Protein AF-A0AA36HIR0-F1 (afdb_monomer)

Structure (mmCIF, N/CA/C/O backbone):
data_AF-A0AA36HIR0-F1
#
_entry.id   AF-A0AA36HIR0-F1
#
loop_
_atom_site.group_PDB
_atom_site.id
_atom_site.type_symbol
_atom_site.label_atom_id
_atom_site.label_alt_id
_atom_site.label_comp_id
_atom_site.label_asym_id
_atom_site.label_entity_id
_atom_site.label_seq_id
_atom_site.pdbx_PDB_ins_code
_atom_site.Cartn_x
_atom_site.Cartn_y
_atom_site.Cartn_z
_atom_site.occupancy
_atom_site.B_iso_or_equiv
_atom_site.auth_seq_id
_atom_site.auth_comp_id
_atom_site.auth_asym_id
_atom_site.auth_atom_id
_atom_site.pdbx_PDB_model_num
ATOM 1 N N . MET A 1 1 ? 31.623 -6.471 -20.304 1.00 45.94 1 MET A N 1
ATOM 2 C CA . MET A 1 1 ? 30.186 -6.554 -20.665 1.00 45.94 1 MET A CA 1
ATOM 3 C C . MET A 1 1 ? 29.800 -7.854 -21.385 1.00 45.94 1 MET A C 1
ATOM 5 O O . MET A 1 1 ? 28.813 -8.432 -20.964 1.00 45.94 1 MET A O 1
ATOM 9 N N . ARG A 1 2 ? 30.573 -8.386 -22.364 1.00 38.94 2 ARG A N 1
ATOM 10 C CA . ARG A 1 2 ? 30.419 -9.807 -22.787 1.00 38.94 2 ARG A CA 1
ATOM 11 C C . ARG A 1 2 ? 30.591 -10.782 -21.608 1.00 38.94 2 ARG A C 1
ATOM 13 O O . ARG A 1 2 ? 29.890 -11.777 -21.580 1.00 38.94 2 ARG A O 1
ATOM 20 N N . MET A 1 3 ? 31.454 -10.449 -20.637 1.00 39.19 3 MET A N 1
ATOM 21 C CA . MET A 1 3 ? 31.608 -11.199 -19.379 1.00 39.19 3 MET A CA 1
ATOM 22 C C . MET A 1 3 ? 30.298 -11.277 -18.579 1.00 39.19 3 MET A C 1
ATOM 24 O O . MET A 1 3 ? 29.766 -12.362 -18.444 1.00 39.19 3 MET A O 1
ATOM 28 N N . GLN A 1 4 ? 29.680 -10.153 -18.196 1.00 61.53 4 GLN A N 1
ATOM 29 C CA . GLN A 1 4 ? 28.501 -10.174 -17.311 1.00 61.53 4 GLN A CA 1
ATOM 30 C C . GLN A 1 4 ? 27.247 -10.864 -17.880 1.00 61.53 4 GLN A C 1
ATOM 32 O O . GLN A 1 4 ? 26.576 -11.566 -17.138 1.00 61.53 4 GLN A O 1
ATOM 37 N N . TRP A 1 5 ? 26.898 -10.690 -19.164 1.00 68.06 5 TRP A N 1
ATOM 38 C CA . TRP A 1 5 ? 25.695 -11.344 -19.723 1.00 68.06 5 TRP A CA 1
ATOM 39 C C . TRP A 1 5 ? 25.911 -12.834 -19.988 1.00 68.06 5 TRP A C 1
ATOM 41 O O . TRP A 1 5 ? 25.023 -13.646 -19.737 1.00 68.06 5 TRP A O 1
ATOM 51 N N . ARG A 1 6 ? 27.102 -13.196 -20.475 1.00 69.81 6 ARG A N 1
ATOM 52 C CA . ARG A 1 6 ? 27.462 -14.591 -20.717 1.00 69.81 6 ARG A CA 1
ATOM 53 C C . ARG A 1 6 ? 27.574 -15.358 -19.402 1.00 69.81 6 ARG A C 1
ATOM 55 O O . ARG A 1 6 ? 26.959 -16.405 -19.296 1.00 69.81 6 ARG A O 1
ATOM 62 N N . GLU A 1 7 ? 28.252 -14.797 -18.402 1.00 72.94 7 GLU A N 1
ATOM 63 C CA . GLU A 1 7 ? 28.319 -15.359 -17.045 1.00 72.94 7 GLU A CA 1
ATOM 64 C C . GLU A 1 7 ? 26.921 -15.487 -16.427 1.00 72.94 7 GLU A C 1
ATOM 66 O O . GLU A 1 7 ? 26.605 -16.512 -15.831 1.00 72.94 7 GLU A O 1
ATOM 71 N N . LEU A 1 8 ? 26.045 -14.491 -16.618 1.00 77.81 8 LEU A N 1
ATOM 72 C CA . LEU A 1 8 ? 24.671 -14.558 -16.122 1.00 77.81 8 LEU A CA 1
ATOM 73 C C . LEU A 1 8 ? 23.856 -15.663 -16.809 1.00 77.81 8 LEU A C 1
ATOM 75 O O . LEU A 1 8 ? 23.120 -16.365 -16.127 1.00 77.81 8 LEU A O 1
ATOM 79 N N . CYS A 1 9 ? 23.985 -15.842 -18.127 1.00 79.69 9 CYS A N 1
ATOM 80 C CA . CYS A 1 9 ? 23.312 -16.926 -18.854 1.00 79.69 9 CYS A CA 1
ATOM 81 C C . CYS A 1 9 ? 23.923 -18.305 -18.554 1.00 79.69 9 CYS A C 1
ATOM 83 O O . CYS A 1 9 ? 23.203 -19.296 -18.560 1.00 79.69 9 CYS A O 1
ATOM 85 N N . GLU A 1 10 ? 25.228 -18.379 -18.280 1.00 82.75 10 GLU A N 1
ATOM 86 C CA . GLU A 1 10 ? 25.903 -19.607 -17.837 1.00 82.75 10 GLU A CA 1
ATOM 87 C C . GLU A 1 10 ? 25.424 -20.023 -16.437 1.00 82.75 10 GLU A C 1
ATOM 89 O O . GLU A 1 10 ? 25.216 -21.206 -16.184 1.00 82.75 10 GLU A O 1
ATOM 94 N N . GLN A 1 11 ? 25.181 -19.057 -15.546 1.00 84.31 11 GLN A N 1
ATOM 95 C CA . GLN A 1 11 ? 24.607 -19.303 -14.220 1.00 84.31 11 GLN A CA 1
ATOM 96 C C . GLN A 1 11 ? 23.090 -19.545 -14.261 1.00 84.31 11 GLN A C 1
ATOM 98 O O . GLN A 1 11 ? 22.567 -20.296 -13.441 1.00 84.31 11 GLN A O 1
ATOM 103 N N . ARG A 1 12 ? 22.375 -18.903 -15.193 1.00 88.88 12 ARG A N 1
ATOM 104 C CA . ARG A 1 12 ? 20.910 -18.939 -15.330 1.00 88.88 12 ARG A CA 1
ATOM 105 C C . ARG A 1 12 ? 20.516 -19.333 -16.759 1.00 88.88 12 ARG A C 1
ATOM 107 O O . ARG A 1 12 ? 20.098 -18.465 -17.535 1.00 88.88 12 ARG A O 1
ATOM 114 N N . PRO A 1 13 ? 20.631 -20.619 -17.131 1.00 89.38 13 PRO A N 1
ATOM 115 C CA . PRO A 1 13 ? 20.367 -21.082 -18.496 1.00 89.38 13 PRO A CA 1
ATOM 116 C C . PRO A 1 13 ? 18.942 -20.772 -18.979 1.00 89.38 13 PRO A C 1
ATOM 118 O O . PRO A 1 13 ? 18.728 -20.535 -20.163 1.00 89.38 13 PRO A O 1
ATOM 121 N N . GLN A 1 14 ? 17.985 -20.644 -18.062 1.00 90.94 14 GLN A N 1
ATOM 122 C CA . GLN A 1 14 ? 16.599 -20.282 -18.356 1.00 90.94 14 GLN A CA 1
ATOM 123 C C . GLN A 1 14 ? 16.497 -18.907 -19.035 1.00 90.94 14 GLN A C 1
ATOM 125 O O . GLN A 1 14 ? 15.631 -18.708 -19.880 1.00 90.94 14 GLN A O 1
ATOM 130 N N . LEU A 1 15 ? 17.387 -17.952 -18.722 1.00 91.00 15 LEU A N 1
ATOM 131 C CA . LEU A 1 15 ? 17.416 -16.656 -19.416 1.00 91.00 15 LEU A CA 1
ATOM 132 C C . LEU A 1 15 ? 17.799 -16.806 -20.890 1.00 91.00 15 LEU A C 1
ATOM 134 O O . LEU A 1 15 ? 17.291 -16.062 -21.728 1.00 91.00 15 LEU A O 1
ATOM 138 N N . LEU A 1 16 ? 18.674 -17.763 -21.211 1.00 90.19 16 LEU A N 1
ATOM 139 C CA . LEU A 1 16 ? 19.051 -18.060 -22.588 1.00 90.19 16 LEU A CA 1
ATOM 140 C C . LEU A 1 16 ? 17.885 -18.695 -23.350 1.00 90.19 16 LEU A C 1
ATOM 142 O O . LEU A 1 16 ? 17.683 -18.378 -24.520 1.00 90.19 16 LEU A O 1
ATOM 146 N N . ASP A 1 17 ? 17.106 -19.555 -22.701 1.00 91.62 17 ASP A N 1
ATOM 147 C CA . ASP A 1 17 ? 15.933 -20.166 -23.327 1.00 91.62 17 ASP A CA 1
ATOM 148 C C . ASP A 1 17 ? 14.842 -19.131 -23.605 1.00 91.62 17 ASP A C 1
ATOM 150 O O . ASP A 1 17 ? 14.323 -19.075 -24.720 1.00 91.62 17 ASP A O 1
ATOM 154 N N . VAL A 1 18 ? 14.589 -18.216 -22.664 1.00 93.56 18 VAL A N 1
ATOM 155 C CA . VAL A 1 18 ? 13.693 -17.074 -22.905 1.00 93.56 18 VAL A CA 1
ATOM 156 C C . VAL A 1 18 ? 14.229 -16.177 -24.027 1.00 93.56 18 VAL A C 1
ATOM 158 O O . VAL A 1 18 ? 13.461 -15.754 -24.887 1.00 93.56 18 VAL A O 1
ATOM 161 N N . ALA A 1 19 ? 15.540 -15.921 -24.082 1.00 92.62 19 ALA A N 1
ATOM 162 C CA . ALA A 1 19 ? 16.137 -15.126 -25.156 1.00 92.62 19 ALA A CA 1
ATOM 163 C C . ALA A 1 19 ? 15.935 -15.764 -26.543 1.00 92.62 19 ALA A C 1
ATOM 165 O O . ALA A 1 19 ? 15.585 -15.056 -27.485 1.00 92.62 19 ALA A O 1
ATOM 166 N N . LYS A 1 20 ? 16.100 -17.090 -26.667 1.00 91.94 20 LYS A N 1
ATOM 167 C CA . LYS A 1 20 ? 15.804 -17.827 -27.911 1.00 91.94 20 LYS A CA 1
ATOM 168 C C . LYS A 1 20 ? 14.326 -17.724 -28.280 1.00 91.94 20 LYS A C 1
ATOM 170 O O . LYS A 1 20 ? 14.000 -17.514 -29.440 1.00 91.94 20 LYS A O 1
ATOM 175 N N . ILE A 1 21 ? 13.434 -17.818 -27.292 1.00 93.69 21 ILE A N 1
ATOM 176 C CA . ILE A 1 21 ? 11.991 -17.669 -27.506 1.00 93.69 21 ILE A CA 1
ATOM 177 C C . ILE A 1 21 ? 11.653 -16.284 -28.077 1.00 93.69 21 ILE A C 1
ATOM 179 O O . ILE A 1 21 ? 10.890 -16.185 -29.038 1.00 93.69 21 ILE A O 1
ATOM 183 N N . MET A 1 22 ? 12.247 -15.225 -27.519 1.00 94.38 22 MET A N 1
ATOM 184 C CA . MET A 1 22 ? 12.072 -13.851 -28.002 1.00 94.38 22 MET A CA 1
ATOM 185 C C . MET A 1 22 ? 12.647 -13.661 -29.414 1.00 94.38 22 MET A C 1
ATOM 187 O O . MET A 1 22 ? 12.033 -12.983 -30.239 1.00 94.38 22 MET A O 1
ATOM 191 N N . ASP A 1 23 ? 13.801 -14.268 -29.700 1.00 93.06 23 ASP A N 1
ATOM 192 C CA . ASP A 1 23 ? 14.431 -14.249 -31.023 1.00 93.06 23 ASP A CA 1
ATOM 193 C C . ASP A 1 23 ? 13.553 -14.933 -32.083 1.00 93.06 23 ASP A C 1
ATOM 195 O O . ASP A 1 23 ? 13.222 -14.333 -33.109 1.00 93.06 23 ASP A O 1
ATOM 199 N N . ASP A 1 24 ? 13.069 -16.143 -31.791 1.00 92.06 24 ASP A N 1
ATOM 200 C CA . ASP A 1 24 ? 12.148 -16.882 -32.659 1.00 92.06 24 ASP A CA 1
ATOM 201 C C . ASP A 1 24 ? 10.857 -16.102 -32.924 1.00 92.06 24 ASP A C 1
ATOM 203 O O . ASP A 1 24 ? 10.372 -16.056 -34.057 1.00 92.06 24 ASP A O 1
ATOM 207 N N . PHE A 1 25 ? 10.306 -15.462 -31.889 1.00 93.56 25 PHE A N 1
ATOM 208 C CA . PHE A 1 25 ? 9.120 -14.615 -32.001 1.00 93.56 25 PHE A CA 1
ATOM 209 C C . PHE A 1 25 ? 9.317 -13.444 -32.969 1.00 93.56 25 PHE A C 1
ATOM 211 O O . PHE A 1 25 ? 8.406 -13.113 -33.735 1.00 93.56 25 PHE A O 1
ATOM 218 N N . TRP A 1 26 ? 10.508 -12.845 -32.979 1.00 92.69 26 TRP A N 1
ATOM 219 C CA . TRP A 1 26 ? 10.823 -11.732 -33.868 1.00 92.69 26 TRP A CA 1
ATOM 220 C C . TRP A 1 26 ? 11.154 -12.160 -35.302 1.00 92.69 26 TRP A C 1
ATOM 222 O O . TRP A 1 26 ? 10.724 -11.500 -36.259 1.00 92.69 26 TRP A O 1
ATOM 232 N N . ASN A 1 27 ? 11.937 -13.229 -35.460 1.00 88.75 27 ASN A N 1
ATOM 233 C CA . ASN A 1 27 ? 12.563 -13.590 -36.732 1.00 88.75 27 ASN A CA 1
ATOM 234 C C . ASN A 1 27 ? 11.808 -14.668 -37.510 1.00 88.75 27 ASN A C 1
ATOM 236 O O . ASN A 1 27 ? 11.655 -14.543 -38.723 1.00 88.75 27 ASN A O 1
ATOM 240 N N . ASN A 1 28 ? 11.316 -15.699 -36.826 1.00 76.19 28 ASN A N 1
ATOM 241 C CA . ASN A 1 28 ? 10.796 -16.902 -37.478 1.00 76.19 28 ASN A CA 1
ATOM 242 C C . ASN A 1 28 ? 9.270 -16.906 -37.609 1.00 76.19 28 ASN A C 1
ATOM 244 O O . ASN A 1 28 ? 8.728 -17.759 -38.305 1.00 76.19 28 ASN A O 1
ATOM 248 N N . GLY A 1 29 ? 8.595 -15.928 -36.995 1.00 62.59 29 GLY A N 1
ATOM 249 C CA . GLY A 1 29 ? 7.143 -15.795 -37.026 1.00 62.59 29 GLY A CA 1
ATOM 250 C C . GLY A 1 29 ? 6.475 -16.950 -36.286 1.00 62.59 29 GLY A C 1
ATOM 251 O O . GLY A 1 29 ? 6.274 -18.028 -36.835 1.00 62.59 29 GLY A O 1
ATOM 252 N N . ARG A 1 30 ? 6.109 -16.727 -35.023 1.00 65.06 30 ARG A N 1
ATOM 253 C CA . ARG A 1 30 ? 5.255 -17.672 -34.296 1.00 65.06 30 ARG A CA 1
ATOM 254 C C . ARG A 1 30 ? 3.798 -17.558 -34.748 1.00 65.06 30 ARG A C 1
ATOM 256 O O . ARG A 1 30 ? 3.440 -16.649 -35.495 1.00 65.06 30 ARG A O 1
ATOM 263 N N . THR A 1 31 ? 2.953 -18.481 -34.293 1.00 71.06 31 THR A N 1
ATOM 264 C CA . THR A 1 31 ? 1.518 -18.527 -34.625 1.00 71.06 31 THR A CA 1
ATOM 265 C C . THR A 1 31 ? 0.739 -17.298 -34.153 1.00 71.06 31 THR A C 1
ATOM 267 O O . THR A 1 31 ? -0.351 -17.060 -34.663 1.00 71.06 31 THR A O 1
ATOM 270 N N . SER A 1 32 ? 1.291 -16.519 -33.216 1.00 85.94 32 SER A N 1
ATOM 271 C CA . SER A 1 32 ? 0.690 -15.293 -32.688 1.00 85.94 32 SER A CA 1
ATOM 272 C C . SER A 1 32 ? 1.585 -14.063 -32.887 1.00 85.94 32 SER A C 1
ATOM 274 O O . SER A 1 32 ? 2.820 -14.135 -32.904 1.00 85.94 32 SER A O 1
ATOM 276 N N . ASP A 1 33 ? 0.946 -12.900 -33.010 1.00 92.12 33 ASP A N 1
ATOM 277 C CA . ASP A 1 33 ? 1.602 -11.590 -32.955 1.00 92.12 33 ASP A CA 1
ATOM 278 C C . ASP A 1 33 ? 1.839 -11.109 -31.517 1.00 92.12 33 ASP A C 1
ATOM 280 O O . ASP A 1 33 ? 2.487 -10.080 -31.310 1.00 92.12 33 ASP A O 1
ATOM 284 N N . VAL A 1 34 ? 1.370 -11.875 -30.526 1.00 95.31 34 VAL A N 1
ATOM 285 C CA . VAL A 1 34 ? 1.511 -11.574 -29.102 1.00 95.31 34 VAL A CA 1
ATOM 286 C C . VAL A 1 34 ? 2.207 -12.722 -28.376 1.00 95.31 34 VAL A C 1
ATOM 288 O O . VAL A 1 34 ? 1.822 -13.882 -28.512 1.00 95.31 34 VAL A O 1
ATOM 291 N N . LEU A 1 35 ? 3.219 -12.385 -27.579 1.00 96.75 35 LEU A N 1
ATOM 292 C CA . LEU A 1 35 ? 3.951 -13.321 -26.732 1.00 96.75 35 LEU A CA 1
ATOM 293 C C . LEU A 1 35 ? 3.890 -12.865 -25.270 1.00 96.75 35 LEU A C 1
ATOM 295 O O . LEU A 1 35 ? 4.316 -11.757 -24.936 1.00 96.75 35 LEU A O 1
ATOM 299 N N . ASN A 1 36 ? 3.393 -13.745 -24.407 1.00 97.25 36 ASN A N 1
ATOM 300 C CA . ASN A 1 36 ? 3.335 -13.591 -22.961 1.00 97.25 36 ASN A CA 1
ATOM 301 C C . ASN A 1 36 ? 4.482 -14.374 -22.315 1.00 97.25 36 ASN A C 1
ATOM 303 O O . ASN A 1 36 ? 4.518 -15.598 -22.382 1.00 97.25 36 ASN A O 1
ATOM 307 N N . ILE A 1 37 ? 5.405 -13.676 -21.655 1.00 97.12 37 ILE A N 1
ATOM 308 C CA . ILE A 1 37 ? 6.491 -14.266 -20.867 1.00 97.12 37 ILE A CA 1
ATOM 309 C C . ILE A 1 37 ? 6.300 -13.867 -19.406 1.00 97.12 37 ILE A C 1
ATOM 311 O O . ILE A 1 37 ? 6.535 -12.716 -19.025 1.00 97.12 37 ILE A O 1
ATOM 315 N N . SER A 1 38 ? 5.896 -14.822 -18.573 1.00 96.31 38 SER A N 1
ATOM 316 C CA . SER A 1 38 ? 5.782 -14.624 -17.131 1.00 96.31 38 SER A CA 1
ATOM 317 C C . SER A 1 38 ? 6.948 -15.273 -16.390 1.00 96.31 38 SER A C 1
ATOM 319 O O . SER A 1 38 ? 7.334 -16.414 -16.647 1.00 96.31 38 SER A O 1
ATOM 321 N N . MET A 1 39 ? 7.562 -14.512 -15.486 1.00 95.38 39 MET A N 1
ATOM 322 C CA . MET A 1 39 ? 8.755 -14.928 -14.752 1.00 95.38 39 MET A CA 1
ATOM 323 C C . MET A 1 39 ? 8.730 -14.406 -13.311 1.00 95.38 39 MET A C 1
ATOM 325 O O . MET A 1 39 ? 8.168 -13.331 -13.053 1.00 95.38 39 MET A O 1
ATOM 329 N N . PRO A 1 40 ? 9.414 -15.085 -12.371 1.00 93.31 40 PRO A N 1
ATOM 330 C CA . PRO A 1 40 ? 9.445 -14.661 -10.983 1.00 93.31 40 PRO A CA 1
ATOM 331 C C . PRO A 1 40 ? 10.150 -13.315 -10.804 1.00 93.31 40 PRO A C 1
ATOM 333 O O . PRO A 1 40 ? 10.993 -12.884 -11.606 1.00 93.31 40 PRO A O 1
ATOM 336 N N . THR A 1 41 ? 9.828 -12.630 -9.708 1.00 86.56 41 THR A N 1
ATOM 337 C CA . THR A 1 41 ? 10.474 -11.357 -9.379 1.00 86.56 41 THR A CA 1
ATOM 338 C C . THR A 1 41 ? 11.987 -11.538 -9.197 1.00 86.56 41 THR A C 1
ATOM 340 O O . THR A 1 41 ? 12.476 -12.568 -8.740 1.00 86.56 41 THR A O 1
ATOM 343 N N . ARG A 1 42 ? 12.772 -10.524 -9.591 1.00 84.69 42 ARG A N 1
ATOM 344 C CA . ARG A 1 42 ? 14.251 -10.537 -9.523 1.00 84.69 42 ARG A CA 1
ATOM 345 C C . ARG A 1 42 ? 14.951 -11.646 -10.339 1.00 84.69 42 ARG A C 1
ATOM 347 O O . ARG A 1 42 ? 16.161 -11.811 -10.193 1.00 84.69 42 ARG A O 1
ATOM 354 N N . PHE A 1 43 ? 14.257 -12.340 -11.246 1.00 89.44 43 PHE A N 1
ATOM 355 C CA . PHE A 1 43 ? 14.885 -13.359 -12.099 1.00 89.44 43 PHE A CA 1
ATOM 356 C C . PHE A 1 43 ? 15.783 -12.769 -13.209 1.00 89.44 43 PHE A C 1
ATOM 358 O O . PHE A 1 43 ? 16.731 -13.410 -13.655 1.00 89.44 43 PHE A O 1
ATOM 365 N N . GLY A 1 44 ? 15.543 -11.513 -13.612 1.00 88.75 44 GLY A N 1
ATOM 366 C CA . GLY A 1 44 ? 16.323 -10.811 -14.650 1.00 88.75 44 GLY A CA 1
ATOM 367 C C . GLY A 1 44 ? 15.521 -10.383 -15.885 1.00 88.75 44 GLY A C 1
ATOM 368 O O . GLY A 1 44 ? 16.103 -9.914 -16.858 1.00 88.75 44 GLY A O 1
ATOM 369 N N . LYS A 1 45 ? 14.189 -10.498 -15.845 1.00 90.31 45 LYS A N 1
ATOM 370 C CA . LYS A 1 45 ? 13.276 -10.211 -16.965 1.00 90.31 45 LYS A CA 1
ATOM 371 C C . LYS A 1 45 ? 13.404 -8.789 -17.557 1.00 90.31 45 LYS A C 1
ATOM 373 O O . LYS A 1 45 ? 13.419 -8.625 -18.776 1.00 90.31 45 LYS A O 1
ATOM 378 N N . SER A 1 46 ? 13.599 -7.763 -16.721 1.00 90.00 46 SER A N 1
ATOM 379 C CA . SER A 1 46 ? 13.769 -6.373 -17.184 1.00 90.00 46 SER A CA 1
ATOM 380 C C . SER A 1 46 ? 15.137 -6.115 -17.823 1.00 90.00 46 SER A C 1
ATOM 382 O O . SER A 1 46 ? 15.264 -5.311 -18.748 1.00 90.00 46 SER A O 1
ATOM 384 N N . LEU A 1 47 ? 16.173 -6.833 -17.371 1.00 89.44 47 LEU A N 1
ATOM 385 C CA . LEU A 1 47 ? 17.483 -6.814 -18.020 1.00 89.44 47 LEU A CA 1
ATOM 386 C C . LEU A 1 47 ? 17.390 -7.471 -19.401 1.00 89.44 47 LEU A C 1
ATOM 388 O O . LEU A 1 47 ? 17.824 -6.878 -20.382 1.00 89.44 47 LEU A O 1
ATOM 392 N N . LEU A 1 48 ? 16.763 -8.648 -19.477 1.00 90.75 48 LEU A N 1
ATOM 393 C CA . LEU A 1 48 ? 16.592 -9.394 -20.721 1.00 90.75 48 LEU A CA 1
ATOM 394 C C . LEU A 1 48 ? 15.837 -8.583 -21.785 1.00 90.75 48 LEU A C 1
ATOM 396 O O . LEU A 1 48 ? 16.298 -8.471 -22.914 1.00 90.75 48 LEU A O 1
ATOM 400 N N . SER A 1 49 ? 14.719 -7.957 -21.426 1.00 93.12 49 SER A N 1
ATOM 401 C CA . SER A 1 49 ? 13.932 -7.099 -22.329 1.00 93.12 49 SER A CA 1
ATOM 402 C C . SER A 1 49 ? 14.670 -5.824 -22.767 1.00 93.12 49 SER A C 1
ATOM 404 O O . SER A 1 49 ? 14.550 -5.399 -23.920 1.00 93.12 49 SER A O 1
ATOM 406 N N . THR A 1 50 ? 15.493 -5.238 -21.891 1.00 93.81 50 THR A N 1
ATOM 407 C CA . THR A 1 50 ? 16.396 -4.129 -22.250 1.00 93.81 50 THR A CA 1
ATOM 408 C C . THR A 1 50 ? 17.439 -4.592 -23.269 1.00 93.81 50 THR A C 1
ATOM 410 O O . THR A 1 50 ? 17.611 -3.963 -24.312 1.00 93.81 50 THR A O 1
ATOM 413 N N . THR A 1 51 ? 18.097 -5.726 -23.015 1.00 91.31 51 THR A N 1
ATOM 414 C CA . THR A 1 51 ? 19.088 -6.311 -23.928 1.00 91.31 51 THR A CA 1
ATOM 415 C C . THR A 1 51 ? 18.464 -6.729 -25.257 1.00 91.31 51 THR A C 1
ATOM 417 O O . THR A 1 51 ? 19.070 -6.518 -26.304 1.00 91.31 51 THR A O 1
ATOM 420 N N . PHE A 1 52 ? 17.234 -7.241 -25.247 1.00 94.62 52 PHE A N 1
ATOM 421 C CA . PHE A 1 52 ? 16.500 -7.564 -26.465 1.00 94.62 52 PHE A CA 1
ATOM 422 C C . PHE A 1 52 ? 16.221 -6.317 -27.307 1.00 94.62 52 PHE A C 1
ATOM 424 O O . PHE A 1 52 ? 16.423 -6.341 -28.514 1.00 94.62 52 PHE A O 1
ATOM 431 N N . SER A 1 53 ? 15.873 -5.189 -26.679 1.00 95.94 53 SER A N 1
ATOM 432 C CA . SER A 1 53 ? 15.699 -3.919 -27.400 1.00 95.94 53 SER A CA 1
ATOM 433 C C . SER A 1 53 ? 16.987 -3.483 -28.111 1.00 95.94 53 SER A C 1
ATOM 435 O O . SER A 1 53 ? 16.947 -3.021 -29.249 1.00 95.94 53 SER A O 1
ATOM 437 N N . VAL A 1 54 ? 18.143 -3.673 -27.464 1.00 94.25 54 VAL A N 1
ATOM 438 C CA . VAL A 1 54 ? 19.456 -3.421 -28.079 1.00 94.25 54 VAL A CA 1
ATOM 439 C C . VAL A 1 54 ? 19.704 -4.381 -29.240 1.00 94.25 54 VAL A C 1
ATOM 441 O O . VAL A 1 54 ? 20.091 -3.928 -30.312 1.00 94.25 54 VAL A O 1
ATOM 444 N N . TYR A 1 55 ? 19.446 -5.679 -29.056 1.00 93.12 55 TYR A N 1
ATOM 445 C CA . TYR A 1 55 ? 19.582 -6.690 -30.108 1.00 93.12 55 TYR A CA 1
ATOM 446 C C . TYR A 1 55 ? 18.782 -6.311 -31.362 1.00 93.12 55 TYR A C 1
ATOM 448 O O . TYR A 1 55 ? 19.351 -6.245 -32.451 1.00 93.12 55 TYR A O 1
ATOM 456 N N . LEU A 1 56 ? 17.508 -5.942 -31.202 1.00 94.62 56 LEU A N 1
ATOM 457 C CA . LEU A 1 56 ? 16.647 -5.530 -32.311 1.00 94.62 56 LEU A CA 1
ATOM 458 C C . LEU A 1 56 ? 17.218 -4.336 -33.088 1.00 94.62 56 LEU A C 1
ATOM 460 O O . LEU A 1 56 ? 17.318 -4.396 -34.311 1.00 94.62 56 LEU A O 1
ATOM 464 N N . LEU A 1 57 ? 17.667 -3.291 -32.384 1.00 94.19 57 LEU A N 1
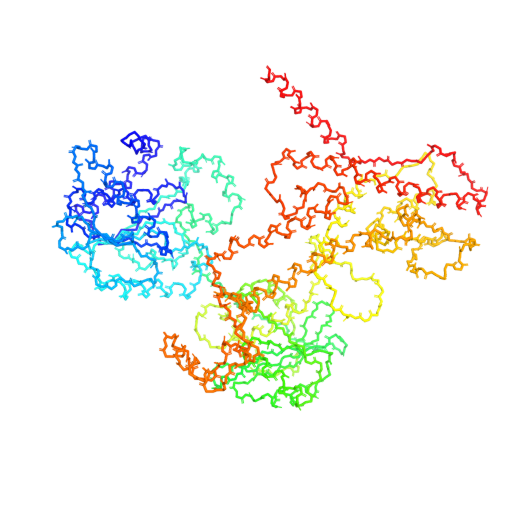ATOM 465 C CA . LEU A 1 57 ? 18.269 -2.106 -33.011 1.00 94.19 57 LEU A CA 1
ATOM 466 C C . LEU A 1 57 ? 19.615 -2.400 -33.687 1.00 94.19 57 LEU A C 1
ATOM 468 O O . LEU A 1 57 ? 20.012 -1.677 -34.596 1.00 94.19 57 LEU A O 1
ATOM 472 N N . THR A 1 58 ? 20.329 -3.441 -33.252 1.00 90.38 58 THR A N 1
ATOM 473 C CA . THR A 1 58 ? 21.574 -3.876 -33.906 1.00 90.38 58 THR A CA 1
ATOM 474 C C . THR A 1 58 ? 21.328 -4.747 -35.135 1.00 90.38 58 THR A C 1
ATOM 476 O O . THR A 1 58 ? 22.169 -4.769 -36.030 1.00 90.38 58 THR A O 1
ATOM 479 N N . CYS A 1 59 ? 20.193 -5.447 -35.193 1.00 89.25 59 CYS A N 1
ATOM 480 C CA . CYS A 1 59 ? 19.773 -6.206 -36.367 1.00 89.25 59 CYS A CA 1
ATOM 481 C C . CYS A 1 59 ? 19.201 -5.293 -37.453 1.00 89.25 59 CYS A C 1
ATOM 483 O O . CYS A 1 59 ? 19.533 -5.460 -38.624 1.00 89.25 59 CYS A O 1
ATOM 485 N N . ASP A 1 60 ? 18.368 -4.328 -37.063 1.00 91.50 60 ASP A N 1
ATOM 486 C CA . ASP A 1 60 ? 17.820 -3.313 -37.954 1.00 91.50 60 ASP A CA 1
ATOM 487 C C . ASP A 1 60 ? 17.688 -1.977 -37.214 1.00 91.50 60 ASP A C 1
ATOM 489 O O . ASP A 1 60 ? 16.852 -1.805 -36.318 1.00 91.50 60 ASP A O 1
ATOM 493 N N . VAL A 1 61 ? 18.509 -1.011 -37.633 1.00 91.69 61 VAL A N 1
ATOM 494 C CA . VAL A 1 61 ? 18.567 0.337 -37.059 1.00 91.69 61 VAL A CA 1
ATOM 495 C C . VAL A 1 61 ? 17.295 1.144 -37.295 1.00 91.69 61 VAL A C 1
ATOM 497 O O . VAL A 1 61 ? 17.132 2.173 -36.649 1.00 91.69 61 VAL A O 1
ATOM 500 N N . HIS A 1 62 ? 16.398 0.721 -38.186 1.00 93.12 62 HIS A N 1
ATOM 501 C CA . HIS A 1 62 ? 15.109 1.373 -38.422 1.00 93.12 62 HIS A CA 1
ATOM 502 C C . HIS A 1 62 ? 13.980 0.808 -37.557 1.00 93.12 62 HIS A C 1
ATOM 504 O O . HIS A 1 62 ? 12.884 1.366 -37.572 1.00 93.12 62 HIS A O 1
ATOM 510 N N . THR A 1 63 ? 14.240 -0.238 -36.763 1.00 95.38 63 THR A N 1
ATOM 511 C CA . THR A 1 63 ? 13.241 -0.810 -35.852 1.00 95.38 63 THR A CA 1
ATOM 512 C C . THR A 1 63 ? 12.745 0.244 -34.864 1.00 95.38 63 THR A C 1
ATOM 514 O O . THR A 1 63 ? 13.537 0.983 -34.265 1.00 95.38 63 THR A O 1
ATOM 517 N N . ARG A 1 64 ? 11.425 0.290 -34.668 1.00 95.94 64 ARG A N 1
ATOM 518 C CA . ARG A 1 64 ? 10.755 1.196 -33.733 1.00 95.94 64 ARG A CA 1
ATOM 519 C C . ARG A 1 64 ? 10.168 0.411 -32.574 1.00 95.94 64 ARG A C 1
ATOM 521 O O . ARG A 1 64 ? 9.284 -0.428 -32.751 1.00 95.94 64 ARG A O 1
ATOM 528 N N . ILE A 1 65 ? 10.674 0.693 -31.382 1.00 96.88 65 ILE A N 1
ATOM 529 C CA . ILE A 1 65 ? 10.397 -0.053 -30.160 1.00 96.88 65 ILE A CA 1
ATOM 530 C C . ILE A 1 65 ? 9.627 0.844 -29.202 1.00 96.88 65 ILE A C 1
ATOM 532 O O . ILE A 1 65 ? 10.125 1.877 -28.746 1.00 96.88 65 ILE A O 1
ATOM 536 N N . LEU A 1 66 ? 8.413 0.427 -28.859 1.00 95.88 66 LEU A N 1
ATOM 537 C CA . LEU A 1 66 ? 7.692 0.997 -27.737 1.00 95.88 66 LEU A CA 1
ATOM 538 C C . LEU A 1 66 ? 8.001 0.193 -26.475 1.00 95.88 66 LEU A C 1
ATOM 540 O O . LEU A 1 66 ? 7.767 -1.009 -26.426 1.00 95.88 66 LEU A O 1
ATOM 544 N N . ARG A 1 67 ? 8.459 0.861 -25.424 1.00 95.06 67 ARG A N 1
ATOM 545 C CA . ARG A 1 67 ? 8.692 0.276 -24.109 1.00 95.06 67 ARG A CA 1
ATOM 546 C C . ARG A 1 67 ? 7.676 0.821 -23.117 1.00 95.06 67 ARG A C 1
ATOM 548 O O . ARG A 1 67 ? 7.664 2.023 -22.862 1.00 95.06 67 ARG A O 1
ATOM 555 N N . ALA A 1 68 ? 6.850 -0.044 -22.536 1.00 94.19 68 ALA A N 1
ATOM 556 C CA . ALA A 1 68 ? 5.890 0.366 -21.513 1.00 94.19 68 ALA A CA 1
ATOM 557 C C . ALA A 1 68 ? 6.172 -0.295 -20.164 1.00 94.19 68 ALA A C 1
ATOM 559 O O . ALA A 1 68 ? 6.660 -1.422 -20.130 1.00 94.19 68 ALA A O 1
ATOM 560 N N . SER A 1 69 ? 5.857 0.392 -19.064 1.00 93.31 69 SER A N 1
ATOM 561 C CA . SER A 1 69 ? 5.865 -0.190 -17.715 1.00 93.31 69 SER A CA 1
ATOM 562 C C . SER A 1 69 ? 4.835 0.469 -16.796 1.00 93.31 69 SER A C 1
ATOM 564 O O . SER A 1 69 ? 4.251 1.481 -17.181 1.00 93.31 69 SER A O 1
ATOM 566 N N . TYR A 1 70 ? 4.576 -0.070 -15.597 1.00 88.06 70 TYR A N 1
ATOM 567 C CA . TYR A 1 70 ? 3.542 0.458 -14.690 1.00 88.06 70 TYR A CA 1
ATOM 568 C C . TYR A 1 70 ? 3.703 1.954 -14.354 1.00 88.06 70 TYR A C 1
ATOM 570 O O . TYR A 1 70 ? 2.713 2.604 -14.023 1.00 88.06 70 TYR A O 1
ATOM 578 N N . SER A 1 71 ? 4.918 2.519 -14.433 1.00 89.44 71 SER A N 1
ATOM 579 C CA . SER A 1 71 ? 5.169 3.954 -14.247 1.00 89.44 71 SER A CA 1
ATOM 580 C C . SER A 1 71 ? 5.984 4.571 -15.385 1.00 89.44 71 SER A C 1
ATOM 582 O O . SER A 1 71 ? 6.826 3.924 -16.012 1.00 89.44 71 SER A O 1
ATOM 584 N N . ALA A 1 72 ? 5.754 5.865 -15.630 1.00 88.56 72 ALA A N 1
ATOM 585 C CA . ALA A 1 72 ? 6.484 6.628 -16.643 1.00 88.56 72 ALA A CA 1
ATOM 586 C C . ALA A 1 72 ? 7.979 6.763 -16.311 1.00 88.56 72 ALA A C 1
ATOM 588 O O . ALA A 1 72 ? 8.815 6.620 -17.198 1.00 88.56 72 ALA A O 1
ATOM 589 N N . GLU A 1 73 ? 8.315 6.971 -15.036 1.00 90.56 73 GLU A N 1
ATOM 590 C CA . GLU A 1 73 ? 9.702 7.084 -14.567 1.00 90.56 73 GLU A CA 1
ATOM 591 C C . GLU A 1 73 ? 10.496 5.791 -14.811 1.00 90.56 73 GLU A C 1
ATOM 593 O O . GLU A 1 73 ? 11.636 5.825 -15.283 1.00 90.56 73 GLU A O 1
ATOM 598 N N . LEU A 1 74 ? 9.885 4.631 -14.546 1.00 90.38 74 LEU A N 1
ATOM 599 C CA . LEU A 1 74 ? 10.535 3.344 -14.776 1.00 90.38 74 LEU A CA 1
ATOM 600 C C . LEU A 1 74 ? 10.738 3.087 -16.276 1.00 90.38 74 LEU A C 1
ATOM 602 O O . LEU A 1 74 ? 11.822 2.677 -16.694 1.00 90.38 74 LEU A O 1
ATOM 606 N N . ALA A 1 75 ? 9.735 3.397 -17.100 1.00 92.25 75 ALA A N 1
ATOM 607 C CA . ALA A 1 75 ? 9.845 3.275 -18.550 1.00 92.25 75 ALA A CA 1
ATOM 608 C C . ALA A 1 75 ? 10.912 4.218 -19.145 1.00 92.25 75 ALA A C 1
ATOM 610 O O . ALA A 1 75 ? 11.666 3.821 -20.038 1.00 92.25 75 ALA A O 1
ATOM 611 N N . GLU A 1 76 ? 11.031 5.443 -18.627 1.00 93.06 76 GLU A N 1
ATOM 612 C CA . GLU A 1 76 ? 12.090 6.386 -18.995 1.00 93.06 76 GLU A CA 1
ATOM 613 C C . GLU A 1 76 ? 13.479 5.860 -18.602 1.00 93.06 76 GLU A C 1
ATOM 615 O O . GLU A 1 76 ? 14.426 5.948 -19.391 1.00 93.06 76 GLU A O 1
ATOM 620 N N . SER A 1 77 ? 13.603 5.255 -17.417 1.00 92.56 77 SER A N 1
ATOM 621 C CA . SER A 1 77 ? 14.836 4.593 -16.982 1.00 92.56 77 SER A CA 1
ATOM 622 C C . SER A 1 77 ? 15.239 3.461 -17.931 1.00 92.56 77 SER A C 1
ATOM 624 O O . SER A 1 77 ? 16.402 3.392 -18.332 1.00 92.56 77 SER A O 1
ATOM 626 N N . PHE A 1 78 ? 14.298 2.616 -18.365 1.00 93.81 78 PHE A N 1
ATOM 627 C CA . PHE A 1 78 ? 14.588 1.571 -19.352 1.00 93.81 78 PHE A CA 1
ATOM 628 C C . PHE A 1 78 ? 15.000 2.147 -20.707 1.00 93.81 78 PHE A C 1
ATOM 630 O O . PHE A 1 78 ? 15.998 1.703 -21.268 1.00 93.81 78 PHE A O 1
ATOM 637 N N . SER A 1 79 ? 14.308 3.176 -21.203 1.00 94.44 79 SER A N 1
ATOM 638 C CA . SER A 1 79 ? 14.690 3.870 -22.442 1.00 94.44 79 SER A CA 1
ATOM 639 C C . SER A 1 79 ? 16.127 4.400 -22.384 1.00 94.44 79 SER A C 1
ATOM 641 O O . SER A 1 79 ? 16.911 4.214 -23.319 1.00 94.44 79 SER A O 1
ATOM 643 N N . TYR A 1 80 ? 16.504 4.996 -21.253 1.00 92.00 80 TYR A N 1
ATOM 644 C CA . TYR A 1 80 ? 17.868 5.454 -21.010 1.00 92.00 80 TYR A CA 1
ATOM 645 C C . TYR A 1 80 ? 18.883 4.298 -20.983 1.00 92.00 80 TYR A C 1
ATOM 647 O O . TYR A 1 80 ? 19.962 4.405 -21.567 1.00 92.00 80 TYR A O 1
ATOM 655 N N . GLN A 1 81 ? 18.538 3.175 -20.349 1.00 93.38 81 GLN A N 1
ATOM 656 C CA . GLN A 1 81 ? 19.398 1.991 -20.312 1.00 93.38 81 GLN A CA 1
ATOM 657 C C . GLN A 1 81 ? 19.610 1.391 -21.704 1.00 93.38 81 GLN A C 1
ATOM 659 O O . GLN A 1 81 ? 20.756 1.113 -22.049 1.00 93.38 81 GLN A O 1
ATOM 664 N N . VAL A 1 82 ? 18.561 1.248 -22.523 1.00 95.06 82 VAL A N 1
ATOM 665 C CA . VAL A 1 82 ? 18.680 0.761 -23.911 1.00 95.06 82 VAL A CA 1
ATOM 666 C C . VAL A 1 82 ? 19.646 1.644 -24.700 1.00 95.06 82 VAL A C 1
ATOM 668 O O . VAL A 1 82 ? 20.575 1.132 -25.324 1.00 95.06 82 VAL A O 1
ATOM 671 N N . ARG A 1 83 ? 19.490 2.970 -24.610 1.00 92.88 83 ARG A N 1
ATOM 672 C CA . ARG A 1 83 ? 20.358 3.938 -25.295 1.00 92.88 83 ARG A CA 1
ATOM 673 C C . ARG A 1 83 ? 21.832 3.775 -24.906 1.00 92.88 83 ARG A C 1
ATOM 675 O O . ARG A 1 83 ? 22.698 3.697 -25.776 1.00 92.88 83 ARG A O 1
ATOM 682 N N . ASN A 1 84 ? 22.119 3.679 -23.607 1.00 91.94 84 ASN A N 1
ATOM 683 C CA . ASN A 1 84 ? 23.485 3.513 -23.105 1.00 91.94 84 ASN A CA 1
ATOM 684 C C . ASN A 1 84 ? 24.081 2.146 -23.461 1.00 91.94 84 ASN A C 1
ATOM 686 O O . ASN A 1 84 ? 25.254 2.058 -23.825 1.00 91.94 84 ASN A O 1
ATOM 690 N N . GLN A 1 85 ? 23.290 1.075 -23.359 1.00 91.88 85 GLN A N 1
ATOM 691 C CA . GLN A 1 85 ? 23.739 -0.270 -23.708 1.00 91.88 85 GLN A CA 1
ATOM 692 C C . GLN A 1 85 ? 24.026 -0.393 -25.208 1.00 91.88 85 GLN A C 1
ATOM 694 O O . GLN A 1 85 ? 25.027 -1.008 -25.569 1.00 91.88 85 GLN A O 1
ATOM 699 N N . LEU A 1 86 ? 23.212 0.234 -26.064 1.00 92.19 86 LEU A N 1
ATOM 700 C CA . LEU A 1 86 ? 23.448 0.303 -27.505 1.00 92.19 86 LEU A CA 1
ATOM 701 C C . LEU A 1 86 ? 24.768 1.021 -27.817 1.00 92.19 86 LEU A C 1
ATOM 703 O O . LEU A 1 86 ? 25.603 0.475 -28.535 1.00 92.19 86 LEU A O 1
ATOM 707 N N . ALA A 1 87 ? 25.002 2.194 -27.219 1.00 90.62 87 ALA A N 1
ATOM 708 C CA . ALA A 1 87 ? 26.256 2.929 -27.389 1.00 90.62 87 ALA A CA 1
ATOM 709 C C . ALA A 1 87 ? 27.475 2.094 -26.963 1.00 90.62 87 ALA A C 1
ATOM 711 O O . ALA A 1 87 ? 28.417 1.921 -27.737 1.00 90.62 87 ALA A O 1
ATOM 712 N N . ALA A 1 88 ? 27.410 1.487 -25.776 1.00 88.94 88 ALA A N 1
ATOM 713 C CA . ALA A 1 88 ? 28.475 0.637 -25.254 1.00 88.94 88 ALA A CA 1
ATOM 714 C C . ALA A 1 88 ? 28.664 -0.668 -26.049 1.00 88.94 88 ALA A C 1
ATOM 716 O O . ALA A 1 88 ? 29.722 -1.299 -25.949 1.00 88.94 88 ALA A O 1
ATOM 717 N N . PHE A 1 89 ? 27.641 -1.140 -26.766 1.00 87.19 89 PHE A N 1
ATOM 718 C CA . PHE A 1 89 ? 27.736 -2.296 -27.653 1.00 87.19 89 PHE A CA 1
ATOM 719 C C . PHE A 1 89 ? 28.447 -1.919 -28.955 1.00 87.19 89 PHE A C 1
ATOM 721 O O . PHE A 1 89 ? 29.427 -2.573 -29.307 1.00 87.19 89 PHE A O 1
ATOM 728 N N . CYS A 1 90 ? 28.025 -0.831 -29.604 1.00 86.69 90 CYS A N 1
ATOM 729 C CA . CYS A 1 90 ? 28.650 -0.321 -30.825 1.00 86.69 90 CYS A CA 1
ATOM 730 C C . CYS A 1 90 ? 30.130 0.015 -30.611 1.00 86.69 90 CYS A C 1
ATOM 732 O O . CYS A 1 90 ? 30.969 -0.419 -31.398 1.00 86.69 90 CYS A O 1
ATOM 734 N N . GLU A 1 91 ? 30.470 0.684 -29.504 1.00 88.19 91 GLU A N 1
ATOM 735 C CA . GLU A 1 91 ? 31.858 1.031 -29.166 1.00 88.19 91 GLU A CA 1
ATOM 736 C C . GLU A 1 91 ? 32.763 -0.210 -29.116 1.00 88.19 91 GLU A C 1
ATOM 738 O O . GLU A 1 91 ? 33.871 -0.209 -29.653 1.00 88.19 91 GLU A O 1
ATOM 743 N N . LYS A 1 92 ? 32.270 -1.322 -28.553 1.00 84.56 92 LYS A N 1
ATOM 744 C CA . LYS A 1 92 ? 33.022 -2.588 -28.502 1.00 84.56 92 LYS A CA 1
ATOM 745 C C . LYS A 1 92 ? 33.233 -3.233 -29.867 1.00 84.56 92 LYS A C 1
ATOM 747 O O . LYS A 1 92 ? 34.142 -4.047 -30.004 1.00 84.56 92 LYS A O 1
ATOM 752 N N . LEU A 1 93 ? 32.395 -2.911 -30.846 1.00 81.94 93 LEU A N 1
ATOM 753 C CA . LEU A 1 93 ? 32.558 -3.345 -32.232 1.00 81.94 93 LEU A CA 1
ATOM 754 C C . LEU A 1 93 ? 33.439 -2.379 -33.041 1.00 81.94 93 LEU A C 1
ATOM 756 O O . LEU A 1 93 ? 33.610 -2.578 -34.240 1.00 81.94 93 LEU A O 1
ATOM 760 N N . GLY A 1 94 ? 34.002 -1.342 -32.408 1.00 79.81 94 GLY A N 1
ATOM 761 C CA . GLY A 1 94 ? 34.752 -0.289 -33.093 1.00 79.81 94 GLY A CA 1
ATOM 762 C C . GLY A 1 94 ? 33.857 0.676 -33.873 1.00 79.81 94 GLY A C 1
ATOM 763 O O . GLY A 1 94 ? 34.336 1.376 -34.762 1.00 79.81 94 GLY A O 1
ATOM 764 N N . MET A 1 95 ? 32.560 0.705 -33.564 1.00 79.81 95 MET A N 1
ATOM 765 C CA . MET A 1 95 ? 31.565 1.565 -34.197 1.00 79.81 95 MET A CA 1
ATOM 766 C C . MET A 1 95 ? 31.131 2.672 -33.233 1.00 79.81 95 MET A C 1
ATOM 768 O O . MET A 1 95 ? 31.173 2.511 -32.015 1.00 79.81 95 MET A O 1
ATOM 772 N N . GLN A 1 96 ? 30.653 3.792 -33.766 1.00 79.88 96 GLN A N 1
ATOM 773 C CA . GLN A 1 96 ? 29.984 4.823 -32.974 1.00 79.88 96 GLN A CA 1
ATOM 774 C C . GLN A 1 96 ? 28.534 4.949 -33.423 1.00 79.88 96 GLN A C 1
ATOM 776 O O . GLN A 1 96 ? 28.244 4.931 -34.616 1.00 79.88 96 GLN A O 1
ATOM 781 N N . VAL A 1 97 ? 27.629 5.081 -32.457 1.00 85.00 97 VAL A N 1
ATOM 782 C CA . VAL A 1 97 ? 26.209 5.336 -32.702 1.00 85.00 97 VAL A CA 1
ATOM 783 C C . VAL A 1 97 ? 25.838 6.643 -32.019 1.00 85.00 97 VAL A C 1
ATOM 785 O O . VAL A 1 97 ? 25.890 6.769 -30.795 1.00 85.00 97 VAL A O 1
ATOM 788 N N . ALA A 1 98 ? 25.506 7.646 -32.823 1.00 87.25 98 ALA A N 1
ATOM 789 C CA . ALA A 1 98 ? 24.931 8.880 -32.318 1.00 87.25 98 ALA A CA 1
ATOM 790 C C . ALA A 1 98 ? 23.417 8.699 -32.165 1.00 87.25 98 ALA A C 1
ATOM 792 O O . ALA A 1 98 ? 22.780 7.971 -32.925 1.00 87.25 98 ALA A O 1
ATOM 793 N N . THR A 1 99 ? 22.839 9.342 -31.156 1.00 90.50 99 THR A N 1
ATOM 794 C CA . THR A 1 99 ? 21.398 9.294 -30.876 1.00 90.50 99 THR A CA 1
ATOM 795 C C . THR A 1 99 ? 20.889 10.697 -30.584 1.00 90.50 99 THR A C 1
ATOM 797 O O . THR A 1 99 ? 21.547 11.460 -29.875 1.00 90.50 99 THR A O 1
ATOM 800 N N . GLU A 1 100 ? 19.713 11.030 -31.104 1.00 91.38 100 GLU A N 1
ATOM 801 C CA . GLU A 1 100 ? 19.072 12.340 -30.981 1.00 91.38 100 GLU A CA 1
ATOM 802 C C . GLU A 1 100 ? 17.739 12.220 -30.243 1.00 91.38 100 GLU A C 1
ATOM 804 O O . GLU A 1 100 ? 17.04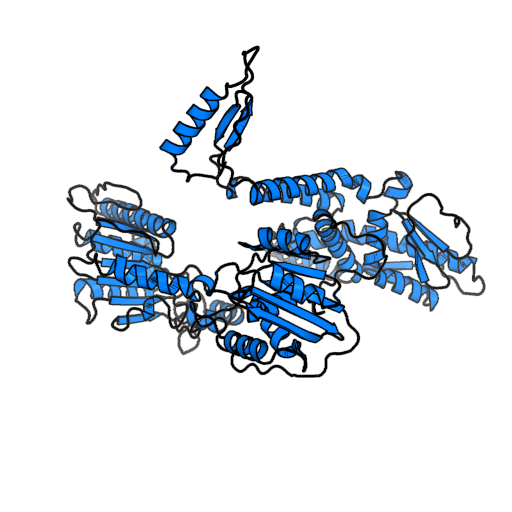1 11.216 -30.369 1.00 91.38 100 GLU A O 1
ATOM 809 N N . GLY A 1 101 ? 17.369 13.255 -29.490 1.00 90.94 101 GLY A N 1
ATOM 810 C CA . GLY A 1 101 ? 16.101 13.317 -28.767 1.00 90.94 101 GLY A CA 1
ATOM 811 C C . GLY A 1 101 ? 16.250 13.284 -27.247 1.00 90.94 101 GLY A C 1
ATOM 812 O O . GLY A 1 101 ? 17.318 13.523 -26.678 1.00 90.94 101 GLY A O 1
ATOM 813 N N . THR A 1 102 ? 15.129 13.021 -26.592 1.00 90.31 102 THR A N 1
ATOM 814 C CA . THR A 1 102 ? 14.947 13.065 -25.137 1.00 90.31 102 THR A CA 1
ATOM 815 C C . THR A 1 102 ? 15.261 11.722 -24.473 1.00 90.31 102 THR A C 1
ATOM 817 O O . THR A 1 102 ? 15.575 10.729 -25.129 1.00 90.31 102 THR A O 1
ATOM 820 N N . ARG A 1 103 ? 15.197 11.674 -23.139 1.00 87.31 103 ARG A N 1
ATOM 821 C CA . ARG A 1 103 ? 15.489 10.457 -22.371 1.00 87.31 103 ARG A CA 1
ATOM 822 C C . ARG A 1 103 ? 14.433 9.366 -22.576 1.00 87.31 103 ARG A C 1
ATOM 824 O O . ARG A 1 103 ? 14.784 8.193 -22.710 1.00 87.31 103 ARG A O 1
ATOM 831 N N . ASN A 1 104 ? 13.161 9.745 -22.664 1.00 89.06 104 ASN A N 1
ATOM 832 C CA . ASN A 1 104 ? 12.057 8.822 -22.912 1.00 89.06 104 ASN A CA 1
ATOM 833 C C . ASN A 1 104 ? 11.775 8.601 -24.405 1.00 89.06 104 ASN A C 1
ATOM 835 O O . ASN A 1 104 ? 11.174 7.590 -24.729 1.00 89.06 104 ASN A O 1
ATOM 839 N N . ARG A 1 105 ? 12.192 9.487 -25.316 1.00 93.38 105 ARG A N 1
ATOM 840 C CA . ARG A 1 105 ? 11.934 9.336 -26.758 1.00 93.38 105 ARG A CA 1
ATOM 841 C C . ARG A 1 105 ? 13.116 9.805 -27.594 1.00 93.38 105 ARG A C 1
ATOM 843 O O . ARG A 1 105 ? 13.476 10.984 -27.522 1.00 93.38 105 ARG A O 1
ATOM 850 N N . TRP A 1 106 ? 13.703 8.897 -28.370 1.00 95.00 106 TRP A N 1
ATOM 851 C CA . TRP A 1 106 ? 14.920 9.157 -29.137 1.00 95.00 106 TRP A CA 1
ATOM 852 C C . TRP A 1 106 ? 15.015 8.322 -30.419 1.00 95.00 106 TRP A C 1
ATOM 854 O O . TRP A 1 106 ? 14.330 7.310 -30.601 1.00 95.00 106 TRP A O 1
ATOM 864 N N . ARG A 1 107 ? 15.917 8.752 -31.300 1.00 94.88 107 ARG A N 1
ATOM 865 C CA . ARG A 1 107 ? 16.265 8.102 -32.567 1.00 94.88 107 ARG A CA 1
ATOM 866 C C . ARG A 1 107 ? 17.764 7.908 -32.704 1.00 94.88 107 ARG A C 1
ATOM 868 O O . ARG A 1 107 ? 18.545 8.634 -32.087 1.00 94.88 107 ARG A O 1
ATOM 875 N N . ILE A 1 108 ? 18.167 6.946 -33.520 1.00 94.38 108 ILE A N 1
ATOM 876 C CA . ILE A 1 108 ? 19.543 6.827 -34.003 1.00 94.38 108 ILE A CA 1
ATOM 877 C C . ILE A 1 108 ? 19.770 7.945 -35.030 1.00 94.38 108 ILE A C 1
ATOM 879 O O . ILE A 1 108 ? 18.919 8.199 -35.880 1.00 94.38 108 ILE A O 1
ATOM 883 N N . ALA A 1 109 ? 20.888 8.662 -34.919 1.00 89.81 109 ALA A N 1
ATOM 884 C CA . ALA A 1 109 ? 21.193 9.781 -35.804 1.00 89.81 109 ALA A CA 1
ATOM 885 C C . ALA A 1 109 ? 21.273 9.305 -37.263 1.00 89.81 109 ALA A C 1
ATOM 887 O O . ALA A 1 109 ? 21.924 8.303 -37.557 1.00 89.81 109 ALA A O 1
ATOM 888 N N . GLY A 1 110 ? 20.613 10.036 -38.163 1.00 86.25 110 GLY A N 1
ATOM 889 C CA . GLY A 1 110 ? 20.460 9.656 -39.571 1.00 86.25 110 GLY A CA 1
ATOM 890 C C . GLY A 1 110 ? 19.146 8.942 -39.901 1.00 86.25 110 GLY A C 1
ATOM 891 O O . GLY A 1 110 ? 18.838 8.798 -41.079 1.00 86.25 110 GLY A O 1
ATOM 892 N N . ASN A 1 111 ? 18.347 8.557 -38.900 1.00 91.00 111 ASN A N 1
ATOM 893 C CA . ASN A 1 111 ? 16.988 8.072 -39.126 1.00 91.00 111 ASN A CA 1
ATOM 894 C C . ASN A 1 111 ? 15.974 9.220 -39.155 1.00 91.00 111 ASN A C 1
ATOM 896 O O . ASN A 1 111 ? 16.033 10.145 -38.341 1.00 91.00 111 ASN A O 1
ATOM 900 N N . ASP A 1 112 ? 14.985 9.108 -40.041 1.00 89.06 112 ASP A N 1
ATOM 901 C CA . ASP A 1 112 ? 13.910 10.099 -40.158 1.00 89.06 112 ASP A CA 1
ATOM 902 C C . ASP A 1 112 ? 12.898 10.007 -39.005 1.00 89.06 112 ASP A C 1
ATOM 904 O O . ASP A 1 112 ? 12.356 11.020 -38.561 1.00 89.06 112 ASP A O 1
ATOM 908 N N . MET A 1 113 ? 12.685 8.796 -38.485 1.00 90.88 113 MET A N 1
ATOM 909 C CA . MET A 1 113 ? 11.691 8.482 -37.455 1.00 90.88 113 MET A CA 1
ATOM 910 C C . MET A 1 113 ? 12.345 8.126 -36.118 1.00 90.88 113 MET A C 1
ATOM 912 O O . MET A 1 113 ? 13.499 7.700 -36.061 1.00 90.88 113 MET A O 1
ATOM 916 N N . ASP A 1 114 ? 11.578 8.267 -35.037 1.00 93.25 114 ASP A N 1
ATOM 917 C CA . ASP A 1 114 ? 12.002 7.833 -33.708 1.00 93.25 114 ASP A CA 1
ATOM 918 C C . ASP A 1 114 ? 12.116 6.314 -33.613 1.00 93.25 114 ASP A C 1
ATOM 920 O O . ASP A 1 114 ? 11.225 5.595 -34.057 1.00 93.25 114 ASP A O 1
ATOM 924 N N . ASN A 1 115 ? 13.187 5.830 -32.982 1.00 95.19 115 ASN A N 1
ATOM 925 C CA . ASN A 1 115 ? 13.458 4.400 -32.838 1.00 95.19 115 ASN A CA 1
ATOM 926 C C . ASN A 1 115 ? 12.971 3.825 -31.515 1.00 95.19 115 ASN A C 1
ATOM 928 O O . ASN A 1 115 ? 12.691 2.634 -31.432 1.00 95.19 115 ASN A O 1
ATOM 932 N N . HIS A 1 116 ? 12.909 4.633 -30.460 1.00 96.19 116 HIS A N 1
ATOM 933 C CA . HIS A 1 116 ? 12.560 4.134 -29.139 1.00 96.19 116 HIS A CA 1
ATOM 934 C C . HIS A 1 116 ? 11.727 5.152 -28.364 1.00 96.19 116 HIS A C 1
ATOM 936 O O . HIS A 1 116 ? 12.084 6.331 -28.291 1.00 96.19 116 HIS A O 1
ATOM 942 N N . ALA A 1 117 ? 10.652 4.679 -27.734 1.00 95.06 117 ALA A N 1
ATOM 943 C CA . ALA A 1 117 ? 9.824 5.463 -26.824 1.00 95.06 117 ALA A CA 1
ATOM 944 C C . ALA A 1 117 ? 9.541 4.685 -25.530 1.00 95.06 117 ALA A C 1
ATOM 946 O O . ALA A 1 117 ? 9.141 3.529 -25.580 1.00 95.06 117 ALA A O 1
ATOM 947 N N . GLY A 1 118 ? 9.734 5.316 -24.374 1.00 94.19 118 GLY A N 1
ATOM 948 C CA . GLY A 1 118 ? 9.384 4.817 -23.046 1.00 94.19 118 GLY A CA 1
ATOM 949 C C . GLY A 1 118 ? 8.122 5.501 -22.521 1.00 94.19 118 GLY A C 1
ATOM 950 O O . GLY A 1 118 ? 8.066 6.731 -22.484 1.00 94.19 118 GLY A O 1
ATOM 951 N N . VAL A 1 119 ? 7.121 4.726 -22.099 1.00 93.06 119 VAL A N 1
ATOM 952 C CA . VAL A 1 119 ? 5.838 5.242 -21.599 1.00 93.06 119 VAL A CA 1
ATOM 953 C C . VAL A 1 119 ? 5.356 4.496 -20.351 1.00 93.06 119 VAL A C 1
ATOM 955 O O . VAL A 1 119 ? 5.546 3.292 -20.209 1.00 93.06 119 VAL A O 1
ATOM 958 N N . GLY A 1 120 ? 4.697 5.204 -19.437 1.00 91.94 120 GLY A N 1
ATOM 959 C CA . GLY A 1 120 ? 3.935 4.559 -18.368 1.00 91.94 120 GLY A CA 1
ATOM 960 C C . GLY A 1 120 ? 2.607 4.004 -18.888 1.00 91.94 120 GLY A C 1
ATOM 961 O O . GLY A 1 120 ? 2.014 4.576 -19.803 1.00 91.94 120 GLY A O 1
ATOM 962 N N . VAL A 1 121 ? 2.100 2.934 -18.283 1.00 84.38 121 VAL A N 1
ATOM 963 C CA . VAL A 1 121 ? 0.717 2.483 -18.496 1.00 84.38 121 VAL A CA 1
ATOM 964 C C . VAL A 1 121 ? -0.244 3.650 -18.229 1.00 84.38 121 VAL A C 1
ATOM 966 O O . VAL A 1 121 ? -0.152 4.322 -17.203 1.00 84.38 121 VAL A O 1
ATOM 969 N N . GLY A 1 122 ? -1.149 3.914 -19.176 1.00 73.81 122 GLY A N 1
ATOM 970 C CA . GLY A 1 122 ? -2.065 5.064 -19.140 1.00 73.81 122 GLY A CA 1
ATOM 971 C C . GLY A 1 122 ? -1.471 6.379 -19.668 1.00 73.81 122 GLY A C 1
ATOM 972 O O . GLY A 1 122 ? -2.182 7.378 -19.766 1.00 73.81 122 GLY A O 1
ATOM 973 N N . GLY A 1 123 ? -0.190 6.395 -20.043 1.00 79.94 123 GLY A N 1
ATOM 974 C CA . GLY A 1 123 ? 0.452 7.523 -20.712 1.00 79.94 123 GLY A CA 1
ATOM 975 C C . GLY A 1 123 ? 0.093 7.616 -22.198 1.00 79.94 123 GLY A C 1
ATOM 976 O O . GLY A 1 123 ? -0.247 6.627 -22.847 1.00 79.94 123 GLY A O 1
ATOM 977 N N . SER A 1 124 ? 0.195 8.823 -22.757 1.00 77.19 124 SER A N 1
ATOM 978 C CA . SER A 1 124 ? -0.029 9.052 -24.187 1.00 77.19 124 SER A CA 1
ATOM 979 C C . SER A 1 124 ? 1.243 8.836 -25.010 1.00 77.19 124 SER A C 1
ATOM 981 O O . SER A 1 124 ? 2.337 9.215 -24.599 1.00 77.19 124 SER A O 1
ATOM 983 N N . ILE A 1 125 ? 1.077 8.282 -26.212 1.00 77.25 125 ILE A N 1
ATOM 984 C CA . ILE A 1 125 ? 2.148 7.977 -27.177 1.00 77.25 125 ILE A CA 1
ATOM 985 C C . ILE A 1 125 ? 1.880 8.731 -28.493 1.00 77.25 125 ILE A C 1
ATOM 987 O O . ILE A 1 125 ? 1.996 8.198 -29.594 1.00 77.25 125 ILE A O 1
ATOM 991 N N . THR A 1 126 ? 1.361 9.961 -28.423 1.00 73.94 126 THR A N 1
ATOM 992 C CA . THR A 1 126 ? 0.945 10.708 -29.625 1.00 73.94 126 THR A CA 1
ATOM 993 C C . THR A 1 126 ? 2.076 10.807 -30.660 1.00 73.94 126 THR A C 1
ATOM 995 O O . THR A 1 126 ? 3.193 11.228 -30.352 1.00 73.94 126 THR A O 1
ATOM 998 N N . GLY A 1 127 ? 1.771 10.409 -31.900 1.00 79.19 127 GLY A N 1
ATOM 999 C CA . GLY A 1 127 ? 2.679 10.528 -33.043 1.00 79.19 127 GLY A CA 1
ATOM 1000 C C . GLY A 1 127 ? 3.895 9.596 -33.019 1.00 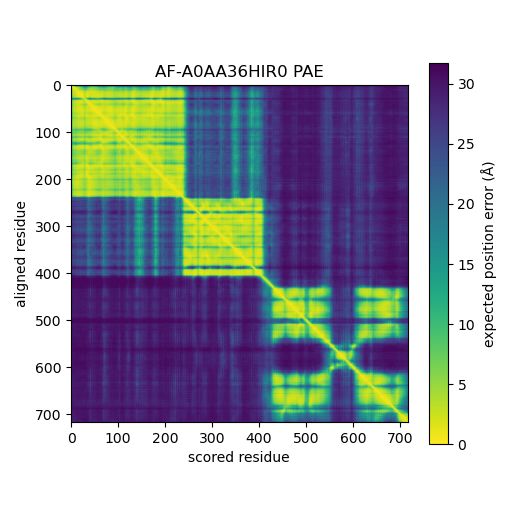79.19 127 GLY A C 1
ATOM 1001 O O . GLY A 1 127 ? 4.897 9.925 -33.647 1.00 79.19 127 GLY A O 1
ATOM 1002 N N . PHE A 1 128 ? 3.860 8.489 -32.273 1.00 89.81 128 PHE A N 1
ATOM 1003 C CA . PHE A 1 128 ? 4.874 7.432 -32.349 1.00 89.81 128 PHE A CA 1
ATOM 1004 C C . PHE A 1 128 ? 4.208 6.104 -32.719 1.00 89.81 128 PHE A C 1
ATOM 1006 O O . PHE A 1 128 ? 3.399 5.583 -31.949 1.00 89.81 128 PHE A O 1
ATOM 1013 N N . GLY A 1 129 ? 4.537 5.595 -33.906 1.00 91.31 129 GLY A N 1
ATOM 1014 C CA . GLY A 1 129 ? 4.194 4.245 -34.350 1.00 91.31 129 GLY A CA 1
ATOM 1015 C C . GLY A 1 129 ? 5.351 3.288 -34.079 1.00 91.31 129 GLY A C 1
ATOM 1016 O O . GLY A 1 129 ? 6.512 3.704 -34.104 1.00 91.31 129 GLY A O 1
ATOM 1017 N N . PHE A 1 130 ? 5.046 2.022 -33.804 1.00 94.00 130 PHE A N 1
ATOM 1018 C CA . PHE A 1 130 ? 6.050 1.028 -33.418 1.00 94.00 130 PHE A CA 1
ATOM 1019 C C . PHE A 1 130 ? 5.887 -0.293 -34.165 1.00 94.00 130 PHE A C 1
ATOM 1021 O O . PHE A 1 130 ? 4.771 -0.701 -34.480 1.00 94.00 130 PHE A O 1
ATOM 1028 N N . ASP A 1 131 ? 7.008 -0.978 -34.389 1.00 95.19 131 ASP A N 1
ATOM 1029 C CA . ASP A 1 131 ? 7.054 -2.322 -34.972 1.00 95.19 131 ASP A CA 1
ATOM 1030 C C . ASP A 1 131 ? 6.893 -3.404 -33.895 1.00 95.19 131 ASP A C 1
ATOM 1032 O O . ASP A 1 131 ? 6.327 -4.471 -34.151 1.00 95.19 131 ASP A O 1
ATOM 1036 N N . ILE A 1 132 ? 7.357 -3.104 -32.675 1.00 95.94 132 ILE A N 1
ATOM 1037 C CA . ILE A 1 132 ? 7.173 -3.935 -31.486 1.00 95.94 132 ILE A CA 1
ATOM 1038 C C . ILE A 1 132 ? 6.879 -3.093 -30.242 1.00 95.94 132 ILE A C 1
ATOM 1040 O O . ILE A 1 132 ? 7.549 -2.091 -29.981 1.00 95.94 132 ILE A O 1
ATOM 1044 N N . ALA A 1 133 ? 5.900 -3.527 -29.448 1.00 95.94 133 ALA A N 1
ATOM 1045 C CA . ALA A 1 133 ? 5.707 -3.053 -28.083 1.00 95.94 133 ALA A CA 1
ATOM 1046 C C . ALA A 1 133 ? 6.227 -4.090 -27.088 1.00 95.94 133 ALA A C 1
ATOM 1048 O O . ALA A 1 133 ? 5.789 -5.235 -27.102 1.00 95.94 133 ALA A O 1
ATOM 1049 N N . ILE A 1 134 ? 7.136 -3.682 -26.205 1.00 97.19 134 ILE A N 1
ATOM 1050 C CA . ILE A 1 134 ? 7.652 -4.497 -25.110 1.00 97.19 134 ILE A CA 1
ATOM 1051 C C . ILE A 1 134 ? 7.105 -3.936 -23.795 1.00 97.19 134 ILE A C 1
ATOM 1053 O O . ILE A 1 134 ? 7.539 -2.880 -23.322 1.00 97.19 134 ILE A O 1
ATOM 1057 N N . ILE A 1 135 ? 6.173 -4.652 -23.180 1.00 95.62 135 ILE A N 1
ATOM 1058 C CA . ILE A 1 135 ? 5.476 -4.244 -21.957 1.00 95.62 135 ILE A CA 1
ATOM 1059 C C . ILE A 1 135 ? 6.130 -4.948 -20.756 1.00 95.62 135 ILE A C 1
ATOM 1061 O O . ILE A 1 135 ? 6.077 -6.170 -20.684 1.00 95.62 135 ILE A O 1
ATOM 1065 N N . ASP A 1 136 ? 6.788 -4.207 -19.852 1.00 92.44 136 ASP A N 1
ATOM 1066 C CA . ASP A 1 136 ? 7.371 -4.728 -18.597 1.00 92.44 136 ASP A CA 1
ATOM 1067 C C . ASP A 1 136 ? 6.464 -4.441 -17.414 1.00 92.44 136 ASP A C 1
ATOM 1069 O O . ASP A 1 136 ? 6.248 -3.266 -17.135 1.00 92.44 136 ASP A O 1
ATOM 1073 N N . ASP A 1 137 ? 6.014 -5.468 -16.697 1.00 91.56 137 ASP A N 1
ATOM 1074 C CA . ASP A 1 137 ? 5.277 -5.346 -15.430 1.00 91.56 137 ASP A CA 1
ATOM 1075 C C . ASP A 1 137 ? 4.238 -4.208 -15.424 1.00 91.56 137 ASP A C 1
ATOM 1077 O O . ASP A 1 137 ? 4.513 -3.047 -15.111 1.00 91.56 137 ASP A O 1
ATOM 1081 N N . THR A 1 138 ? 2.990 -4.545 -15.720 1.00 89.25 138 THR A N 1
ATOM 1082 C CA . THR A 1 138 ? 1.907 -3.562 -15.806 1.00 89.25 138 THR A CA 1
ATOM 1083 C C . THR A 1 138 ? 1.245 -3.243 -14.476 1.00 89.25 138 THR A C 1
ATOM 1085 O O . THR A 1 138 ? 0.243 -2.552 -14.497 1.00 89.25 138 THR A O 1
ATOM 1088 N N . ALA A 1 139 ? 1.723 -3.770 -13.349 1.00 87.31 139 ALA A N 1
ATOM 1089 C CA . ALA A 1 139 ? 1.197 -3.482 -12.016 1.00 87.31 139 ALA A CA 1
ATOM 1090 C C . ALA A 1 139 ? 2.352 -3.387 -11.014 1.00 87.31 139 ALA A C 1
ATOM 1092 O O . ALA A 1 139 ? 3.280 -4.197 -11.053 1.00 87.31 139 ALA A O 1
ATOM 1093 N N . LYS A 1 140 ? 2.294 -2.404 -10.107 1.00 81.12 140 LYS A N 1
ATOM 1094 C CA . LYS A 1 140 ? 3.344 -2.174 -9.101 1.00 81.12 140 LYS A CA 1
ATOM 1095 C C . LYS A 1 140 ? 3.253 -3.156 -7.935 1.00 81.12 140 LYS A C 1
ATOM 1097 O O . LYS A 1 140 ? 4.265 -3.527 -7.345 1.00 81.12 140 LYS A O 1
ATOM 1102 N N . ASN A 1 141 ? 2.031 -3.486 -7.539 1.00 76.88 141 ASN A N 1
ATOM 1103 C CA . ASN A 1 141 ? 1.731 -4.297 -6.372 1.00 76.88 141 ASN A CA 1
ATOM 1104 C C . ASN A 1 141 ? 0.373 -5.000 -6.542 1.00 76.88 141 ASN A C 1
ATOM 1106 O O . ASN A 1 141 ? -0.361 -4.766 -7.505 1.00 76.88 141 ASN A O 1
ATOM 1110 N N . MET A 1 142 ? 0.032 -5.843 -5.566 1.00 71.12 142 MET A N 1
ATOM 1111 C CA . MET A 1 142 ? -1.220 -6.600 -5.568 1.00 71.12 142 MET A CA 1
ATOM 1112 C C . MET A 1 142 ? -2.457 -5.692 -5.505 1.00 71.12 142 MET A C 1
ATOM 1114 O O . MET A 1 142 ? -3.477 -6.005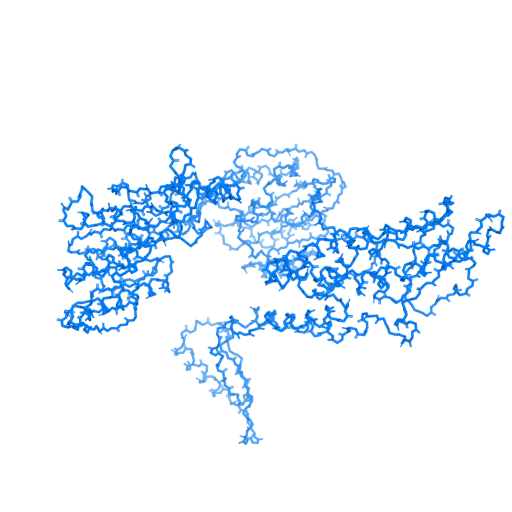 -6.108 1.00 71.12 142 MET A O 1
ATOM 1118 N N . GLN A 1 143 ? -2.372 -4.548 -4.819 1.00 69.88 143 GLN A N 1
ATOM 1119 C CA . GLN A 1 143 ? -3.485 -3.604 -4.692 1.00 69.88 143 GLN A CA 1
ATOM 1120 C C . GLN A 1 143 ? -3.878 -3.014 -6.054 1.00 69.88 143 GLN A C 1
ATOM 1122 O O . GLN A 1 143 ? -5.061 -3.009 -6.400 1.00 69.88 143 GLN A O 1
ATOM 1127 N N . ASP A 1 144 ? -2.892 -2.589 -6.847 1.00 74.31 144 ASP A N 1
ATOM 1128 C CA . ASP A 1 144 ? -3.106 -2.102 -8.212 1.00 74.31 144 ASP A CA 1
ATOM 1129 C C . ASP A 1 144 ? -3.684 -3.218 -9.090 1.00 74.31 144 ASP A C 1
ATOM 1131 O O . ASP A 1 144 ? -4.680 -3.013 -9.781 1.00 74.31 144 ASP A O 1
ATOM 1135 N N . ALA A 1 145 ? -3.129 -4.430 -9.009 1.00 75.62 145 ALA A N 1
ATOM 1136 C CA . ALA A 1 145 ? -3.598 -5.568 -9.800 1.00 75.62 145 ALA A CA 1
ATOM 1137 C C . ALA A 1 145 ? -5.031 -6.023 -9.455 1.00 75.62 145 ALA A C 1
ATOM 1139 O O . ALA A 1 145 ? -5.758 -6.511 -10.323 1.00 75.62 145 ALA A O 1
ATOM 1140 N N . MET A 1 146 ? -5.459 -5.860 -8.200 1.00 69.62 146 MET A N 1
ATOM 1141 C CA . MET A 1 146 ? -6.824 -6.165 -7.756 1.00 69.62 146 MET A CA 1
ATOM 1142 C C . MET A 1 146 ? -7.825 -5.049 -8.097 1.00 69.62 146 MET A C 1
ATOM 1144 O O . MET A 1 146 ? -9.034 -5.300 -8.181 1.00 69.62 146 MET A O 1
ATOM 1148 N N . SER A 1 147 ? -7.352 -3.822 -8.327 1.00 69.88 147 SER A N 1
ATOM 1149 C CA . SER A 1 147 ? -8.197 -2.664 -8.621 1.00 69.88 147 SER A CA 1
ATOM 1150 C C . SER A 1 147 ? -8.923 -2.813 -9.962 1.00 69.88 147 SER A C 1
ATOM 1152 O O . SER A 1 147 ? -8.313 -2.951 -11.022 1.00 69.88 147 SER A O 1
ATOM 1154 N N . ALA A 1 148 ? -10.258 -2.766 -9.933 1.00 68.06 148 ALA A N 1
ATOM 1155 C CA . ALA A 1 148 ? -11.076 -2.781 -11.147 1.00 68.06 148 ALA A CA 1
ATOM 1156 C C . ALA A 1 148 ? -10.820 -1.539 -12.016 1.00 68.06 148 ALA A C 1
ATOM 1158 O O . ALA A 1 148 ? -10.664 -1.659 -13.229 1.00 68.06 148 ALA A O 1
ATOM 1159 N N . ALA A 1 149 ? -10.686 -0.362 -11.394 1.00 69.50 149 ALA A N 1
ATOM 1160 C CA . ALA A 1 149 ? -10.367 0.880 -12.095 1.00 69.50 149 ALA A CA 1
ATOM 1161 C C . ALA A 1 149 ? -9.011 0.800 -12.816 1.00 69.50 149 ALA A C 1
ATOM 1163 O O . ALA A 1 149 ? -8.886 1.243 -13.957 1.00 69.50 149 ALA A O 1
ATOM 1164 N N . TYR A 1 150 ? -8.011 0.173 -12.188 1.00 78.19 150 TYR A N 1
ATOM 1165 C CA . TYR A 1 150 ? -6.707 -0.041 -12.813 1.00 78.19 150 TYR A CA 1
ATOM 1166 C C . TYR A 1 150 ? -6.773 -1.048 -13.969 1.00 78.19 150 TYR A C 1
ATOM 1168 O O . TYR A 1 150 ? -6.212 -0.821 -15.035 1.00 78.19 150 TYR A O 1
ATOM 1176 N N . ARG A 1 151 ? -7.545 -2.130 -13.828 1.00 79.81 151 ARG A N 1
ATOM 1177 C CA . ARG A 1 151 ? -7.801 -3.064 -14.940 1.00 79.81 151 ARG A CA 1
ATOM 1178 C C . ARG A 1 151 ? -8.517 -2.396 -16.122 1.00 79.81 151 ARG A C 1
ATOM 1180 O O . ARG A 1 151 ? -8.182 -2.661 -17.279 1.00 79.81 151 ARG A O 1
ATOM 1187 N N . ARG A 1 152 ? -9.453 -1.476 -15.861 1.00 77.81 152 ARG A N 1
ATOM 1188 C CA . ARG A 1 152 ? -10.083 -0.654 -16.909 1.00 77.81 152 ARG A CA 1
ATOM 1189 C C . ARG A 1 152 ? -9.076 0.278 -17.583 1.00 77.81 152 ARG A C 1
ATOM 1191 O O . ARG A 1 152 ? -9.099 0.396 -18.806 1.00 77.81 152 ARG A O 1
ATOM 1198 N N . SER A 1 153 ? -8.165 0.902 -16.830 1.00 83.31 153 SER A N 1
ATOM 1199 C CA . SER A 1 153 ? -7.128 1.760 -17.420 1.00 83.31 153 SER A CA 1
ATOM 1200 C C . SER A 1 153 ? -6.140 0.966 -18.282 1.00 83.31 153 SER A C 1
ATOM 1202 O O . SER A 1 153 ? -5.762 1.440 -19.351 1.00 83.31 153 SER A O 1
ATOM 1204 N N . LEU A 1 154 ? -5.804 -0.266 -17.885 1.00 89.44 154 LEU A N 1
ATOM 1205 C CA . LEU A 1 154 ? -5.037 -1.211 -18.700 1.00 89.44 154 LEU A CA 1
ATOM 1206 C C . LEU A 1 154 ? -5.760 -1.535 -20.011 1.00 89.44 154 LEU A C 1
ATOM 1208 O O . LEU A 1 154 ? -5.178 -1.402 -21.084 1.00 89.44 154 LEU A O 1
ATOM 1212 N N . THR A 1 155 ? -7.045 -1.883 -19.942 1.00 87.94 155 THR A N 1
ATOM 1213 C CA . THR A 1 155 ? -7.862 -2.161 -21.137 1.00 87.94 155 THR A CA 1
ATOM 1214 C C . THR A 1 155 ? -7.918 -0.943 -22.064 1.00 87.94 155 THR A C 1
ATOM 1216 O O . THR A 1 155 ? -7.650 -1.048 -23.257 1.00 87.94 155 THR A O 1
ATOM 1219 N N . SER A 1 156 ? -8.140 0.248 -21.505 1.00 86.12 156 SER A N 1
ATOM 1220 C CA . SER A 1 156 ? -8.121 1.502 -22.265 1.00 86.12 156 SER A CA 1
ATOM 1221 C C . SER A 1 156 ? -6.756 1.778 -22.905 1.00 86.12 156 SER A C 1
ATOM 1223 O O . SER A 1 156 ? -6.687 2.176 -24.068 1.00 86.12 156 SER A O 1
ATOM 1225 N N . PHE A 1 157 ? -5.654 1.511 -22.198 1.00 90.38 157 PHE A N 1
ATOM 1226 C CA . PHE A 1 157 ? -4.303 1.629 -22.745 1.00 90.38 157 PHE A CA 1
ATOM 1227 C C . PHE A 1 157 ? -4.064 0.641 -23.898 1.00 90.38 157 PHE A C 1
ATOM 1229 O O . PHE A 1 157 ? -3.518 1.025 -24.932 1.00 90.38 157 PHE A O 1
ATOM 1236 N N . ARG A 1 158 ? -4.520 -0.609 -23.780 1.00 91.56 158 ARG A N 1
ATOM 1237 C CA . ARG A 1 158 ? -4.476 -1.578 -24.883 1.00 91.56 158 ARG A CA 1
ATOM 1238 C C . ARG A 1 158 ? -5.219 -1.043 -26.107 1.00 91.56 158 ARG A C 1
ATOM 1240 O O . ARG A 1 158 ? -4.612 -0.883 -27.165 1.00 91.56 158 ARG A O 1
ATOM 1247 N N . ASP A 1 159 ? -6.497 -0.726 -25.946 1.00 88.62 159 ASP A N 1
ATOM 1248 C CA . ASP A 1 159 ? -7.394 -0.470 -27.072 1.00 88.62 159 ASP A CA 1
ATOM 1249 C C . ASP A 1 159 ? -7.151 0.910 -27.699 1.00 88.62 159 ASP A C 1
ATOM 1251 O O . ASP A 1 159 ? -7.073 1.051 -28.920 1.00 88.62 159 ASP A O 1
ATOM 1255 N N . SER A 1 160 ? -6.969 1.935 -26.862 1.00 81.25 160 SER A N 1
ATOM 1256 C CA . SER A 1 160 ? -6.844 3.332 -27.300 1.00 81.25 160 SER A CA 1
ATOM 1257 C C . SER A 1 160 ? -5.402 3.751 -27.570 1.00 81.25 160 SER A C 1
ATOM 1259 O O . SER A 1 160 ? -5.161 4.719 -28.304 1.00 81.25 160 SER A O 1
ATOM 1261 N N . VAL A 1 161 ? -4.426 3.075 -26.949 1.00 85.25 161 VAL A N 1
ATOM 1262 C CA . VAL A 1 161 ? -3.017 3.462 -27.055 1.00 85.25 161 VAL A CA 1
ATOM 1263 C C . VAL A 1 161 ? -2.208 2.510 -27.921 1.00 85.25 161 VAL A C 1
ATOM 1265 O O . VAL A 1 161 ? -1.648 2.971 -28.919 1.00 85.25 161 VAL A O 1
ATOM 1268 N N . LEU A 1 162 ? -2.158 1.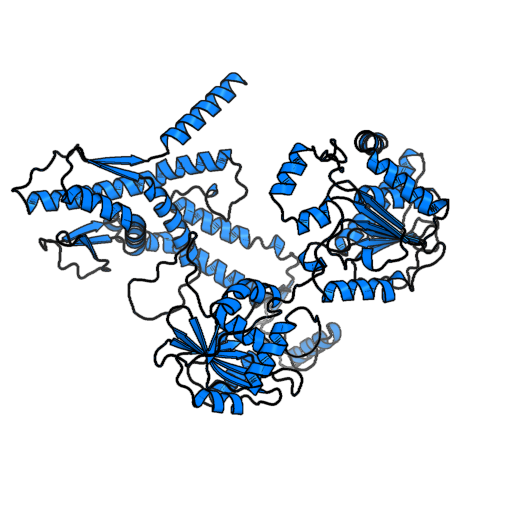223 -27.572 1.00 90.06 162 LEU A N 1
ATOM 1269 C CA . LEU A 1 162 ? -1.313 0.249 -28.264 1.00 90.06 162 LEU A CA 1
ATOM 1270 C C . LEU A 1 162 ? -1.854 -0.110 -29.646 1.00 90.06 162 LEU A C 1
ATOM 1272 O O . LEU A 1 162 ? -1.165 0.121 -30.637 1.00 90.06 162 LEU A O 1
ATOM 1276 N N . ILE A 1 163 ? -3.079 -0.642 -29.721 1.00 89.12 163 ILE A N 1
ATOM 1277 C CA . ILE A 1 163 ? -3.597 -1.269 -30.947 1.00 89.12 163 ILE A CA 1
ATOM 1278 C C . ILE A 1 163 ? -3.606 -0.293 -32.129 1.00 89.12 163 ILE A C 1
ATOM 1280 O O . ILE A 1 163 ? -3.153 -0.634 -33.220 1.00 89.12 163 ILE A O 1
ATOM 1284 N N . GLY A 1 164 ? -4.046 0.947 -31.903 1.00 85.38 164 GLY A N 1
ATOM 1285 C CA . GLY A 1 164 ? -4.118 1.972 -32.948 1.00 85.38 164 GLY A CA 1
ATOM 1286 C C . GLY A 1 164 ? -2.769 2.523 -33.430 1.00 85.38 164 GLY A C 1
ATOM 1287 O O . GLY A 1 164 ? -2.751 3.274 -34.400 1.00 85.38 164 GLY A O 1
ATOM 1288 N N . ARG A 1 165 ? -1.650 2.193 -32.767 1.00 87.62 165 ARG A N 1
ATOM 1289 C CA . ARG A 1 165 ? -0.300 2.707 -33.084 1.00 87.62 165 ARG A CA 1
ATOM 1290 C C . ARG A 1 165 ? 0.663 1.635 -33.597 1.00 87.62 165 ARG A C 1
ATOM 1292 O O . ARG A 1 165 ? 1.830 1.931 -33.854 1.00 87.62 165 ARG A O 1
ATOM 1299 N N . MET A 1 166 ? 0.190 0.399 -33.734 1.00 90.62 166 MET A N 1
ATOM 1300 C CA . MET A 1 166 ? 0.996 -0.689 -34.274 1.00 90.62 166 MET A CA 1
ATOM 1301 C C . MET A 1 166 ? 1.226 -0.498 -35.772 1.00 90.62 166 MET A C 1
ATOM 1303 O O . MET A 1 166 ? 0.285 -0.378 -36.558 1.00 90.62 166 MET A O 1
ATOM 1307 N N . GLU A 1 167 ? 2.485 -0.557 -36.178 1.00 86.25 167 GLU A N 1
ATOM 1308 C CA . GLU A 1 167 ? 2.925 -0.462 -37.563 1.00 86.25 167 GLU A CA 1
ATOM 1309 C C . GLU A 1 167 ? 3.938 -1.578 -37.874 1.00 86.25 167 GLU A C 1
ATOM 1311 O O . GLU A 1 167 ? 4.302 -2.367 -37.002 1.00 86.25 167 GLU A O 1
ATOM 1316 N N . GLY A 1 168 ? 4.347 -1.709 -39.139 1.00 87.44 168 GLY A N 1
ATOM 1317 C CA . GLY A 1 168 ? 5.347 -2.701 -39.552 1.00 87.44 168 GLY A CA 1
ATOM 1318 C C . GLY A 1 168 ? 4.993 -4.135 -39.142 1.00 87.44 168 GLY A C 1
ATOM 1319 O O . GLY A 1 168 ? 3.973 -4.663 -39.588 1.00 87.44 168 GLY A O 1
ATOM 1320 N N . LYS A 1 169 ? 5.840 -4.762 -38.308 1.00 87.31 169 LYS A N 1
ATOM 1321 C CA . LYS A 1 169 ? 5.670 -6.155 -37.843 1.00 87.31 169 LYS A CA 1
ATOM 1322 C C . LYS A 1 169 ? 4.542 -6.356 -36.816 1.00 87.31 169 LYS A C 1
ATOM 1324 O O . LYS A 1 169 ? 4.152 -7.501 -36.612 1.00 87.31 169 LYS A O 1
ATOM 1329 N N . LYS A 1 170 ? 4.018 -5.289 -36.193 1.00 92.06 170 LYS A N 1
ATOM 1330 C CA . LYS A 1 170 ? 2.876 -5.311 -35.250 1.00 92.06 170 LYS A CA 1
ATOM 1331 C C . LYS A 1 170 ? 2.993 -6.339 -34.112 1.00 92.06 170 LYS A C 1
ATOM 1333 O O . LYS A 1 170 ? 2.009 -6.974 -33.745 1.00 92.06 170 LYS A O 1
ATOM 1338 N N . LYS A 1 171 ? 4.191 -6.511 -33.549 1.00 94.44 171 LYS A N 1
ATOM 1339 C CA . LYS A 1 171 ? 4.430 -7.489 -32.477 1.00 94.44 171 LYS A CA 1
ATOM 1340 C C . LYS A 1 171 ? 4.188 -6.895 -31.088 1.00 94.44 171 LYS A C 1
ATOM 1342 O O . LYS A 1 171 ? 4.528 -5.740 -30.827 1.00 94.44 171 LYS A O 1
ATOM 1347 N N . ILE A 1 172 ? 3.667 -7.702 -30.167 1.00 95.81 172 ILE A N 1
ATOM 1348 C CA . ILE A 1 172 ? 3.530 -7.350 -28.748 1.00 95.81 172 ILE A CA 1
ATOM 1349 C C . ILE A 1 172 ? 4.221 -8.408 -27.897 1.00 95.81 172 ILE A C 1
ATOM 1351 O O . ILE A 1 172 ? 3.912 -9.592 -27.965 1.00 95.81 172 ILE A O 1
ATOM 1355 N N . LEU A 1 173 ? 5.158 -7.959 -27.076 1.00 97.00 173 LEU A N 1
ATOM 1356 C CA . LEU A 1 173 ? 5.916 -8.781 -26.154 1.00 97.00 173 LEU A CA 1
ATOM 1357 C C . LEU A 1 173 ? 5.610 -8.329 -24.726 1.00 97.00 173 LEU A C 1
ATOM 1359 O O . LEU A 1 173 ? 6.065 -7.276 -24.276 1.00 97.00 173 LEU A O 1
ATOM 1363 N N . ASN A 1 174 ? 4.846 -9.139 -24.008 1.00 97.12 174 ASN A N 1
ATOM 1364 C CA . ASN A 1 174 ? 4.523 -8.923 -22.608 1.00 97.12 174 ASN A CA 1
ATOM 1365 C C . ASN A 1 174 ? 5.524 -9.694 -21.751 1.00 97.12 174 ASN A C 1
ATOM 1367 O O . ASN A 1 174 ? 5.638 -10.910 -21.873 1.00 97.12 174 ASN A O 1
ATOM 1371 N N . VAL A 1 175 ? 6.251 -8.998 -20.883 1.00 96.12 175 VAL A N 1
ATOM 1372 C CA . VAL A 1 175 ? 7.228 -9.594 -19.969 1.00 96.12 175 VAL A CA 1
ATOM 1373 C C . VAL A 1 175 ? 6.917 -9.114 -18.564 1.00 96.12 175 VAL A C 1
ATOM 1375 O O . VAL A 1 175 ? 6.846 -7.916 -18.317 1.00 96.12 175 VAL A O 1
ATOM 1378 N N . GLY A 1 176 ? 6.739 -10.018 -17.611 1.00 94.50 176 GLY A N 1
ATOM 1379 C CA . GLY A 1 176 ? 6.424 -9.571 -16.261 1.00 94.50 176 GLY A CA 1
ATOM 1380 C C . GLY A 1 176 ? 6.129 -10.688 -15.288 1.00 94.50 176 GLY A C 1
ATOM 1381 O O . GLY A 1 176 ? 6.450 -11.845 -15.529 1.00 94.50 176 GLY A O 1
ATOM 1382 N N . THR A 1 177 ? 5.543 -10.319 -14.161 1.00 92.50 177 THR A N 1
ATOM 1383 C CA . THR A 1 177 ? 5.065 -11.256 -13.145 1.00 92.50 177 THR A CA 1
ATOM 1384 C C . THR A 1 177 ? 3.537 -11.240 -13.099 1.00 92.50 177 THR A C 1
ATOM 1386 O O . THR A 1 177 ? 2.931 -10.172 -13.216 1.00 92.50 177 THR A O 1
ATOM 1389 N N . ARG A 1 178 ? 2.915 -12.417 -12.951 1.00 92.12 178 ARG A N 1
ATOM 1390 C CA . ARG A 1 178 ? 1.453 -12.546 -12.834 1.00 92.12 178 ARG A CA 1
ATOM 1391 C C . ARG A 1 178 ? 0.965 -12.075 -11.465 1.00 92.12 178 ARG A C 1
ATOM 1393 O O . ARG A 1 178 ? 1.677 -12.197 -10.468 1.00 92.12 178 ARG A O 1
ATOM 1400 N N . TRP A 1 179 ? -0.260 -11.554 -11.417 1.00 88.31 179 TRP A N 1
ATOM 1401 C CA . TRP A 1 179 ? -0.842 -11.021 -10.175 1.00 88.31 179 TRP A CA 1
ATOM 1402 C C . TRP A 1 179 ? -2.239 -11.557 -9.881 1.00 88.31 179 TRP A C 1
ATOM 1404 O O . TRP A 1 179 ? -2.505 -12.004 -8.770 1.00 88.31 179 TRP A O 1
ATOM 1414 N N . THR A 1 180 ? -3.133 -11.508 -10.865 1.00 86.56 180 THR A N 1
ATOM 1415 C CA . THR A 1 180 ? -4.526 -11.950 -10.743 1.00 86.56 180 THR A CA 1
ATOM 1416 C C . THR A 1 180 ? -4.937 -12.689 -12.012 1.00 86.56 180 THR A C 1
ATOM 1418 O O . THR A 1 180 ? -4.307 -12.541 -13.057 1.00 86.56 180 THR A O 1
ATOM 1421 N N . VAL A 1 181 ? -6.007 -13.482 -11.942 1.00 86.12 181 VAL A N 1
ATOM 1422 C CA . VAL A 1 181 ? -6.570 -14.191 -13.106 1.00 86.12 181 VAL A CA 1
ATOM 1423 C C . VAL A 1 181 ? -6.931 -13.208 -14.229 1.00 86.12 181 VAL A C 1
ATOM 1425 O O . VAL A 1 181 ? -6.813 -13.538 -15.402 1.00 86.12 181 VAL A O 1
ATOM 1428 N N . ASN A 1 182 ? -7.313 -11.982 -13.857 1.00 84.12 182 ASN A N 1
ATOM 1429 C CA . ASN A 1 182 ? -7.745 -10.908 -14.753 1.00 84.12 182 ASN A CA 1
ATOM 1430 C C . ASN A 1 182 ? -6.662 -9.826 -14.948 1.00 84.12 182 ASN A C 1
ATOM 1432 O O . ASN A 1 182 ? -6.979 -8.636 -15.041 1.00 84.12 182 ASN A O 1
ATOM 1436 N N . ASP A 1 183 ? -5.384 -10.210 -14.919 1.00 88.75 183 ASP A N 1
ATOM 1437 C CA . ASP A 1 183 ? -4.257 -9.296 -15.117 1.00 88.75 183 ASP A CA 1
ATOM 1438 C C . ASP A 1 183 ? -4.014 -8.957 -16.601 1.00 88.75 183 ASP A C 1
ATOM 1440 O O . ASP A 1 183 ? -4.737 -9.394 -17.494 1.00 88.75 183 ASP A O 1
ATOM 1444 N N . TRP A 1 184 ? -2.991 -8.148 -16.891 1.00 92.88 184 TRP A N 1
ATOM 1445 C CA . TRP A 1 184 ? -2.675 -7.707 -18.256 1.00 92.88 184 TRP A CA 1
ATOM 1446 C C . TRP A 1 184 ? -2.491 -8.849 -19.258 1.00 92.88 184 TRP A C 1
ATOM 1448 O O . TRP A 1 184 ? -2.886 -8.713 -20.414 1.00 92.88 184 TRP A O 1
ATOM 1458 N N . PHE A 1 185 ? -1.917 -9.972 -18.825 1.00 93.94 185 PHE A N 1
ATOM 1459 C CA . PHE A 1 185 ? -1.669 -11.120 -19.693 1.00 93.94 185 PHE A CA 1
ATOM 1460 C C . PHE A 1 185 ? -2.988 -11.730 -20.180 1.00 93.94 185 PHE A C 1
ATOM 1462 O O . PHE A 1 185 ? -3.096 -12.083 -21.352 1.00 93.94 185 PHE A O 1
ATOM 1469 N N . SER A 1 186 ? -4.019 -11.742 -19.324 1.00 91.50 186 SER A N 1
ATOM 1470 C CA . SER A 1 186 ? -5.360 -12.248 -19.658 1.00 91.50 186 SER A CA 1
ATOM 1471 C C . SER A 1 186 ? -6.087 -11.444 -20.746 1.00 91.50 186 SER A C 1
ATOM 1473 O O . SER A 1 186 ? -6.992 -11.967 -21.393 1.00 91.50 186 SER A O 1
ATOM 1475 N N . LEU A 1 187 ? -5.671 -10.197 -21.011 1.00 91.75 187 LEU A N 1
ATOM 1476 C CA . LEU A 1 187 ? -6.231 -9.378 -22.096 1.00 91.75 187 LEU A CA 1
ATOM 1477 C C . LEU A 1 187 ? -5.803 -9.860 -23.493 1.00 91.75 187 LEU A C 1
ATOM 1479 O O . LEU A 1 187 ? -6.290 -9.339 -24.500 1.00 91.75 187 LEU A O 1
ATOM 1483 N N . TRP A 1 188 ? -4.900 -10.839 -23.564 1.00 93.12 188 TRP A N 1
ATOM 1484 C CA . TRP A 1 188 ? -4.349 -11.389 -24.797 1.00 93.12 188 TRP A CA 1
ATOM 1485 C C . TRP A 1 188 ? -4.626 -12.898 -24.894 1.00 93.12 188 TRP A C 1
ATOM 1487 O O . TRP A 1 188 ? -3.699 -13.693 -24.775 1.00 93.12 188 TRP A O 1
ATOM 1497 N N . PRO A 1 189 ? -5.886 -13.318 -25.113 1.00 88.81 189 PRO A N 1
ATOM 1498 C CA . PRO A 1 189 ? -6.260 -14.736 -25.111 1.00 88.81 189 PRO A CA 1
ATOM 1499 C C . PRO A 1 189 ? -5.596 -15.549 -26.232 1.00 88.81 189 PRO A C 1
ATOM 1501 O O . PRO A 1 189 ? -5.376 -16.743 -26.068 1.00 88.81 189 PRO A O 1
ATOM 1504 N N . ASP A 1 190 ? -5.247 -14.900 -27.345 1.00 90.06 190 ASP A N 1
ATOM 1505 C CA . ASP A 1 190 ? -4.556 -15.524 -28.480 1.00 90.06 190 ASP A CA 1
ATOM 1506 C C . ASP A 1 190 ? -3.023 -15.426 -28.365 1.00 90.06 190 ASP A C 1
ATOM 1508 O O . ASP A 1 190 ? -2.303 -15.713 -29.327 1.00 90.06 190 ASP A O 1
ATOM 1512 N N . ALA A 1 191 ? -2.498 -14.950 -27.230 1.00 93.75 191 ALA A N 1
ATOM 1513 C CA . ALA A 1 191 ? -1.062 -14.888 -27.013 1.00 93.75 191 ALA A CA 1
ATOM 1514 C C . ALA A 1 191 ? -0.481 -16.288 -26.863 1.00 93.75 191 ALA A C 1
ATOM 1516 O O . ALA A 1 191 ? -1.060 -17.179 -26.243 1.00 93.75 191 ALA A O 1
ATOM 1517 N N . GLU A 1 192 ? 0.726 -16.454 -27.376 1.00 94.62 192 GLU A N 1
ATOM 1518 C CA . GLU A 1 192 ? 1.531 -17.593 -26.983 1.00 94.62 192 GLU A CA 1
ATOM 1519 C C . GLU A 1 192 ? 2.074 -17.369 -25.572 1.00 94.62 192 GLU A C 1
ATOM 1521 O O . GLU A 1 192 ? 2.591 -16.291 -25.275 1.00 94.62 192 GLU A O 1
ATOM 1526 N N . GLU A 1 193 ? 1.954 -18.367 -24.697 1.00 93.94 193 GLU A N 1
ATOM 1527 C CA . GLU A 1 193 ? 2.374 -18.250 -23.301 1.00 93.94 193 GLU A CA 1
ATOM 1528 C C . GLU A 1 193 ? 3.647 -19.047 -23.011 1.00 93.94 193 GLU A C 1
ATOM 1530 O O . GLU A 1 193 ? 3.764 -20.230 -23.327 1.00 93.94 193 GLU A O 1
ATOM 1535 N N . TYR A 1 194 ? 4.582 -18.396 -22.328 1.00 94.75 194 TYR A N 1
ATOM 1536 C CA . TYR A 1 194 ? 5.715 -19.024 -21.674 1.00 94.75 194 TYR A CA 1
ATOM 1537 C C . TYR A 1 194 ? 5.742 -18.602 -20.207 1.00 94.75 194 TYR A C 1
ATOM 1539 O O . TYR A 1 194 ? 5.834 -17.414 -19.893 1.00 94.75 194 TYR A O 1
ATOM 1547 N N . MET A 1 195 ? 5.692 -19.581 -19.307 1.00 95.06 195 MET A N 1
ATOM 1548 C CA . MET A 1 195 ? 5.677 -19.350 -17.866 1.00 95.06 195 MET A CA 1
ATOM 1549 C C . MET A 1 195 ? 6.864 -20.052 -17.226 1.00 95.06 195 MET A C 1
ATOM 1551 O O . MET A 1 195 ? 7.030 -21.261 -17.380 1.00 95.06 195 MET A O 1
ATOM 1555 N N . LEU A 1 196 ? 7.683 -19.295 -16.500 1.00 95.44 196 LEU A N 1
ATOM 1556 C CA . LEU A 1 196 ? 8.774 -19.846 -15.708 1.00 95.44 196 LEU A CA 1
ATOM 1557 C C . LEU A 1 196 ? 8.364 -19.874 -14.229 1.00 95.44 196 LEU A C 1
ATOM 1559 O O . LEU A 1 196 ? 8.351 -18.813 -13.598 1.00 95.44 196 LEU A O 1
ATOM 1563 N N . PRO A 1 197 ? 8.035 -21.041 -13.652 1.00 95.88 197 PRO A N 1
ATOM 1564 C CA . PRO A 1 197 ? 7.763 -21.138 -12.226 1.00 95.88 197 PRO A CA 1
ATOM 1565 C C . PRO A 1 197 ? 9.059 -20.990 -11.420 1.00 95.88 197 PRO A C 1
ATOM 1567 O O . PRO A 1 197 ? 10.152 -21.268 -11.909 1.00 95.88 197 PRO A O 1
ATOM 1570 N N . ALA A 1 198 ? 8.955 -20.540 -10.170 1.00 95.56 198 ALA A N 1
ATOM 1571 C CA . ALA A 1 198 ? 10.102 -20.435 -9.268 1.00 95.56 198 ALA A CA 1
ATOM 1572 C C . ALA A 1 198 ? 10.575 -21.800 -8.741 1.00 95.56 198 ALA A C 1
ATOM 1574 O O . ALA A 1 198 ? 11.764 -21.967 -8.477 1.00 95.56 198 ALA A O 1
ATOM 1575 N N . MET A 1 199 ? 9.657 -22.758 -8.582 1.00 94.81 199 MET A N 1
ATOM 1576 C CA . MET A 1 199 ? 9.962 -24.141 -8.206 1.00 94.81 199 MET A CA 1
ATOM 1577 C C . MET A 1 199 ? 9.465 -25.088 -9.298 1.00 94.81 199 MET A C 1
ATOM 1579 O O . MET A 1 199 ? 8.423 -24.837 -9.894 1.00 94.81 199 MET A O 1
ATOM 1583 N N . ASN A 1 200 ? 10.198 -26.169 -9.538 1.00 94.00 200 ASN A N 1
ATOM 1584 C CA . ASN A 1 200 ? 9.787 -27.256 -10.421 1.00 94.00 200 ASN A CA 1
ATOM 1585 C C . ASN A 1 200 ? 8.791 -28.187 -9.704 1.00 94.00 200 ASN A C 1
ATOM 1587 O O . ASN A 1 200 ? 8.649 -28.141 -8.480 1.00 94.00 200 ASN A O 1
ATOM 1591 N N . ASP A 1 201 ? 8.157 -29.090 -10.455 1.00 90.94 201 ASP A N 1
ATOM 1592 C CA . ASP A 1 201 ? 7.175 -30.052 -9.924 1.00 90.94 201 ASP A CA 1
ATOM 1593 C C . ASP A 1 201 ? 7.751 -30.990 -8.845 1.00 90.94 201 ASP A C 1
ATOM 1595 O O . ASP A 1 201 ? 7.022 -31.492 -7.991 1.00 90.94 201 ASP A O 1
ATOM 1599 N N . ASP A 1 202 ? 9.067 -31.211 -8.853 1.00 91.75 202 ASP A N 1
ATOM 1600 C CA . ASP A 1 202 ? 9.785 -32.004 -7.848 1.00 91.75 202 ASP A CA 1
ATOM 1601 C C . ASP A 1 202 ? 10.111 -31.221 -6.558 1.00 91.75 202 ASP A C 1
ATOM 1603 O O . ASP A 1 202 ? 10.710 -31.767 -5.629 1.00 91.75 202 ASP A O 1
ATOM 1607 N N . GLY A 1 203 ? 9.707 -29.948 -6.480 1.00 90.12 203 GLY A N 1
ATOM 1608 C CA . GLY A 1 203 ? 9.931 -29.062 -5.340 1.00 90.12 203 GLY A CA 1
ATOM 1609 C C . GLY A 1 203 ? 11.306 -28.388 -5.309 1.00 90.12 203 GLY A C 1
ATOM 1610 O O . GLY A 1 203 ? 11.591 -27.665 -4.354 1.00 90.12 203 GLY A O 1
ATOM 1611 N N . THR A 1 204 ? 12.152 -28.591 -6.322 1.00 94.69 204 THR A N 1
ATOM 1612 C CA . THR A 1 204 ? 13.458 -27.921 -6.437 1.00 94.69 204 THR A CA 1
ATOM 1613 C C . THR A 1 204 ? 13.329 -26.529 -7.051 1.00 94.69 204 THR A C 1
ATOM 1615 O O . THR A 1 204 ? 12.364 -26.227 -7.751 1.00 94.69 204 THR A O 1
ATOM 1618 N N . SER A 1 205 ? 14.302 -25.650 -6.798 1.00 95.75 205 SER A N 1
ATOM 1619 C CA . SER A 1 205 ? 14.379 -24.345 -7.461 1.00 95.75 205 SER A CA 1
ATOM 1620 C C . SER A 1 205 ? 14.498 -24.509 -8.973 1.00 95.75 205 SER A C 1
ATOM 1622 O O . SER A 1 205 ? 15.289 -25.317 -9.462 1.00 95.75 205 SER A O 1
ATOM 1624 N N . CYS A 1 206 ? 13.791 -23.668 -9.732 1.00 93.88 206 CYS A N 1
ATOM 1625 C CA . CYS A 1 206 ? 13.975 -23.620 -11.179 1.00 93.88 206 CYS A CA 1
ATOM 1626 C C . CYS A 1 206 ? 15.388 -23.159 -11.562 1.00 93.88 206 CYS A C 1
ATOM 1628 O O . CYS A 1 206 ? 15.846 -23.463 -12.658 1.00 93.88 206 CYS A O 1
ATOM 1630 N N . CYS A 1 207 ? 16.085 -22.435 -10.675 1.00 93.44 207 CYS A N 1
ATOM 1631 C CA . CYS A 1 207 ? 17.446 -21.958 -10.883 1.00 93.44 207 CYS A CA 1
ATOM 1632 C C . CYS A 1 207 ? 18.148 -21.679 -9.543 1.00 93.44 207 CYS A C 1
ATOM 1634 O O . CYS A 1 207 ? 18.016 -20.594 -8.970 1.00 93.44 207 CYS A O 1
ATOM 1636 N N . GLU A 1 208 ? 18.984 -22.617 -9.092 1.00 92.38 208 GLU A N 1
ATOM 1637 C CA . GLU A 1 208 ? 19.753 -22.512 -7.837 1.00 92.38 208 GLU A CA 1
ATOM 1638 C C . GLU A 1 208 ? 20.688 -21.287 -7.781 1.00 92.38 208 GLU A C 1
ATOM 1640 O O . GLU A 1 208 ? 20.917 -20.731 -6.713 1.00 92.38 208 GLU A O 1
ATOM 1645 N N . ALA A 1 209 ? 21.178 -20.790 -8.925 1.00 90.06 209 ALA A N 1
ATOM 1646 C CA . ALA A 1 209 ? 21.994 -19.568 -8.984 1.00 90.06 209 ALA A CA 1
ATOM 1647 C C . ALA A 1 209 ? 21.180 -18.258 -8.867 1.00 90.06 209 ALA A C 1
ATOM 1649 O O . ALA A 1 209 ? 21.742 -17.158 -8.843 1.00 90.06 209 ALA A O 1
ATOM 1650 N N . TRP A 1 210 ? 19.847 -18.341 -8.869 1.00 91.75 210 TRP A N 1
ATOM 1651 C CA . TRP A 1 210 ? 18.964 -17.204 -8.599 1.00 91.75 210 TRP A CA 1
ATOM 1652 C C . TRP A 1 210 ? 18.512 -17.212 -7.144 1.00 91.75 210 TRP A C 1
ATOM 1654 O O . TRP A 1 210 ? 18.758 -16.236 -6.436 1.00 91.75 210 TRP A O 1
ATOM 1664 N N . LYS A 1 211 ? 17.856 -18.298 -6.736 1.00 92.88 211 LYS A N 1
ATOM 1665 C CA . LYS A 1 211 ? 17.478 -18.591 -5.355 1.00 92.88 211 LYS A CA 1
ATOM 1666 C C . LYS A 1 211 ? 17.593 -20.084 -5.137 1.00 92.88 211 LYS A C 1
ATOM 1668 O O . LYS A 1 211 ? 17.177 -20.867 -5.991 1.00 92.88 211 LYS A O 1
ATOM 1673 N N . THR A 1 212 ? 18.118 -20.465 -3.988 1.00 95.75 212 THR A N 1
ATOM 1674 C CA . THR A 1 212 ? 18.232 -21.871 -3.621 1.00 95.75 212 THR A CA 1
ATOM 1675 C C . THR A 1 212 ? 16.871 -22.469 -3.286 1.00 95.75 212 THR A C 1
ATOM 1677 O O . THR A 1 212 ? 15.945 -21.762 -2.871 1.00 95.75 212 THR A O 1
ATOM 1680 N N . THR A 1 213 ? 16.743 -23.792 -3.403 1.00 95.06 213 THR A N 1
ATOM 1681 C CA . THR A 1 213 ? 15.530 -24.511 -2.969 1.00 95.06 213 THR A CA 1
ATOM 1682 C C . THR A 1 213 ? 15.163 -24.184 -1.510 1.00 95.06 213 THR A C 1
ATOM 1684 O O . THR A 1 213 ? 13.989 -23.987 -1.180 1.00 95.06 213 THR A O 1
ATOM 1687 N N . GLY A 1 214 ? 16.164 -24.058 -0.629 1.00 93.44 214 GLY A N 1
ATOM 1688 C CA . GLY A 1 214 ? 15.961 -23.694 0.776 1.00 93.44 214 GLY A CA 1
ATOM 1689 C C . GLY A 1 214 ? 15.377 -22.289 0.957 1.00 93.44 214 GLY A C 1
ATOM 1690 O O . GLY A 1 214 ? 14.407 -22.116 1.696 1.00 93.44 214 GLY A O 1
ATOM 1691 N N . GLU A 1 215 ? 15.910 -21.291 0.248 1.00 91.62 215 GLU A N 1
ATOM 1692 C CA . GLU A 1 215 ? 15.397 -19.913 0.293 1.00 91.62 215 GLU A CA 1
ATOM 1693 C C . GLU A 1 215 ? 13.961 -19.820 -0.223 1.00 91.62 215 GLU A C 1
ATOM 1695 O O . GLU A 1 215 ? 13.112 -19.207 0.425 1.00 91.62 215 GLU A O 1
ATOM 1700 N N . LEU A 1 216 ? 13.665 -20.470 -1.351 1.00 93.38 216 LEU A N 1
ATOM 1701 C CA . LEU A 1 216 ? 12.315 -20.496 -1.913 1.00 93.38 216 LEU A CA 1
ATOM 1702 C C . LEU A 1 216 ? 11.318 -21.181 -0.973 1.00 93.38 216 LEU A C 1
ATOM 1704 O O . LEU A 1 216 ? 10.188 -20.719 -0.843 1.00 93.38 216 LEU A O 1
ATOM 1708 N N . THR A 1 217 ? 11.733 -22.239 -0.273 1.00 90.50 217 THR A N 1
ATOM 1709 C CA . THR A 1 217 ? 10.895 -22.912 0.732 1.00 90.50 217 THR A CA 1
ATOM 1710 C C . THR A 1 217 ? 10.575 -21.983 1.905 1.00 90.50 217 THR A C 1
ATOM 1712 O O . THR A 1 217 ? 9.434 -21.924 2.362 1.00 90.50 217 THR A O 1
ATOM 1715 N N . ILE A 1 218 ? 11.561 -21.215 2.377 1.00 86.50 218 ILE A N 1
ATOM 1716 C CA . ILE A 1 218 ? 11.354 -20.220 3.436 1.00 86.50 218 ILE A CA 1
ATOM 1717 C C . ILE A 1 218 ? 10.410 -19.110 2.961 1.00 86.50 218 ILE A C 1
ATOM 1719 O O . ILE A 1 218 ? 9.511 -18.722 3.704 1.00 86.50 218 ILE A O 1
ATOM 1723 N N . GLU A 1 219 ? 10.590 -18.597 1.743 1.00 83.19 219 GLU A N 1
ATOM 1724 C CA . GLU A 1 219 ? 9.730 -17.546 1.190 1.00 83.19 219 GLU A CA 1
ATOM 1725 C C . GLU A 1 219 ? 8.291 -18.016 0.988 1.00 83.19 219 GLU A C 1
ATOM 1727 O O . GLU A 1 219 ? 7.373 -17.308 1.399 1.00 83.19 219 GLU A O 1
ATOM 1732 N N . ARG A 1 220 ? 8.095 -19.234 0.468 1.00 85.50 220 ARG A N 1
ATOM 1733 C CA . ARG A 1 220 ? 6.778 -19.872 0.347 1.00 85.50 220 ARG A CA 1
ATOM 1734 C C . ARG A 1 220 ? 6.029 -19.909 1.676 1.00 85.50 220 ARG A C 1
ATOM 1736 O O . ARG A 1 220 ? 4.833 -19.660 1.700 1.00 85.50 220 ARG A O 1
ATOM 1743 N N . ASN A 1 221 ? 6.729 -20.179 2.776 1.00 79.62 221 ASN A N 1
ATOM 1744 C CA . ASN A 1 221 ? 6.127 -20.246 4.110 1.00 79.62 221 ASN A CA 1
ATOM 1745 C C . ASN A 1 221 ? 5.882 -18.865 4.749 1.00 79.62 221 ASN A C 1
ATOM 1747 O O . ASN A 1 221 ? 5.215 -18.784 5.778 1.00 79.62 221 ASN A O 1
ATOM 1751 N N . ARG A 1 222 ? 6.446 -17.784 4.193 1.00 70.81 222 ARG A N 1
ATOM 1752 C CA . ARG A 1 222 ? 6.330 -16.413 4.729 1.00 70.81 222 ARG A CA 1
ATOM 1753 C C . ARG A 1 222 ? 5.254 -15.575 4.049 1.00 70.81 222 ARG A C 1
ATOM 1755 O O . ARG A 1 222 ? 4.856 -14.557 4.609 1.00 70.81 222 ARG A O 1
ATOM 1762 N N . ILE A 1 223 ? 4.837 -15.953 2.845 1.00 77.62 223 ILE A N 1
ATOM 1763 C CA . ILE A 1 223 ? 3.867 -15.202 2.045 1.00 77.62 223 ILE A CA 1
ATOM 1764 C C . ILE A 1 223 ? 2.596 -16.026 1.850 1.00 77.62 223 ILE A C 1
ATOM 1766 O O . ILE A 1 223 ? 2.604 -17.240 2.034 1.00 77.62 223 ILE A O 1
ATOM 1770 N N . SER A 1 224 ? 1.487 -15.367 1.510 1.00 75.56 224 SER A N 1
ATOM 1771 C CA . SER A 1 224 ? 0.225 -16.075 1.284 1.00 75.56 224 SER A CA 1
ATOM 1772 C C . SER A 1 224 ? 0.301 -16.957 0.034 1.00 75.56 224 SER A C 1
ATOM 1774 O O . SER A 1 224 ? 1.062 -16.662 -0.894 1.00 75.56 224 SER A O 1
ATOM 1776 N N . SER A 1 225 ? -0.507 -18.020 -0.004 1.00 77.75 225 SER A N 1
ATOM 1777 C CA . SER A 1 225 ? -0.605 -18.918 -1.161 1.00 77.75 225 SER A CA 1
ATOM 1778 C C . SER A 1 225 ? -0.944 -18.159 -2.438 1.00 77.75 225 SER A C 1
ATOM 1780 O O . SER A 1 225 ? -0.315 -18.385 -3.458 1.00 77.75 225 SER A O 1
ATOM 1782 N N . GLU A 1 226 ? -1.842 -17.176 -2.376 1.00 76.25 226 GLU A N 1
ATOM 1783 C CA . GLU A 1 226 ? -2.244 -16.388 -3.545 1.00 76.25 226 GLU A CA 1
ATOM 1784 C C . GLU A 1 226 ? -1.075 -15.569 -4.107 1.00 76.25 226 GLU A C 1
ATOM 1786 O O . GLU A 1 226 ? -0.899 -15.474 -5.322 1.00 76.25 226 GLU A O 1
ATOM 1791 N N . VAL A 1 227 ? -0.255 -14.980 -3.229 1.00 80.50 227 VAL A N 1
ATOM 1792 C CA . VAL A 1 227 ? 0.931 -14.213 -3.634 1.00 80.50 227 VAL A CA 1
ATOM 1793 C C . VAL A 1 227 ? 2.025 -15.142 -4.156 1.00 80.50 227 VAL A C 1
ATOM 1795 O O . VAL A 1 227 ? 2.696 -14.795 -5.129 1.00 80.50 227 VAL A O 1
ATOM 1798 N N . TRP A 1 228 ? 2.205 -16.310 -3.538 1.00 86.44 228 TRP A N 1
ATOM 1799 C CA . TRP A 1 228 ? 3.146 -17.332 -3.992 1.00 86.44 228 TRP A CA 1
ATOM 1800 C C . TRP A 1 228 ? 2.776 -17.861 -5.379 1.00 86.44 228 TRP A C 1
ATOM 1802 O O . TRP A 1 228 ? 3.589 -17.803 -6.305 1.00 86.44 228 TRP A O 1
ATOM 1812 N N . ASP A 1 229 ? 1.538 -18.310 -5.544 1.00 88.81 229 ASP A N 1
ATOM 1813 C CA . ASP A 1 229 ? 1.052 -18.894 -6.786 1.00 88.81 229 ASP A CA 1
ATOM 1814 C C . ASP A 1 229 ? 1.148 -17.868 -7.924 1.00 88.81 229 ASP A C 1
ATOM 1816 O O . ASP A 1 229 ? 1.701 -18.161 -8.983 1.00 88.81 229 ASP A O 1
ATOM 1820 N N . ALA A 1 230 ? 0.753 -16.615 -7.676 1.00 89.44 230 ALA A N 1
ATOM 1821 C CA . ALA A 1 230 ? 0.861 -15.544 -8.660 1.00 89.44 230 ALA A CA 1
ATOM 1822 C C . ALA A 1 230 ? 2.317 -15.139 -8.964 1.00 89.44 230 ALA A C 1
ATOM 1824 O O . ALA A 1 230 ? 2.764 -15.241 -10.107 1.00 89.44 230 ALA A O 1
ATOM 1825 N N . GLN A 1 231 ? 3.080 -14.677 -7.966 1.00 90.69 231 GLN A N 1
ATOM 1826 C CA . GLN A 1 231 ? 4.368 -14.024 -8.227 1.00 90.69 231 GLN A CA 1
ATOM 1827 C C . GLN A 1 231 ? 5.541 -14.980 -8.421 1.00 90.69 231 GLN A C 1
ATOM 1829 O O . GLN A 1 231 ? 6.534 -14.600 -9.049 1.00 90.69 231 GLN A O 1
ATOM 1834 N N . TYR A 1 232 ? 5.456 -16.186 -7.864 1.00 93.38 232 TYR A N 1
ATOM 1835 C CA . TYR A 1 232 ? 6.530 -17.170 -7.913 1.00 93.38 232 TYR A CA 1
ATOM 1836 C C . TYR A 1 232 ? 6.195 -18.274 -8.904 1.00 93.38 232 TYR A C 1
ATOM 1838 O O . TYR A 1 232 ? 6.990 -18.521 -9.806 1.00 93.38 232 TYR A O 1
ATOM 1846 N N . GLN A 1 233 ? 5.015 -18.884 -8.805 1.00 94.50 233 GLN A N 1
ATOM 1847 C CA . GLN A 1 233 ? 4.628 -19.979 -9.704 1.00 94.50 233 GLN A CA 1
ATOM 1848 C C . GLN A 1 233 ? 4.038 -19.508 -11.040 1.00 94.50 233 GLN A C 1
ATOM 1850 O O . GLN A 1 233 ? 3.905 -20.310 -11.956 1.00 94.50 233 GLN A O 1
ATOM 1855 N N . GLN A 1 234 ? 3.740 -18.211 -11.184 1.00 94.19 234 GLN A N 1
ATOM 1856 C CA . GLN A 1 234 ? 3.087 -17.624 -12.364 1.00 94.19 234 GLN A CA 1
ATOM 1857 C C . GLN A 1 234 ? 1.677 -18.176 -12.644 1.00 94.19 234 GLN A C 1
ATOM 1859 O O . GLN A 1 234 ? 1.181 -18.062 -13.762 1.00 94.19 234 GLN A O 1
ATOM 1864 N N . GLN A 1 235 ? 1.014 -18.725 -11.627 1.00 91.56 235 GLN A N 1
ATOM 1865 C CA . GLN A 1 235 ? -0.337 -19.281 -11.675 1.00 91.56 235 GLN A CA 1
ATOM 1866 C C . GLN A 1 235 ? -1.255 -18.493 -10.731 1.00 91.56 235 GLN A C 1
ATOM 1868 O O . GLN A 1 235 ? -1.510 -18.917 -9.608 1.00 91.56 235 GLN A O 1
ATOM 1873 N N . PRO A 1 236 ? -1.737 -17.304 -11.126 1.00 87.81 236 PRO A N 1
ATOM 1874 C CA . PRO A 1 236 ? -2.559 -16.496 -10.240 1.00 87.81 236 PRO A CA 1
ATOM 1875 C C . PRO A 1 236 ? -3.904 -17.179 -9.955 1.00 87.81 236 PRO A C 1
ATOM 1877 O O . PRO A 1 236 ? -4.630 -17.549 -10.873 1.00 87.81 236 PRO A O 1
ATOM 1880 N N . THR A 1 237 ? -4.261 -17.289 -8.677 1.00 77.75 237 THR A N 1
ATOM 1881 C CA . THR A 1 237 ? -5.551 -17.837 -8.215 1.00 77.75 237 THR A CA 1
ATOM 1882 C C . THR A 1 237 ? -6.543 -16.744 -7.810 1.00 77.75 237 THR A C 1
ATOM 1884 O O . THR A 1 237 ? -7.756 -16.944 -7.850 1.00 77.75 237 THR A O 1
ATOM 1887 N N . ALA A 1 238 ? -6.047 -15.551 -7.475 1.00 66.88 238 ALA A N 1
ATOM 1888 C CA . ALA A 1 238 ? -6.874 -14.408 -7.111 1.00 66.88 238 ALA A CA 1
ATOM 1889 C C . ALA A 1 238 ? -7.612 -13.832 -8.335 1.00 66.88 238 ALA A C 1
ATOM 1891 O O . ALA A 1 238 ? -6.986 -13.392 -9.298 1.00 66.88 238 ALA A O 1
ATOM 1892 N N . THR A 1 239 ? -8.945 -13.773 -8.297 1.00 62.12 239 THR A N 1
ATOM 1893 C CA . THR A 1 239 ? -9.792 -13.255 -9.395 1.00 62.12 239 THR A CA 1
ATOM 1894 C C . THR A 1 239 ? -10.041 -11.740 -9.336 1.00 62.12 239 THR A C 1
ATOM 1896 O O . THR A 1 239 ? -10.482 -11.146 -10.323 1.00 62.12 239 THR A O 1
ATOM 1899 N N . GLY A 1 240 ? -9.722 -11.083 -8.216 1.00 58.06 240 GLY A N 1
ATOM 1900 C CA . GLY A 1 240 ? -9.964 -9.655 -7.975 1.00 58.06 240 GLY A CA 1
ATOM 1901 C C . GLY A 1 240 ? -10.494 -9.399 -6.560 1.00 58.06 240 GLY A C 1
ATOM 1902 O O . GLY A 1 240 ? -10.291 -10.226 -5.674 1.00 58.06 240 GLY A O 1
ATOM 1903 N N . ARG A 1 241 ? -11.166 -8.256 -6.339 1.00 57.78 241 ARG A N 1
ATOM 1904 C CA . ARG A 1 241 ? -11.912 -7.995 -5.091 1.00 57.78 241 ARG A CA 1
ATOM 1905 C C . ARG A 1 241 ? -13.007 -9.053 -4.911 1.00 57.78 241 ARG A C 1
ATOM 1907 O O . ARG A 1 241 ? -13.725 -9.344 -5.863 1.00 57.78 241 ARG A O 1
ATOM 1914 N N . VAL A 1 242 ? -13.123 -9.600 -3.703 1.00 62.62 242 VAL A N 1
ATOM 1915 C CA . VAL A 1 242 ? -14.143 -10.595 -3.331 1.00 62.62 242 VAL A CA 1
ATOM 1916 C C . VAL A 1 242 ? -15.362 -9.869 -2.766 1.00 62.62 242 VAL A C 1
ATOM 1918 O O . VAL A 1 242 ? -15.189 -8.856 -2.087 1.00 62.62 242 VAL A O 1
ATOM 1921 N N . CYS A 1 243 ? -16.570 -10.377 -3.015 1.00 71.88 243 CYS A N 1
ATOM 1922 C CA . CYS A 1 243 ? -17.801 -9.819 -2.455 1.00 71.88 243 CYS A CA 1
ATOM 1923 C C . CYS A 1 243 ? -17.783 -10.119 -0.958 1.00 71.88 243 CYS A C 1
ATOM 1925 O O . CYS A 1 243 ? -17.809 -11.281 -0.548 1.00 71.88 243 CYS A O 1
ATOM 1927 N N . LEU A 1 244 ? -17.634 -9.087 -0.130 1.00 75.44 244 LEU A N 1
ATOM 1928 C CA . LEU A 1 244 ? -17.296 -9.272 1.281 1.00 75.44 244 LEU A CA 1
ATOM 1929 C C . LEU A 1 244 ? -18.462 -9.858 2.078 1.00 75.44 244 LEU A C 1
ATOM 1931 O O . LEU A 1 244 ? -18.219 -10.574 3.056 1.00 75.44 244 LEU A O 1
ATOM 1935 N N . PHE A 1 245 ? -19.692 -9.587 1.640 1.00 81.88 245 PHE A N 1
ATOM 1936 C CA . PHE A 1 245 ? -20.928 -9.995 2.305 1.00 81.88 245 PHE A CA 1
ATOM 1937 C C . PHE A 1 245 ? -21.813 -10.888 1.420 1.00 81.88 245 PHE A C 1
ATOM 1939 O O . PHE A 1 245 ? -23.018 -10.986 1.653 1.00 81.88 245 PHE A O 1
ATOM 1946 N N . ASP A 1 246 ? -21.224 -11.572 0.433 1.00 80.19 246 ASP A N 1
ATOM 1947 C CA . ASP A 1 246 ? -21.940 -12.575 -0.362 1.00 80.19 246 ASP A CA 1
ATOM 1948 C C . ASP A 1 246 ? -22.563 -13.648 0.549 1.00 80.19 246 ASP A C 1
ATOM 1950 O O . ASP A 1 246 ? -21.934 -14.151 1.487 1.00 80.19 246 ASP A O 1
ATOM 1954 N N . GLY A 1 247 ? -23.840 -13.945 0.313 1.00 77.06 247 GLY A N 1
ATOM 1955 C CA . GLY A 1 247 ? -24.625 -14.868 1.129 1.00 77.06 247 GLY A CA 1
ATOM 1956 C C . GLY A 1 247 ? -24.922 -14.398 2.561 1.00 77.06 247 GLY A C 1
ATOM 1957 O O . GLY A 1 247 ? -25.446 -15.190 3.349 1.00 77.06 247 GLY A O 1
ATOM 1958 N N . TRP A 1 248 ? -24.631 -13.144 2.931 1.00 86.69 248 TRP A N 1
ATOM 1959 C CA . TRP A 1 248 ? -24.904 -12.638 4.279 1.00 86.69 248 TRP A CA 1
ATOM 1960 C C . TRP A 1 248 ? -26.406 -12.630 4.593 1.00 86.69 248 TRP A C 1
ATOM 1962 O O . TRP A 1 248 ? -27.252 -12.236 3.785 1.00 86.69 248 TRP A O 1
ATOM 1972 N N . ARG A 1 249 ? -26.745 -13.099 5.798 1.00 86.25 249 ARG A N 1
ATOM 1973 C CA . ARG A 1 249 ? -28.103 -13.133 6.350 1.00 86.25 249 ARG A CA 1
ATOM 1974 C C . ARG A 1 249 ? -28.044 -12.628 7.797 1.00 86.25 249 ARG A C 1
ATOM 1976 O O . ARG A 1 249 ? -27.678 -13.407 8.679 1.00 86.25 249 ARG A O 1
ATOM 1983 N N . PRO A 1 250 ? -28.331 -11.343 8.068 1.00 85.88 250 PRO A N 1
ATOM 1984 C CA . PRO A 1 250 ? -28.286 -10.828 9.427 1.00 85.88 250 PRO A CA 1
ATOM 1985 C C . PRO A 1 250 ? -29.444 -11.375 10.265 1.00 85.88 250 PRO A C 1
ATOM 1987 O O . PRO A 1 250 ? -30.510 -11.720 9.754 1.00 85.88 250 PRO A O 1
ATOM 1990 N N . ILE A 1 251 ? -29.231 -11.431 11.577 1.00 89.56 251 ILE A N 1
ATOM 1991 C CA . ILE A 1 251 ? -30.259 -11.841 12.534 1.00 89.56 251 ILE A CA 1
ATOM 1992 C C . ILE A 1 251 ? -31.160 -10.638 12.824 1.00 89.56 251 ILE A C 1
ATOM 1994 O O . ILE A 1 251 ? -30.676 -9.604 13.293 1.00 89.56 251 ILE A O 1
ATOM 1998 N N . THR A 1 252 ? -32.461 -10.796 12.583 1.00 92.62 252 THR A N 1
ATOM 1999 C CA . THR A 1 252 ? -33.490 -9.845 13.020 1.00 92.62 252 THR A CA 1
ATOM 2000 C C . THR A 1 252 ? -33.945 -10.182 14.437 1.00 92.62 252 THR A C 1
ATOM 2002 O O . THR A 1 252 ? -34.227 -11.346 14.732 1.00 92.62 252 THR A O 1
ATOM 2005 N N . CYS A 1 253 ? -34.021 -9.190 15.320 1.00 89.81 253 CYS A N 1
ATOM 2006 C CA . CYS A 1 253 ? -34.472 -9.381 16.697 1.00 89.81 253 CYS A CA 1
ATOM 2007 C C . CYS A 1 253 ? -35.067 -8.102 17.298 1.00 89.81 253 CYS A C 1
ATOM 2009 O O . CYS A 1 253 ? -34.857 -7.008 16.779 1.00 89.81 253 CYS A O 1
ATOM 2011 N N . ALA A 1 254 ? -35.759 -8.242 18.430 1.00 91.75 254 ALA A N 1
ATOM 2012 C CA . ALA A 1 254 ? -36.143 -7.099 19.249 1.00 91.75 254 ALA A CA 1
ATOM 2013 C C . ALA A 1 254 ? -34.892 -6.346 19.732 1.00 91.75 254 ALA A C 1
ATOM 2015 O O . ALA A 1 254 ? -33.880 -6.960 20.090 1.00 91.75 254 ALA A O 1
ATOM 2016 N N . VAL A 1 255 ? -34.964 -5.017 19.733 1.00 92.25 255 VAL A N 1
ATOM 2017 C CA . VAL A 1 255 ? -33.883 -4.147 20.210 1.00 92.25 255 VAL A CA 1
ATOM 2018 C C . VAL A 1 255 ? -33.950 -4.044 21.744 1.00 92.25 255 VAL A C 1
ATOM 2020 O O . VAL A 1 255 ? -35.038 -3.814 22.272 1.00 92.25 255 VAL A O 1
ATOM 2023 N N . PRO A 1 256 ? -32.827 -4.183 22.479 1.00 90.00 256 PRO A N 1
ATOM 2024 C CA . PRO A 1 256 ? -32.795 -3.965 23.928 1.00 90.00 256 PRO A CA 1
ATOM 2025 C C . PRO A 1 256 ? -33.287 -2.565 24.317 1.00 90.00 256 PRO A C 1
ATOM 2027 O O . PRO A 1 256 ? -32.980 -1.599 23.622 1.00 90.00 256 PRO A O 1
ATOM 2030 N N . GLU A 1 257 ? -34.018 -2.436 25.429 1.00 87.06 257 GLU A N 1
ATOM 2031 C CA . GLU A 1 257 ? -34.552 -1.141 25.890 1.00 87.06 257 GLU A CA 1
ATOM 2032 C C . GLU A 1 257 ? -33.448 -0.160 26.321 1.00 87.06 257 GLU A C 1
ATOM 2034 O O . GLU A 1 257 ? -33.612 1.047 26.158 1.00 87.06 257 GLU A O 1
ATOM 2039 N N . ASP A 1 258 ? -32.317 -0.669 26.815 1.00 83.88 258 ASP A N 1
ATOM 2040 C CA . ASP A 1 258 ? -31.165 0.100 27.279 1.00 83.88 258 ASP A CA 1
ATOM 2041 C C . ASP A 1 258 ? -29.911 -0.120 26.407 1.00 83.88 258 ASP A C 1
ATOM 2043 O O . ASP A 1 258 ? -29.687 -1.194 25.842 1.00 83.88 258 ASP A O 1
ATOM 2047 N N . GLY A 1 259 ? -29.057 0.900 26.298 1.00 82.94 259 GLY A N 1
ATOM 2048 C CA . GLY A 1 259 ? -27.806 0.836 25.539 1.00 82.94 259 GLY A CA 1
ATOM 2049 C C . GLY A 1 259 ? -27.227 2.214 25.221 1.00 82.94 259 GLY A C 1
ATOM 2050 O O . GLY A 1 259 ? -27.773 3.235 25.632 1.00 82.94 259 GLY A O 1
ATOM 2051 N N . ASP A 1 260 ? -26.101 2.228 24.503 1.00 84.38 260 ASP A N 1
ATOM 2052 C CA . ASP A 1 260 ? -25.500 3.469 24.005 1.00 84.38 260 ASP A CA 1
ATOM 2053 C C . ASP A 1 260 ? -25.998 3.759 22.583 1.00 84.38 260 ASP A C 1
ATOM 2055 O O . ASP A 1 260 ? -25.604 3.075 21.631 1.00 84.38 260 ASP A O 1
ATOM 2059 N N . ASP A 1 261 ? -26.836 4.783 22.442 1.00 90.00 261 ASP A N 1
ATOM 2060 C CA . ASP A 1 261 ? -27.453 5.170 21.173 1.00 90.00 261 ASP A CA 1
ATOM 2061 C C . ASP A 1 261 ? -26.643 6.238 20.432 1.00 90.00 261 ASP A C 1
ATOM 2063 O O . ASP A 1 261 ? -26.266 7.276 20.997 1.00 90.00 261 ASP A O 1
ATOM 2067 N N . PHE A 1 262 ? -26.393 6.012 19.143 1.00 92.94 262 PHE A N 1
ATOM 2068 C CA . PHE A 1 262 ? -25.727 6.963 18.255 1.00 92.94 262 PHE A CA 1
ATOM 2069 C C . PHE A 1 262 ? -26.236 6.853 16.817 1.00 92.94 262 PHE A C 1
ATOM 2071 O O . PHE A 1 262 ? -26.796 5.840 16.406 1.00 92.94 262 PHE A O 1
ATOM 2078 N N . ILE A 1 263 ? -26.018 7.909 16.033 1.00 95.31 263 ILE A N 1
ATOM 2079 C CA . ILE A 1 263 ? -26.443 7.975 14.629 1.00 95.31 263 ILE A CA 1
ATOM 2080 C C . ILE A 1 263 ? -25.222 8.147 13.726 1.00 95.31 263 ILE A C 1
ATOM 2082 O O . ILE A 1 263 ? -24.333 8.935 14.055 1.00 95.31 263 ILE A O 1
ATOM 2086 N N . ILE A 1 264 ? -25.195 7.446 12.590 1.00 95.75 264 ILE A N 1
ATOM 2087 C CA . ILE A 1 264 ? -24.228 7.660 11.501 1.00 95.75 264 ILE A CA 1
ATOM 2088 C C . ILE A 1 264 ? -24.950 8.256 10.297 1.00 95.75 264 ILE A C 1
ATOM 2090 O O . ILE A 1 264 ? -25.978 7.729 9.870 1.00 95.75 264 ILE A O 1
ATOM 2094 N N . ILE A 1 265 ? -24.392 9.331 9.746 1.00 94.12 265 ILE A N 1
ATOM 2095 C CA . ILE A 1 265 ? -24.871 10.009 8.546 1.00 94.12 265 ILE A CA 1
ATOM 2096 C C . ILE A 1 265 ? -23.838 9.876 7.430 1.00 94.12 265 ILE A C 1
ATOM 2098 O O . ILE A 1 265 ? -22.697 10.323 7.604 1.00 94.12 265 ILE A O 1
ATOM 2102 N N . ASP A 1 266 ? -24.295 9.364 6.288 1.00 91.94 266 ASP A N 1
ATOM 2103 C CA . ASP A 1 266 ? -23.601 9.446 5.005 1.00 91.94 266 ASP A CA 1
ATOM 2104 C C . ASP A 1 266 ? -24.340 10.444 4.087 1.00 91.94 266 ASP A C 1
ATOM 2106 O O . ASP A 1 266 ? -25.479 10.185 3.668 1.00 91.94 266 ASP A O 1
ATOM 2110 N N . PRO A 1 267 ? -23.798 11.658 3.885 1.00 88.56 267 PRO A N 1
ATOM 2111 C CA . PRO A 1 267 ? -24.494 12.716 3.174 1.00 88.56 267 PRO A CA 1
ATOM 2112 C C . PRO A 1 267 ? -24.332 12.616 1.653 1.00 88.56 267 PRO A C 1
ATOM 2114 O O . PRO A 1 267 ? -23.236 12.789 1.128 1.00 88.56 267 PRO A O 1
ATOM 2117 N N . SER A 1 268 ? -25.457 12.556 0.939 1.00 81.44 268 SER A N 1
ATOM 2118 C CA . SER A 1 268 ? -25.511 12.745 -0.515 1.00 81.44 268 SER A CA 1
ATOM 2119 C C . SER A 1 268 ? -26.219 14.052 -0.890 1.00 81.44 268 SER A C 1
ATOM 2121 O O . SER A 1 268 ? -27.157 14.500 -0.227 1.00 81.44 268 SER A O 1
ATOM 2123 N N . THR A 1 269 ? -25.765 14.690 -1.971 1.00 64.75 269 THR A N 1
ATOM 2124 C CA . THR A 1 269 ? -26.498 15.784 -2.641 1.00 64.75 269 THR A CA 1
ATOM 2125 C C . THR A 1 269 ? -26.768 15.498 -4.118 1.00 64.75 269 THR A C 1
ATOM 2127 O O . THR A 1 269 ? -27.296 16.362 -4.822 1.00 64.75 269 THR A O 1
ATOM 2130 N N . GLU A 1 270 ? -26.388 14.317 -4.606 1.00 61.28 270 GLU A N 1
ATOM 2131 C CA . GLU A 1 270 ? -26.589 13.916 -5.997 1.00 61.28 270 GLU A CA 1
ATOM 2132 C C . GLU A 1 270 ? -27.977 13.299 -6.152 1.00 61.28 270 GLU A C 1
ATOM 2134 O O . GLU A 1 270 ? -28.190 12.097 -6.002 1.00 61.28 270 GLU A O 1
ATOM 2139 N N . TYR A 1 271 ? -28.948 14.175 -6.421 1.00 56.78 271 TYR A N 1
ATOM 2140 C CA . TYR A 1 271 ? -30.349 13.816 -6.613 1.00 56.78 271 TYR A CA 1
ATOM 2141 C C . TYR A 1 271 ? -30.518 12.652 -7.600 1.00 56.78 271 TYR A C 1
ATOM 2143 O O . TYR A 1 271 ? -30.371 12.825 -8.811 1.00 56.78 271 TYR A O 1
ATOM 2151 N N . GLY A 1 272 ? -30.925 11.493 -7.079 1.00 54.50 272 GLY A N 1
ATOM 2152 C CA . GLY A 1 272 ? -31.243 10.304 -7.867 1.00 54.50 272 GLY A CA 1
ATOM 2153 C C . GLY A 1 272 ? -30.070 9.380 -8.203 1.00 54.50 272 GLY A C 1
ATOM 2154 O O . GLY A 1 272 ? -30.314 8.440 -8.955 1.00 54.50 272 GLY A O 1
ATOM 2155 N N . ILE A 1 273 ? -28.858 9.627 -7.681 1.00 62.94 273 ILE A N 1
ATOM 2156 C CA . ILE A 1 273 ? -27.665 8.794 -7.946 1.00 62.94 273 ILE A CA 1
ATOM 2157 C C . ILE A 1 273 ? -27.103 8.139 -6.681 1.00 62.94 273 ILE A C 1
ATOM 2159 O O . ILE A 1 273 ? -26.760 6.972 -6.766 1.00 62.94 273 ILE A O 1
ATOM 2163 N N . ASP A 1 274 ? -27.100 8.812 -5.526 1.00 76.69 274 ASP A N 1
ATOM 2164 C CA . ASP A 1 274 ? -26.607 8.258 -4.248 1.00 76.69 274 ASP A CA 1
ATOM 2165 C C . ASP A 1 274 ? -27.665 8.432 -3.146 1.00 76.69 274 ASP A C 1
ATOM 2167 O O . ASP A 1 274 ? -28.416 9.419 -3.146 1.00 76.69 274 ASP A O 1
ATOM 2171 N N . PHE A 1 275 ? -27.738 7.504 -2.191 1.00 85.50 275 PHE A N 1
ATOM 2172 C CA . PHE A 1 275 ? -28.632 7.623 -1.043 1.00 85.50 275 PHE A CA 1
ATOM 2173 C C . PHE A 1 275 ? -28.051 8.570 0.004 1.00 85.50 275 PHE A C 1
ATOM 2175 O O . PHE A 1 275 ? -26.921 8.435 0.456 1.00 85.50 275 PHE A O 1
ATOM 2182 N N . PHE A 1 276 ? -28.877 9.491 0.495 1.00 91.19 276 PHE A N 1
ATOM 2183 C CA . PHE A 1 276 ? -28.583 10.168 1.751 1.00 91.19 276 PHE A CA 1
ATOM 2184 C C . PHE A 1 276 ? -29.037 9.249 2.890 1.00 91.19 276 PHE A C 1
ATOM 2186 O O . PHE A 1 276 ? -30.244 9.032 3.063 1.00 91.19 276 PHE A O 1
ATOM 2193 N N . THR A 1 277 ? -28.086 8.713 3.661 1.00 93.69 277 THR A N 1
ATOM 2194 C CA . THR A 1 277 ? -28.367 7.753 4.736 1.00 93.69 277 THR A CA 1
ATOM 2195 C C . THR A 1 277 ? -28.205 8.368 6.128 1.00 93.69 277 THR A C 1
ATOM 2197 O O . THR A 1 277 ? -27.323 9.189 6.386 1.00 93.69 277 THR A O 1
ATOM 2200 N N . ALA A 1 278 ? -29.081 7.972 7.052 1.00 95.38 278 ALA A N 1
ATOM 2201 C CA . ALA A 1 278 ? -28.968 8.253 8.479 1.00 95.38 278 ALA A CA 1
ATOM 2202 C C . ALA A 1 278 ? -29.477 7.042 9.265 1.00 95.38 278 ALA A C 1
ATOM 2204 O O . ALA A 1 278 ? -30.675 6.765 9.269 1.00 95.38 278 ALA A O 1
ATOM 2205 N N . PHE A 1 279 ? -28.573 6.281 9.880 1.00 97.56 279 PHE A N 1
ATOM 2206 C CA . PHE A 1 279 ? -28.915 5.042 10.587 1.00 97.56 279 PHE A CA 1
ATOM 2207 C C . PHE A 1 279 ? -28.714 5.229 12.087 1.00 97.56 279 PHE A C 1
ATOM 2209 O O . PHE A 1 279 ? -27.698 5.773 12.530 1.00 97.56 279 PHE A O 1
ATOM 2216 N N . HIS A 1 280 ? -29.703 4.789 12.860 1.00 96.50 280 HIS A N 1
ATOM 2217 C CA . HIS A 1 280 ? -29.716 4.848 14.311 1.00 96.50 280 HIS A CA 1
ATOM 2218 C C . HIS A 1 280 ? -29.304 3.493 14.878 1.00 96.50 280 HIS A C 1
ATOM 2220 O O . HIS A 1 280 ? -29.946 2.475 14.614 1.00 96.50 280 HIS A O 1
ATOM 2226 N N . TYR A 1 281 ? -28.236 3.485 15.668 1.00 96.06 281 TYR A N 1
ATOM 2227 C CA . TYR A 1 281 ? -27.677 2.281 16.259 1.00 96.06 281 TYR A CA 1
ATOM 2228 C C . TYR A 1 281 ? -27.710 2.341 17.777 1.00 96.06 281 TYR A C 1
ATOM 2230 O O . TYR A 1 281 ? -27.385 3.369 18.369 1.00 96.06 281 TYR A O 1
ATOM 2238 N N . ARG A 1 282 ? -27.982 1.192 18.395 1.00 93.56 282 ARG A N 1
ATOM 2239 C CA . ARG A 1 282 ? -27.827 0.967 19.831 1.00 93.56 282 ARG A CA 1
ATOM 2240 C C . ARG A 1 282 ? -26.746 -0.069 20.069 1.00 93.56 282 ARG A C 1
ATOM 2242 O O . ARG A 1 282 ? -26.798 -1.178 19.534 1.00 93.56 282 ARG A O 1
ATOM 2249 N N . ARG A 1 283 ? -25.756 0.277 20.887 1.00 88.00 283 ARG A N 1
ATOM 2250 C CA . ARG A 1 283 ? -24.709 -0.651 21.319 1.00 88.00 283 ARG A CA 1
ATOM 2251 C C . ARG A 1 283 ? -25.064 -1.243 22.676 1.00 88.00 283 ARG A C 1
ATOM 2253 O O . ARG A 1 283 ? -25.235 -0.507 23.645 1.00 88.00 283 ARG A O 1
ATOM 2260 N N . LYS A 1 284 ? -25.092 -2.574 22.756 1.00 84.38 284 LYS A N 1
ATOM 2261 C CA . LYS A 1 284 ? -25.330 -3.311 24.004 1.00 84.38 284 LYS A CA 1
ATOM 2262 C C . LYS A 1 284 ? -24.634 -4.671 23.963 1.00 84.38 284 LYS A C 1
ATOM 2264 O O . LYS A 1 284 ? -24.705 -5.370 22.957 1.00 84.38 284 LYS A O 1
ATOM 2269 N N . ASP A 1 285 ? -23.927 -5.018 25.038 1.00 77.75 285 ASP A N 1
ATOM 2270 C CA . ASP A 1 285 ? -23.281 -6.325 25.249 1.00 77.75 285 ASP A CA 1
ATOM 2271 C C . ASP A 1 285 ? -22.389 -6.807 24.087 1.00 77.75 285 ASP A C 1
ATOM 2273 O O . ASP A 1 285 ? -22.335 -7.988 23.755 1.00 77.75 285 ASP A O 1
ATOM 2277 N N . GLY A 1 286 ? -21.675 -5.873 23.449 1.00 71.94 286 GLY A N 1
ATOM 2278 C CA . GLY A 1 286 ? -20.783 -6.165 22.321 1.00 71.94 286 GLY A CA 1
ATOM 2279 C C . GLY A 1 286 ? -21.483 -6.342 20.969 1.00 71.94 286 GLY A C 1
ATOM 2280 O O . GLY A 1 286 ? -20.794 -6.551 19.974 1.00 71.94 286 GLY A O 1
ATOM 2281 N N . PHE A 1 287 ? -22.809 -6.204 20.911 1.00 82.81 287 PHE A N 1
ATOM 2282 C CA . PHE A 1 287 ? -23.600 -6.193 19.681 1.00 82.81 287 PHE A CA 1
ATOM 2283 C C . PHE A 1 287 ? -23.976 -4.772 19.265 1.00 82.81 287 PHE A C 1
ATOM 2285 O O . PHE A 1 287 ? -24.090 -3.864 20.099 1.00 82.81 287 PHE A O 1
ATOM 2292 N N . LEU A 1 288 ? -24.172 -4.599 17.959 1.00 92.31 288 LEU A N 1
ATOM 2293 C CA . LEU A 1 288 ? -24.695 -3.380 17.362 1.00 92.31 288 LEU A CA 1
ATOM 2294 C C . LEU A 1 288 ? -26.079 -3.667 16.794 1.00 92.31 288 LEU A C 1
ATOM 2296 O O . LEU A 1 288 ? -26.216 -4.458 15.862 1.00 92.31 288 LEU A O 1
ATOM 2300 N N . TYR A 1 289 ? -27.096 -3.036 17.363 1.00 94.56 289 TYR A N 1
ATOM 2301 C CA . TYR A 1 289 ? -28.474 -3.164 16.915 1.00 94.56 289 TYR A CA 1
ATOM 2302 C C . TYR A 1 289 ? -28.801 -1.974 16.018 1.00 94.56 289 TYR A C 1
ATOM 2304 O O . TYR A 1 289 ? -28.707 -0.833 16.468 1.00 94.56 289 TYR A O 1
ATOM 2312 N N . LEU A 1 290 ? -29.169 -2.227 14.763 1.00 96.81 290 LEU A N 1
ATOM 2313 C CA . LEU A 1 290 ? -29.780 -1.218 13.902 1.00 96.81 290 LEU A CA 1
ATOM 2314 C C . LEU A 1 290 ? -31.213 -1.000 14.399 1.00 96.81 290 LEU A C 1
ATOM 2316 O O . LEU A 1 290 ? -32.039 -1.902 14.291 1.00 96.81 290 LEU A O 1
ATOM 2320 N N . VAL A 1 291 ? -31.471 0.151 15.016 1.00 95.50 291 VAL A N 1
ATOM 2321 C CA . VAL A 1 291 ? -32.739 0.467 15.691 1.00 95.50 291 VAL A CA 1
ATOM 2322 C C . VAL A 1 291 ? -33.762 0.994 14.697 1.00 95.50 291 VAL A C 1
ATOM 2324 O O . VAL A 1 291 ? -34.885 0.501 14.646 1.00 95.50 291 VAL A O 1
ATOM 2327 N N . ASP A 1 292 ? -33.352 1.983 13.906 1.00 95.38 292 ASP A N 1
ATOM 2328 C CA . ASP A 1 292 ? -34.118 2.547 12.798 1.00 95.38 292 ASP A CA 1
ATOM 2329 C C . ASP A 1 292 ? -33.143 3.026 11.711 1.00 95.38 292 ASP A C 1
ATOM 2331 O O . ASP A 1 292 ? -31.975 3.323 11.991 1.00 95.38 292 ASP A O 1
ATOM 2335 N N . ALA A 1 293 ? -33.604 3.105 10.468 1.00 95.56 293 ALA A N 1
ATOM 2336 C CA . ALA A 1 293 ? -32.779 3.454 9.322 1.00 95.56 293 ALA A CA 1
ATOM 2337 C C . ALA A 1 293 ? -33.535 4.359 8.347 1.00 95.56 293 ALA A C 1
ATOM 2339 O O . ALA A 1 293 ? -34.633 4.041 7.896 1.00 95.56 293 ALA A O 1
ATOM 2340 N N . PHE A 1 294 ? -32.913 5.476 7.977 1.00 94.94 294 PHE A N 1
ATOM 2341 C CA . PHE A 1 294 ? -33.372 6.344 6.904 1.00 94.94 294 PHE A CA 1
ATOM 2342 C C . PHE A 1 294 ? -32.409 6.269 5.725 1.00 94.94 294 PHE A C 1
ATOM 2344 O O . PHE A 1 294 ? -31.205 6.464 5.893 1.00 94.94 294 PHE A O 1
ATOM 2351 N N . ALA A 1 295 ? -32.945 6.051 4.529 1.00 93.31 295 ALA A N 1
ATOM 2352 C CA . ALA A 1 295 ? -32.209 6.167 3.280 1.00 93.31 295 ALA A CA 1
ATOM 2353 C C . ALA A 1 295 ? -33.140 6.723 2.200 1.00 93.31 295 ALA A C 1
ATOM 2355 O O . ALA A 1 295 ? -34.234 6.201 1.989 1.00 93.31 295 ALA A O 1
ATOM 2356 N N . SER A 1 296 ? -32.728 7.787 1.508 1.00 89.56 296 SER A N 1
ATOM 2357 C CA . SER A 1 296 ? -33.452 8.250 0.318 1.00 89.56 296 SER A CA 1
ATOM 2358 C C . SER A 1 296 ? -32.536 8.968 -0.682 1.00 89.56 296 SER A C 1
ATOM 2360 O O . SER A 1 296 ? -31.748 9.821 -0.271 1.00 89.56 296 SER A O 1
ATOM 2362 N N . PRO A 1 297 ? -32.682 8.715 -1.999 1.00 84.62 297 PRO A N 1
ATOM 2363 C CA . PRO A 1 297 ? -31.890 9.368 -3.046 1.00 84.62 297 PRO A CA 1
ATOM 2364 C C . PRO A 1 297 ? -32.409 10.776 -3.392 1.00 84.62 297 PRO A C 1
ATOM 2366 O O . PRO A 1 297 ? -31.935 11.425 -4.326 1.00 84.62 297 PRO A O 1
ATOM 2369 N N . ARG A 1 298 ? -33.458 11.240 -2.698 1.00 84.75 298 ARG A N 1
ATOM 2370 C CA . ARG A 1 298 ? -34.099 12.552 -2.901 1.00 84.75 298 ARG A CA 1
ATOM 2371 C C . ARG A 1 298 ? -34.284 13.326 -1.597 1.00 84.75 298 ARG A C 1
ATOM 2373 O O . ARG A 1 298 ? -35.092 14.250 -1.557 1.00 84.75 298 ARG A O 1
ATOM 2380 N N . ALA A 1 299 ? -33.611 12.916 -0.525 1.00 85.88 299 ALA A N 1
ATOM 2381 C CA . ALA A 1 299 ? -33.733 13.594 0.754 1.00 85.88 299 ALA A CA 1
ATOM 2382 C C . ALA A 1 299 ? -32.951 14.907 0.767 1.00 85.88 299 ALA A C 1
ATOM 2384 O O . ALA A 1 299 ? -31.786 14.966 0.378 1.00 85.88 299 ALA A O 1
ATOM 2385 N N . GLU A 1 300 ? -33.581 15.954 1.292 1.00 88.56 300 GLU A N 1
ATOM 2386 C CA . GLU A 1 300 ? -32.888 17.178 1.679 1.00 88.56 300 GLU A CA 1
ATOM 2387 C C . GLU A 1 300 ? -32.381 17.056 3.128 1.00 88.56 300 GLU A C 1
ATOM 2389 O O . GLU A 1 300 ? -32.981 16.344 3.944 1.00 88.56 300 GLU A O 1
ATOM 2394 N N . PRO A 1 301 ? -31.347 17.821 3.534 1.00 90.19 301 PRO A N 1
ATOM 2395 C CA . PRO A 1 301 ? -30.866 17.821 4.918 1.00 90.19 301 PRO A CA 1
ATOM 2396 C C . PRO A 1 301 ? -31.958 18.123 5.958 1.00 90.19 301 PRO A C 1
ATOM 2398 O O . PRO A 1 301 ? -31.840 17.720 7.112 1.00 90.19 301 PRO A O 1
ATOM 2401 N N . GLN A 1 302 ? -33.029 18.828 5.575 1.00 91.44 302 GLN A N 1
ATOM 2402 C CA . GLN A 1 302 ? -34.159 19.099 6.465 1.00 91.44 302 GLN A CA 1
ATOM 2403 C C . GLN A 1 302 ? -34.996 17.843 6.759 1.00 91.44 302 GLN A C 1
ATOM 2405 O O . GLN A 1 302 ? -35.502 17.702 7.873 1.00 91.44 302 GLN A O 1
ATOM 2410 N N . ASP A 1 303 ? -35.147 16.934 5.797 1.00 92.50 303 ASP A N 1
ATOM 2411 C CA . ASP A 1 303 ? -35.903 15.691 5.984 1.00 92.50 303 ASP A CA 1
ATOM 2412 C C . ASP A 1 303 ? -35.138 14.733 6.894 1.00 92.50 303 ASP A C 1
ATOM 2414 O O . ASP A 1 303 ? -35.705 14.185 7.841 1.00 92.50 303 ASP A O 1
ATOM 2418 N N . VAL A 1 304 ? -33.823 14.650 6.690 1.00 92.62 304 VAL A N 1
ATOM 2419 C CA . VAL A 1 304 ? -32.910 13.900 7.558 1.00 92.62 304 VAL A CA 1
ATOM 2420 C C . VAL A 1 304 ? -32.916 14.478 8.976 1.00 92.62 304 VAL A C 1
ATOM 2422 O O . VAL A 1 304 ? -33.054 13.734 9.942 1.00 92.62 304 VAL A O 1
ATOM 2425 N N . ALA A 1 305 ? -32.874 15.807 9.130 1.00 94.62 305 ALA A N 1
ATOM 2426 C CA . ALA A 1 305 ? -32.973 16.454 10.440 1.00 94.62 305 ALA A CA 1
ATOM 2427 C C . ALA A 1 305 ? -34.297 16.143 11.161 1.00 94.62 305 ALA A C 1
ATOM 2429 O O . ALA A 1 305 ? -34.290 15.839 12.354 1.00 94.62 305 ALA A O 1
ATOM 2430 N N . LYS A 1 306 ? -35.435 16.176 10.450 1.00 95.38 306 LYS A N 1
ATOM 2431 C CA . LYS A 1 306 ? -36.736 15.772 11.016 1.00 95.38 306 LYS A CA 1
ATOM 2432 C C . LYS A 1 306 ? -36.718 14.316 11.465 1.00 95.38 306 LYS A C 1
ATOM 2434 O O . LYS A 1 306 ? -37.284 14.010 12.510 1.00 95.38 306 LYS A O 1
ATOM 2439 N N . TRP A 1 307 ? -36.094 13.431 10.687 1.00 95.75 307 TRP A N 1
ATOM 2440 C CA . TRP A 1 307 ? -35.967 12.027 11.053 1.00 95.75 307 TRP A CA 1
ATOM 2441 C C . TRP A 1 307 ? -35.109 11.858 12.316 1.00 95.75 307 TRP A C 1
ATOM 2443 O O . TRP A 1 307 ? -35.574 11.241 13.272 1.00 95.75 307 TRP A O 1
ATOM 2453 N N . ILE A 1 308 ? -33.933 12.493 12.376 1.00 95.81 308 ILE A N 1
ATOM 2454 C CA . ILE A 1 308 ? -33.011 12.429 13.524 1.00 95.81 308 ILE A CA 1
ATOM 2455 C C . ILE A 1 308 ? -33.671 12.950 14.805 1.00 95.81 308 ILE A C 1
ATOM 2457 O O . ILE A 1 308 ? -33.590 12.307 15.846 1.00 95.81 308 ILE A O 1
ATOM 2461 N N . ASN A 1 309 ? -34.382 14.077 14.733 1.00 94.06 309 ASN A N 1
ATOM 2462 C CA . ASN A 1 309 ? -34.978 14.727 15.905 1.00 94.06 309 ASN A CA 1
ATOM 2463 C C . ASN A 1 309 ? -36.129 13.934 16.558 1.00 94.06 309 ASN A C 1
ATOM 2465 O O . ASN A 1 309 ? -36.620 14.342 17.608 1.00 94.06 309 ASN A O 1
ATOM 2469 N N . ARG A 1 310 ? -36.579 12.823 15.956 1.00 94.12 310 ARG A N 1
ATOM 2470 C CA . ARG A 1 310 ? -37.553 11.897 16.564 1.00 94.12 310 ARG A CA 1
ATOM 2471 C C . ARG A 1 310 ? -36.903 10.832 17.450 1.00 94.12 310 ARG A C 1
ATOM 2473 O O . ARG A 1 310 ? -37.624 10.123 18.144 1.00 94.12 310 ARG A O 1
ATOM 2480 N N . HIS A 1 311 ? -35.579 10.724 17.417 1.00 92.88 311 HIS A N 1
ATOM 2481 C CA . HIS A 1 311 ? -34.820 9.693 18.111 1.00 92.88 311 HIS A CA 1
ATOM 2482 C C . HIS A 1 311 ? -34.103 10.262 19.329 1.00 92.88 311 HIS A C 1
ATOM 2484 O O . HIS A 1 311 ? -33.673 11.419 19.329 1.00 92.88 311 HIS A O 1
ATOM 2490 N N . ASP A 1 312 ? -33.942 9.429 20.355 1.00 88.25 312 ASP A N 1
ATOM 2491 C CA . ASP A 1 312 ? -33.048 9.731 21.464 1.00 88.25 312 ASP A CA 1
ATOM 2492 C C . ASP A 1 312 ? -31.680 9.106 21.194 1.00 88.25 312 ASP A C 1
ATOM 2494 O O . ASP A 1 312 ? -31.572 7.915 20.930 1.00 88.25 312 ASP A O 1
ATOM 2498 N N . TYR A 1 313 ? -30.646 9.939 21.199 1.00 90.38 313 TYR A N 1
ATOM 2499 C CA . TYR A 1 313 ? -29.277 9.559 20.866 1.00 90.38 313 TYR A CA 1
ATOM 2500 C C . TYR A 1 313 ? -28.282 10.465 21.594 1.00 90.38 313 TYR A C 1
ATOM 2502 O O . TYR A 1 313 ? -28.596 11.616 21.935 1.00 90.38 313 TYR A O 1
ATOM 2510 N N . THR A 1 314 ? -27.061 9.964 21.784 1.00 82.69 314 THR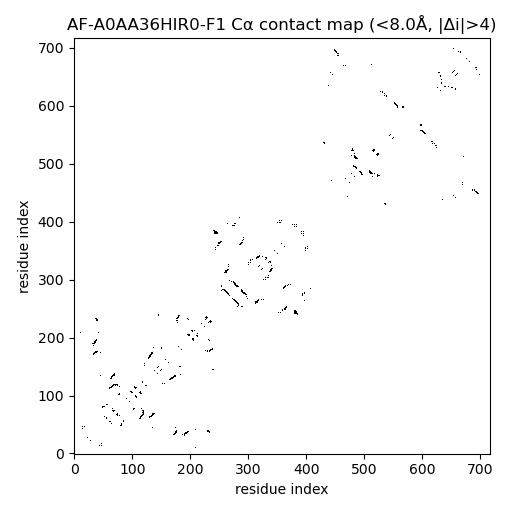 A N 1
ATOM 2511 C CA . THR A 1 314 ? -25.968 10.689 22.454 1.00 82.69 314 THR A CA 1
ATOM 2512 C C . THR A 1 314 ? -25.185 11.583 21.492 1.00 82.69 314 THR A C 1
ATOM 2514 O O . THR A 1 314 ? -24.923 12.755 21.775 1.00 82.69 314 THR A O 1
ATOM 2517 N N . VAL A 1 315 ? -24.836 11.043 20.323 1.00 85.06 315 VAL A N 1
ATOM 2518 C CA . VAL A 1 315 ? -24.033 11.711 19.297 1.00 85.06 315 VAL A CA 1
ATOM 2519 C C . VAL A 1 315 ? -24.504 11.322 17.901 1.00 85.06 315 VAL A C 1
ATOM 2521 O O . VAL A 1 315 ? -24.936 10.195 17.658 1.00 85.06 315 VAL A O 1
ATOM 2524 N N . CYS A 1 316 ? -24.402 12.273 16.980 1.00 88.94 316 CYS A N 1
ATOM 2525 C CA . CYS A 1 316 ? -24.657 12.059 15.569 1.00 88.94 316 CYS A CA 1
ATOM 2526 C C . CYS A 1 316 ? -23.362 12.303 14.789 1.00 88.94 316 CYS A C 1
ATOM 2528 O O . CYS A 1 316 ? -22.868 13.428 14.724 1.00 88.94 316 CYS A O 1
ATOM 2530 N N . TRP A 1 317 ? -22.779 11.246 14.238 1.00 91.25 317 TRP A N 1
ATOM 2531 C CA . TRP A 1 317 ? -21.568 11.317 13.433 1.00 91.25 317 TRP A CA 1
ATOM 2532 C C . TRP A 1 317 ? -21.936 11.533 11.973 1.00 91.25 317 TRP A C 1
ATOM 2534 O O . TRP A 1 317 ? -22.694 10.753 11.413 1.00 91.25 317 TRP A O 1
ATOM 2544 N N . CYS A 1 318 ? -21.374 12.558 11.346 1.00 91.00 318 CYS A N 1
ATOM 2545 C CA . CYS A 1 318 ? -21.578 12.841 9.930 1.00 91.00 318 CYS A CA 1
ATOM 2546 C C . CYS A 1 318 ? -20.244 12.814 9.198 1.00 91.00 318 CYS A C 1
ATOM 2548 O O . CYS A 1 318 ? -19.296 13.495 9.619 1.00 91.00 318 CYS A O 1
ATOM 2550 N N . GLU A 1 319 ? -20.182 12.062 8.100 1.00 89.94 319 GLU A N 1
ATOM 2551 C CA . GLU A 1 319 ? -19.021 12.116 7.223 1.00 89.94 319 GLU A CA 1
ATOM 2552 C C . GLU A 1 319 ? -18.903 13.538 6.650 1.00 89.94 319 GLU A C 1
ATOM 2554 O O . GLU A 1 319 ? -19.889 14.169 6.271 1.00 89.94 319 GLU A O 1
ATOM 2559 N N . ALA A 1 320 ? -17.698 14.100 6.682 1.00 85.94 320 ALA A N 1
ATOM 2560 C CA . ALA A 1 320 ? -17.404 15.465 6.259 1.00 85.94 320 ALA A CA 1
ATOM 2561 C C . ALA A 1 320 ? -16.776 15.530 4.860 1.00 85.94 320 ALA A C 1
ATOM 2563 O O . ALA A 1 320 ? -16.560 16.633 4.350 1.00 85.94 320 ALA A O 1
ATOM 2564 N N . ASN A 1 321 ? -16.491 14.373 4.257 1.00 78.25 321 ASN A N 1
ATOM 2565 C CA . ASN A 1 321 ? -15.984 14.264 2.898 1.00 78.25 321 ASN A CA 1
ATOM 2566 C C . ASN A 1 321 ? -16.999 14.854 1.901 1.00 78.25 321 ASN A C 1
ATOM 2568 O O . ASN A 1 321 ? -18.209 14.865 2.134 1.00 78.25 321 ASN A O 1
ATOM 2572 N N . GLY A 1 322 ? -16.497 15.430 0.805 1.00 76.88 322 GLY A N 1
ATOM 2573 C CA . GLY A 1 322 ? -17.333 16.035 -0.235 1.00 76.88 322 GLY A CA 1
ATOM 2574 C C . GLY A 1 322 ? -18.303 17.103 0.293 1.00 76.88 322 GLY A C 1
ATOM 2575 O O . GLY A 1 322 ? -17.900 18.182 0.736 1.00 76.88 322 GLY A O 1
ATOM 2576 N N . VAL A 1 323 ? -19.603 16.814 0.203 1.00 78.69 323 VAL A N 1
ATOM 2577 C CA . VAL A 1 323 ? -20.700 17.728 0.573 1.00 78.69 323 VAL A CA 1
ATOM 2578 C C . VAL A 1 323 ? -21.003 17.754 2.075 1.00 78.69 323 VAL A C 1
ATOM 2580 O O . VAL A 1 323 ? -21.681 18.674 2.553 1.00 78.69 323 VAL A O 1
ATOM 2583 N N . GLY A 1 324 ? -20.453 16.807 2.839 1.00 82.88 324 GLY A N 1
ATOM 2584 C CA . GLY A 1 324 ? -20.750 16.605 4.255 1.00 82.88 324 GLY A CA 1
ATOM 2585 C C . GLY A 1 324 ? -20.483 17.819 5.142 1.00 82.88 324 GLY A C 1
ATOM 2586 O O . GLY A 1 324 ? -21.311 18.179 5.980 1.00 82.88 324 GLY A O 1
ATOM 2587 N N . ALA A 1 325 ? -19.400 18.563 4.896 1.00 84.00 325 ALA A N 1
ATOM 2588 C CA . ALA A 1 325 ? -19.097 19.788 5.644 1.00 84.00 325 ALA A CA 1
ATOM 2589 C C . ALA A 1 325 ? -20.200 20.868 5.538 1.00 84.00 325 ALA A C 1
ATOM 2591 O O . ALA A 1 325 ? -20.427 21.630 6.483 1.00 84.00 325 ALA A O 1
ATOM 2592 N N . SER A 1 326 ? -20.898 20.943 4.399 1.00 85.50 326 SER A N 1
ATOM 2593 C CA . SER A 1 326 ? -22.035 21.854 4.195 1.00 85.50 326 SER A CA 1
ATOM 2594 C C . SER A 1 326 ? -23.297 21.323 4.873 1.00 85.50 326 SER A C 1
ATOM 2596 O O . SER A 1 326 ? -24.005 22.066 5.560 1.00 85.50 326 SER A O 1
ATOM 2598 N N . VAL A 1 327 ? -23.544 20.018 4.740 1.00 87.69 327 VAL A N 1
ATOM 2599 C CA . VAL A 1 327 ? -24.679 19.323 5.357 1.00 87.69 327 VAL A CA 1
ATOM 2600 C C . VAL A 1 327 ? -24.645 19.447 6.880 1.00 87.69 327 VAL A C 1
ATOM 2602 O O . VAL A 1 327 ? -25.656 19.815 7.468 1.00 87.69 327 VAL A O 1
ATOM 2605 N N . ILE A 1 328 ? -23.485 19.286 7.520 1.00 89.31 328 ILE A N 1
ATOM 2606 C CA . ILE A 1 328 ? -23.322 19.450 8.975 1.00 89.31 328 ILE A CA 1
ATOM 2607 C C . ILE A 1 328 ? -23.801 20.828 9.447 1.00 89.31 328 ILE A C 1
ATOM 2609 O O . ILE A 1 328 ? -24.498 20.938 10.458 1.00 89.31 328 ILE A O 1
ATOM 2613 N N . LYS A 1 329 ? -23.462 21.895 8.711 1.00 87.06 329 LYS A N 1
ATOM 2614 C CA . LYS A 1 329 ? -23.916 23.254 9.043 1.00 87.06 329 LYS A CA 1
ATOM 2615 C C . LYS A 1 329 ? -25.437 23.365 8.937 1.00 87.06 329 LYS A C 1
ATOM 2617 O O . LYS A 1 329 ? -26.058 23.934 9.830 1.00 87.06 329 LYS A O 1
ATOM 2622 N N . LYS A 1 330 ? -26.035 22.793 7.886 1.00 91.31 330 LYS A N 1
ATOM 2623 C CA . LYS A 1 330 ? -27.493 22.776 7.688 1.00 91.31 330 LYS A CA 1
ATOM 2624 C C . LYS A 1 330 ? -28.215 21.968 8.771 1.00 91.31 330 LYS A C 1
ATOM 2626 O O . LYS A 1 330 ? -29.178 22.466 9.336 1.00 91.31 330 LYS A O 1
ATOM 2631 N N . LEU A 1 331 ? -27.727 20.778 9.118 1.00 91.12 331 LEU A N 1
ATOM 2632 C CA . LEU A 1 331 ? -28.307 19.937 10.172 1.00 91.12 331 LEU A CA 1
ATOM 2633 C C . LEU A 1 331 ? -28.327 20.663 11.524 1.00 91.12 331 LEU A C 1
ATOM 2635 O O . LEU A 1 331 ? -29.353 20.677 12.200 1.00 91.12 331 LEU A O 1
ATOM 2639 N N . ARG A 1 332 ? -27.232 21.350 11.877 1.00 91.50 332 ARG A N 1
ATOM 2640 C CA . ARG A 1 332 ? -27.174 22.191 13.085 1.00 91.50 332 ARG A CA 1
ATOM 2641 C C . ARG A 1 332 ? -28.190 23.336 13.039 1.00 91.50 332 ARG A C 1
ATOM 2643 O O . ARG A 1 332 ? -28.858 23.589 14.035 1.00 91.50 332 ARG A O 1
ATOM 2650 N N . LEU A 1 333 ? -28.345 23.999 11.888 1.00 91.06 333 LEU A N 1
ATOM 2651 C CA . LEU A 1 333 ? -29.362 25.045 11.697 1.00 91.06 333 LEU A CA 1
ATOM 2652 C C . LEU A 1 333 ? -30.794 24.503 11.818 1.00 91.06 333 LEU A C 1
ATOM 2654 O O . LEU A 1 333 ? -31.669 25.207 12.313 1.00 91.06 333 LEU A O 1
ATOM 2658 N N . TYR A 1 334 ? -31.030 23.256 11.411 1.00 93.19 334 TYR A N 1
ATOM 2659 C CA . TYR A 1 334 ? -32.318 22.570 11.551 1.00 93.19 334 TYR A CA 1
ATOM 2660 C C . TYR A 1 334 ? -32.525 21.912 12.926 1.00 93.19 334 TYR A C 1
ATOM 2662 O O . TYR A 1 334 ? -33.470 21.144 13.106 1.00 93.19 334 TYR A O 1
ATOM 2670 N N . GLY A 1 335 ? -31.680 22.234 13.908 1.00 87.62 335 GLY A N 1
ATOM 2671 C CA . GLY A 1 335 ? -31.875 21.851 15.305 1.00 87.62 335 GLY A CA 1
ATOM 2672 C C . GLY A 1 335 ? -31.355 20.465 15.681 1.00 87.62 335 GLY A C 1
ATOM 2673 O O . GLY A 1 335 ? -31.661 20.001 16.775 1.00 87.62 335 GLY A O 1
ATOM 2674 N N . VAL A 1 336 ? -30.563 19.808 14.825 1.00 89.06 336 VAL A N 1
ATOM 2675 C CA . VAL A 1 336 ? -29.933 18.528 15.176 1.00 89.06 336 VAL A CA 1
ATOM 2676 C C . VAL A 1 336 ? -28.844 18.764 16.224 1.00 89.06 336 VAL A C 1
ATOM 2678 O O . VAL A 1 336 ? -27.863 19.478 15.982 1.00 89.06 336 VAL A O 1
ATOM 2681 N N . ARG A 1 337 ? -29.010 18.151 17.400 1.00 83.94 337 ARG A N 1
ATOM 2682 C CA . ARG A 1 337 ? -28.056 18.236 18.517 1.00 83.94 337 ARG A CA 1
ATOM 2683 C C . ARG A 1 337 ? -26.856 17.306 18.305 1.00 83.94 337 ARG A C 1
ATOM 2685 O O . ARG A 1 337 ? -26.977 16.274 17.647 1.00 83.94 337 ARG A O 1
ATOM 2692 N N . SER A 1 338 ? -25.708 17.664 18.886 1.00 80.75 338 SER A N 1
ATOM 2693 C CA . SER A 1 338 ? -24.513 16.804 18.982 1.00 80.75 338 SER A CA 1
ATOM 2694 C C . SER A 1 338 ? -23.985 16.238 17.649 1.00 80.75 338 SER A C 1
ATOM 2696 O O . SER A 1 338 ? -23.560 15.085 17.592 1.00 80.75 338 SER A O 1
ATOM 2698 N N . VAL A 1 339 ? -23.996 17.042 16.574 1.00 84.88 339 VAL A N 1
ATOM 2699 C CA . VAL A 1 339 ? -23.445 16.642 15.264 1.00 84.88 339 VAL A CA 1
ATOM 2700 C C . VAL A 1 339 ? -21.920 16.772 15.254 1.00 84.88 339 VAL A C 1
ATOM 2702 O O . VAL A 1 339 ? -21.388 17.891 15.217 1.00 84.88 339 VAL A O 1
ATOM 2705 N N . ALA A 1 340 ? -21.226 15.638 15.244 1.00 78.88 340 ALA A N 1
ATOM 2706 C CA . ALA A 1 340 ?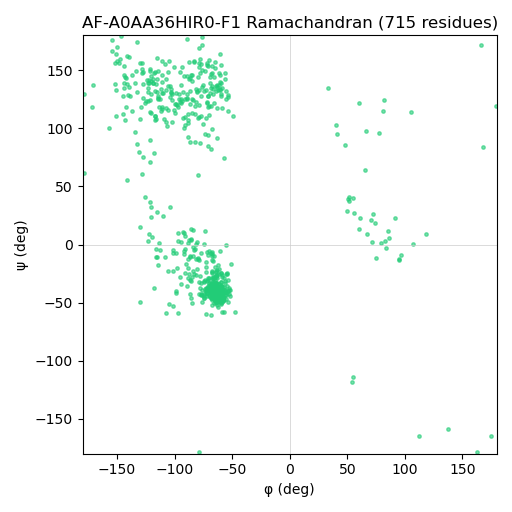 -19.776 15.520 15.171 1.00 78.88 340 ALA A CA 1
ATOM 2707 C C . ALA A 1 340 ? -19.329 15.124 13.755 1.00 78.88 340 ALA A C 1
ATOM 2709 O O . ALA A 1 340 ? -19.888 14.224 13.137 1.00 78.88 340 ALA A O 1
ATOM 2710 N N . SER A 1 341 ? -18.310 15.803 13.231 1.00 84.25 341 SER A N 1
ATOM 2711 C CA . SER A 1 341 ? -17.745 15.517 11.909 1.00 84.25 341 SER A CA 1
ATOM 2712 C C . SER A 1 341 ? -16.687 14.422 11.975 1.00 84.25 341 SER A C 1
ATOM 2714 O O . SER A 1 341 ? -15.882 14.406 12.909 1.00 84.25 341 SER A O 1
ATOM 2716 N N . PHE A 1 342 ? -16.588 13.600 10.936 1.00 81.81 342 PHE A N 1
ATOM 2717 C CA . PHE A 1 342 ? -15.423 12.747 10.717 1.00 81.81 342 PHE A CA 1
ATOM 2718 C C . PHE A 1 342 ? -15.056 12.649 9.237 1.00 81.81 342 PHE A C 1
ATOM 2720 O O . PHE A 1 342 ? -15.870 12.959 8.381 1.00 81.81 342 PHE A O 1
ATOM 2727 N N . ALA A 1 343 ? -13.831 12.225 8.936 1.00 75.12 343 ALA A N 1
ATOM 2728 C CA . ALA A 1 343 ? -13.388 11.962 7.572 1.00 75.12 343 ALA A CA 1
ATOM 2729 C C . ALA A 1 343 ? -12.911 10.515 7.463 1.00 75.12 343 ALA A C 1
ATOM 2731 O O . ALA A 1 343 ? -12.233 10.021 8.371 1.00 75.12 343 ALA A O 1
ATOM 2732 N N . THR A 1 344 ? -13.252 9.848 6.365 1.00 68.50 344 THR A N 1
ATOM 2733 C CA . THR A 1 344 ? -12.640 8.573 5.985 1.00 68.50 344 THR A CA 1
ATOM 2734 C C . THR A 1 344 ? -11.405 8.868 5.125 1.00 68.50 344 THR A C 1
ATOM 2736 O O . THR A 1 344 ? -11.456 9.695 4.214 1.00 68.50 344 THR A O 1
ATOM 2739 N N . THR A 1 345 ? -10.254 8.277 5.467 1.00 54.16 345 THR A N 1
ATOM 2740 C CA . THR A 1 345 ? -8.954 8.535 4.804 1.00 54.16 345 THR A CA 1
ATOM 2741 C C . THR A 1 345 ? -8.380 7.310 4.091 1.00 54.16 345 THR A C 1
ATOM 2743 O O . THR A 1 345 ? -7.417 7.431 3.335 1.00 54.16 345 THR A O 1
ATOM 2746 N N . SER A 1 346 ? -8.964 6.135 4.325 1.00 55.88 346 SER A N 1
ATOM 2747 C CA . SER A 1 346 ? -8.631 4.859 3.692 1.00 55.88 346 SER A CA 1
ATOM 2748 C C . SER A 1 346 ? -9.681 4.469 2.651 1.00 55.88 346 SER A C 1
ATOM 2750 O O . SER A 1 346 ? -10.823 4.931 2.682 1.00 55.88 346 SER A O 1
ATOM 2752 N N . ASP A 1 347 ? -9.293 3.611 1.707 1.00 63.84 347 ASP A N 1
ATOM 2753 C CA . ASP A 1 347 ? -10.192 3.155 0.652 1.00 63.84 347 ASP A CA 1
ATOM 2754 C C . ASP A 1 347 ? -11.358 2.315 1.211 1.00 63.84 347 ASP A C 1
ATOM 2756 O O . ASP A 1 347 ? -11.185 1.544 2.160 1.00 63.84 347 ASP A O 1
ATOM 2760 N N . LYS A 1 348 ? -12.550 2.450 0.603 1.00 71.75 348 LYS A N 1
ATOM 2761 C CA . LYS A 1 348 ? -13.788 1.770 1.039 1.00 71.75 348 LYS A CA 1
ATOM 2762 C C . LYS A 1 348 ? -13.609 0.252 1.199 1.00 71.75 348 LYS A C 1
ATOM 2764 O O . LYS A 1 348 ? -14.096 -0.327 2.165 1.00 71.75 348 LYS A O 1
ATOM 2769 N N . TYR A 1 349 ? -12.855 -0.389 0.295 1.00 69.88 349 TYR A N 1
ATOM 2770 C CA . TYR A 1 349 ? -12.586 -1.830 0.358 1.00 69.88 349 TYR A CA 1
ATOM 2771 C C . TYR A 1 349 ? -11.779 -2.207 1.598 1.00 69.88 349 TYR A C 1
ATOM 2773 O O . TYR A 1 349 ? -12.165 -3.121 2.321 1.00 69.88 349 TYR A O 1
ATOM 2781 N N . GLY A 1 350 ? -10.678 -1.501 1.862 1.00 59.84 350 GLY A N 1
ATOM 2782 C CA . GLY A 1 350 ? -9.849 -1.728 3.040 1.00 59.84 350 GLY A CA 1
ATOM 2783 C C . GLY A 1 350 ? -10.634 -1.571 4.344 1.00 59.84 350 GLY A C 1
ATOM 2784 O O . GLY A 1 350 ? -10.547 -2.441 5.213 1.00 59.84 350 GLY A O 1
ATOM 2785 N N . ARG A 1 351 ? -11.453 -0.512 4.459 1.00 75.94 351 ARG A N 1
ATOM 2786 C CA . ARG A 1 351 ? -12.326 -0.275 5.629 1.00 75.94 351 ARG A CA 1
ATOM 2787 C C . ARG A 1 351 ? -13.316 -1.419 5.829 1.00 75.94 351 ARG A C 1
ATOM 2789 O O . ARG A 1 351 ? -13.373 -2.019 6.905 1.00 75.94 351 ARG A O 1
ATOM 2796 N N . ALA A 1 352 ? -14.026 -1.783 4.766 1.00 76.00 352 ALA A N 1
ATOM 2797 C CA . ALA A 1 352 ? -14.995 -2.866 4.787 1.00 76.00 352 ALA A CA 1
ATOM 2798 C C . ALA A 1 352 ? -14.359 -4.221 5.116 1.00 76.00 352 ALA A C 1
ATOM 2800 O O . ALA A 1 352 ? -14.899 -4.973 5.920 1.00 76.00 352 ALA A O 1
ATOM 2801 N N . TYR A 1 353 ? -13.190 -4.523 4.546 1.00 69.38 353 TYR A N 1
ATOM 2802 C CA . TYR A 1 353 ? -12.477 -5.776 4.786 1.00 69.38 353 TYR A CA 1
ATOM 2803 C C . TYR A 1 353 ? -12.104 -5.936 6.265 1.00 69.38 353 TYR A C 1
ATOM 2805 O O . TYR A 1 353 ? -12.292 -7.005 6.841 1.00 69.38 353 TYR A O 1
ATOM 2813 N N . VAL A 1 354 ? -11.636 -4.860 6.911 1.00 69.12 354 VAL A N 1
ATOM 2814 C CA . VAL A 1 354 ? -11.284 -4.861 8.343 1.00 69.12 354 VAL A CA 1
ATOM 2815 C C . VAL A 1 354 ? -12.506 -5.092 9.236 1.00 69.12 354 VAL A C 1
ATOM 2817 O O . VAL A 1 354 ? -12.388 -5.765 10.267 1.00 69.12 354 VAL A O 1
ATOM 2820 N N . GLN A 1 355 ? -13.661 -4.538 8.854 1.00 78.06 355 GLN A N 1
ATOM 2821 C CA . GLN A 1 355 ? -14.909 -4.633 9.619 1.00 78.06 355 GLN A CA 1
ATOM 2822 C C . GLN A 1 355 ? -15.791 -5.817 9.224 1.00 78.06 355 GLN A C 1
ATOM 2824 O O . GLN A 1 355 ? -16.758 -6.093 9.929 1.00 78.06 355 GLN A O 1
ATOM 2829 N N . ARG A 1 356 ? -15.458 -6.545 8.154 1.00 80.12 356 ARG A N 1
ATOM 2830 C CA . ARG A 1 356 ? -16.277 -7.625 7.590 1.00 80.12 356 ARG A CA 1
ATOM 2831 C C . ARG A 1 356 ? -16.775 -8.585 8.660 1.00 80.12 356 ARG A C 1
ATOM 2833 O O . ARG A 1 356 ? -17.977 -8.745 8.842 1.00 80.12 356 ARG A O 1
ATOM 2840 N N . ASP A 1 357 ? -15.853 -9.184 9.406 1.00 71.12 357 ASP A N 1
ATOM 2841 C CA . ASP A 1 357 ? -16.208 -10.173 10.423 1.00 71.12 357 ASP A CA 1
ATOM 2842 C C . ASP A 1 357 ? -17.006 -9.544 11.570 1.00 71.12 357 ASP A C 1
ATOM 2844 O O . ASP A 1 357 ? -17.826 -10.218 12.190 1.00 71.12 357 ASP A O 1
ATOM 2848 N N . ASN A 1 358 ? -16.814 -8.249 11.841 1.00 78.50 358 ASN A N 1
ATOM 2849 C CA . ASN A 1 358 ? -17.593 -7.563 12.860 1.00 78.50 358 ASN A CA 1
ATOM 2850 C C . ASN A 1 358 ? -19.052 -7.383 12.419 1.00 78.50 358 ASN A C 1
ATOM 2852 O O . ASN A 1 358 ? -19.964 -7.681 13.188 1.00 78.50 358 ASN A O 1
ATOM 2856 N N . VAL A 1 359 ? -19.270 -6.970 11.170 1.00 86.56 359 VAL A N 1
ATOM 2857 C CA . VAL A 1 359 ? -20.603 -6.841 10.566 1.00 86.56 359 VAL A CA 1
ATOM 2858 C C . VAL A 1 359 ? -21.316 -8.194 10.556 1.00 86.56 359 VAL A C 1
ATOM 2860 O O . VAL A 1 359 ? -22.438 -8.302 11.049 1.00 86.56 359 VAL A O 1
ATOM 2863 N N . LEU A 1 360 ? -20.644 -9.242 10.065 1.00 82.31 360 LEU A N 1
ATOM 2864 C CA . LEU A 1 360 ? -21.221 -10.584 9.947 1.00 82.31 360 LEU A CA 1
ATOM 2865 C C . LEU A 1 360 ? -21.623 -11.174 11.307 1.00 82.31 360 LEU A C 1
ATOM 2867 O O . LEU A 1 360 ? -22.669 -11.813 11.413 1.00 82.31 360 LEU A O 1
ATOM 2871 N N . ASN A 1 361 ? -20.811 -10.957 12.347 1.00 79.38 361 ASN A N 1
ATOM 2872 C CA . ASN A 1 361 ? -21.005 -11.609 13.643 1.00 79.38 361 ASN A CA 1
ATOM 2873 C C . ASN A 1 361 ? -21.815 -10.769 14.645 1.00 79.38 361 ASN A C 1
ATOM 2875 O O . ASN A 1 361 ? -22.586 -11.332 15.434 1.00 79.38 361 ASN A O 1
ATOM 2879 N N . TYR A 1 362 ? -21.677 -9.439 14.623 1.00 84.44 362 TYR A N 1
ATOM 2880 C CA . TYR A 1 362 ? -22.161 -8.561 15.697 1.00 84.44 362 TYR A CA 1
ATOM 2881 C C . TYR A 1 362 ? -23.277 -7.593 15.297 1.00 84.44 362 TYR A C 1
ATOM 2883 O O . TYR A 1 362 ? -23.881 -7.004 16.196 1.00 84.44 362 TYR A O 1
ATOM 2891 N N . LEU A 1 363 ? -23.601 -7.439 14.007 1.00 93.81 363 LEU A N 1
ATOM 2892 C CA . LEU A 1 363 ? -24.768 -6.645 13.611 1.00 93.81 363 LEU A CA 1
ATOM 2893 C C . LEU A 1 363 ? -26.061 -7.427 13.874 1.00 93.81 363 LEU A C 1
ATOM 2895 O O . LEU A 1 363 ? -26.160 -8.624 13.579 1.00 93.81 363 LEU A O 1
ATOM 2899 N N . ARG A 1 364 ? -27.069 -6.745 14.411 1.00 94.19 364 ARG A N 1
ATOM 2900 C CA . ARG A 1 364 ? -28.447 -7.221 14.547 1.00 94.19 364 ARG A CA 1
ATOM 2901 C C . ARG A 1 364 ? -29.393 -6.191 13.946 1.00 94.19 364 ARG A C 1
ATOM 2903 O O . ARG A 1 364 ? -29.195 -4.997 14.144 1.00 94.19 364 ARG A O 1
ATOM 2910 N N . ILE A 1 365 ? -30.404 -6.646 13.216 1.00 96.25 365 ILE A N 1
ATOM 2911 C CA . ILE A 1 365 ? -31.419 -5.762 12.631 1.00 96.25 365 ILE A CA 1
ATOM 2912 C C . ILE A 1 365 ? -32.616 -5.720 13.575 1.00 96.25 365 ILE A C 1
ATOM 2914 O O . ILE A 1 365 ? -33.175 -6.767 13.901 1.00 96.25 365 ILE A O 1
ATOM 2918 N N . GLY A 1 366 ? -32.996 -4.529 14.028 1.00 93.81 366 GLY A N 1
ATOM 2919 C CA . GLY A 1 366 ? -34.196 -4.332 14.828 1.00 93.81 366 GLY A CA 1
ATOM 2920 C C . GLY A 1 366 ? -35.445 -4.734 14.050 1.00 93.81 366 GLY A C 1
ATOM 2921 O O . GLY A 1 366 ? -35.586 -4.415 12.871 1.00 93.81 366 GLY A O 1
ATOM 2922 N N . ASP A 1 367 ? -36.369 -5.422 14.708 1.00 89.06 367 ASP A N 1
ATOM 2923 C CA . ASP A 1 367 ? -37.681 -5.783 14.159 1.00 89.06 367 ASP A CA 1
ATOM 2924 C C . ASP A 1 367 ? -38.537 -4.571 13.745 1.00 89.06 367 ASP A C 1
ATOM 2926 O O . ASP A 1 367 ? -39.390 -4.696 12.867 1.00 89.06 367 ASP A O 1
ATOM 2930 N N . GLY A 1 368 ? -38.281 -3.401 14.337 1.00 84.88 368 GLY A N 1
ATOM 2931 C CA . GLY A 1 368 ? -38.915 -2.127 13.992 1.00 84.88 368 GLY A CA 1
ATOM 2932 C C . GLY A 1 368 ? -38.309 -1.366 12.804 1.00 84.88 368 GLY A C 1
ATOM 2933 O O . GLY A 1 368 ? -38.866 -0.335 12.432 1.00 84.88 368 GLY A O 1
ATOM 2934 N N . CYS A 1 369 ? -37.202 -1.830 12.211 1.00 90.38 369 CYS A N 1
ATOM 2935 C CA . CYS A 1 369 ? -36.572 -1.152 11.071 1.00 90.38 369 CYS A CA 1
ATOM 2936 C C . CYS A 1 369 ? -37.428 -1.214 9.799 1.00 90.38 369 CYS A C 1
ATOM 2938 O O . CYS A 1 369 ? -38.080 -2.223 9.517 1.00 90.38 369 CYS A O 1
ATOM 2940 N N . ASP A 1 370 ? -37.357 -0.163 8.977 1.00 90.56 370 ASP A N 1
ATOM 2941 C CA . ASP A 1 370 ? -38.042 -0.121 7.685 1.00 90.56 370 ASP A CA 1
ATOM 2942 C C . ASP A 1 370 ? -37.589 -1.279 6.773 1.00 90.56 370 ASP A C 1
ATOM 2944 O O . ASP A 1 370 ? -36.425 -1.394 6.374 1.00 90.56 370 ASP A O 1
ATOM 2948 N N . ALA A 1 371 ? -38.539 -2.149 6.424 1.00 88.62 371 ALA A N 1
ATOM 2949 C CA . ALA A 1 371 ? -38.283 -3.340 5.627 1.00 88.62 371 ALA A CA 1
ATOM 2950 C C . ALA A 1 371 ? -37.792 -3.029 4.202 1.00 88.62 371 ALA A C 1
ATOM 2952 O O . ALA A 1 371 ? -37.180 -3.894 3.577 1.00 88.62 371 ALA A O 1
ATOM 2953 N N . GLU A 1 372 ? -38.082 -1.850 3.649 1.00 89.44 372 GLU A N 1
ATOM 2954 C CA . GLU A 1 372 ? -37.571 -1.428 2.344 1.00 89.44 372 GLU A CA 1
ATOM 2955 C C . GLU A 1 372 ? -36.094 -1.048 2.418 1.00 89.44 372 GLU A C 1
ATOM 2957 O O . GLU A 1 372 ? -35.305 -1.565 1.627 1.00 89.44 372 GLU A O 1
ATOM 2962 N N . VAL A 1 373 ? -35.705 -0.263 3.426 1.00 91.38 373 VAL A N 1
ATOM 2963 C CA . VAL A 1 373 ? -34.303 0.122 3.658 1.00 91.38 373 VAL A CA 1
ATOM 2964 C C . VAL A 1 373 ? -33.442 -1.108 3.955 1.00 91.38 373 VAL A C 1
ATOM 2966 O O . VAL A 1 373 ? -32.358 -1.255 3.396 1.00 91.38 373 VAL A O 1
ATOM 2969 N N . VAL A 1 374 ? -33.939 -2.050 4.767 1.00 92.44 374 VAL A N 1
ATOM 2970 C CA . VAL A 1 374 ? -33.220 -3.303 5.062 1.00 92.44 374 VAL A CA 1
ATOM 2971 C C . VAL A 1 374 ? -33.055 -4.171 3.811 1.00 92.44 374 VAL A C 1
ATOM 2973 O O . VAL A 1 374 ? -31.996 -4.764 3.615 1.00 92.44 374 VAL A O 1
ATOM 2976 N N . ARG A 1 375 ? -34.075 -4.258 2.943 1.00 91.06 375 ARG A N 1
ATOM 2977 C CA . ARG A 1 375 ? -33.953 -5.002 1.677 1.00 91.06 375 ARG A CA 1
ATOM 2978 C C . ARG A 1 375 ? -32.888 -4.399 0.769 1.00 91.06 375 ARG A C 1
ATOM 2980 O O . ARG A 1 375 ? -32.158 -5.163 0.144 1.00 91.06 375 ARG A O 1
ATOM 2987 N N . GLU A 1 376 ? -32.812 -3.075 0.697 1.00 90.62 376 GLU A N 1
ATOM 2988 C CA . GLU A 1 376 ? -31.820 -2.399 -0.135 1.00 90.62 376 GLU A CA 1
ATOM 2989 C C . GLU A 1 376 ? -30.405 -2.567 0.429 1.00 90.62 376 GLU A C 1
ATOM 2991 O O . GLU A 1 376 ? -29.518 -2.997 -0.299 1.00 90.62 376 GLU A O 1
ATOM 2996 N N . LEU A 1 377 ? -30.221 -2.416 1.747 1.00 92.38 377 LEU A N 1
ATOM 2997 C CA . LEU A 1 377 ? -28.952 -2.711 2.424 1.00 92.38 377 LEU A CA 1
ATOM 2998 C C . LEU A 1 377 ? -28.431 -4.123 2.097 1.00 92.38 377 LEU A C 1
ATOM 3000 O O . LEU A 1 377 ? -27.243 -4.309 1.845 1.00 92.38 377 LEU A O 1
ATOM 3004 N N . LEU A 1 378 ? -29.308 -5.133 2.112 1.00 90.69 378 LEU A N 1
ATOM 3005 C CA . LEU A 1 378 ? -28.914 -6.512 1.806 1.00 90.69 378 LEU A CA 1
ATOM 3006 C C . LEU A 1 378 ? -28.532 -6.712 0.338 1.00 90.69 378 LEU A C 1
ATOM 3008 O O . LEU A 1 378 ? -27.633 -7.506 0.062 1.00 90.69 378 LEU A O 1
ATOM 3012 N N . ARG A 1 379 ? -29.188 -6.001 -0.587 1.00 87.00 379 ARG A N 1
ATOM 3013 C CA . ARG A 1 379 ? -28.818 -6.013 -2.007 1.00 87.00 379 ARG A CA 1
ATOM 3014 C C . ARG A 1 379 ? -27.452 -5.383 -2.223 1.00 87.00 379 ARG A C 1
ATOM 3016 O O . ARG A 1 379 ? -26.632 -5.995 -2.899 1.00 87.00 379 ARG A O 1
ATOM 3023 N N . GLU A 1 380 ? -27.197 -4.219 -1.622 1.00 87.50 380 GLU A N 1
ATOM 3024 C CA . GLU A 1 380 ? -25.881 -3.576 -1.694 1.00 87.50 380 GLU A CA 1
ATOM 3025 C C . GLU A 1 380 ? -24.798 -4.507 -1.139 1.00 87.50 380 GLU A C 1
ATOM 3027 O O . GLU A 1 380 ? -23.777 -4.738 -1.783 1.00 87.50 380 GLU A O 1
ATOM 3032 N N . ALA A 1 381 ? -25.039 -5.110 0.029 1.00 87.94 381 ALA A N 1
ATOM 3033 C CA . ALA A 1 381 ? -24.071 -5.978 0.687 1.00 87.94 381 ALA A CA 1
ATOM 3034 C C . ALA A 1 381 ? -23.692 -7.213 -0.157 1.00 87.94 381 ALA A C 1
ATOM 3036 O O . ALA A 1 381 ? -22.514 -7.571 -0.212 1.00 87.94 381 ALA A O 1
ATOM 3037 N N . GLU A 1 382 ? -24.656 -7.843 -0.838 1.00 83.75 382 GLU A N 1
ATOM 3038 C CA . GLU A 1 382 ? -24.434 -9.052 -1.649 1.00 83.75 382 GLU A CA 1
ATOM 3039 C C . GLU A 1 382 ? -23.430 -8.818 -2.788 1.00 83.75 382 GLU A C 1
ATOM 3041 O O . GLU A 1 382 ? -22.608 -9.686 -3.086 1.00 83.75 382 GLU A O 1
ATOM 3046 N N . VAL A 1 383 ? -23.446 -7.622 -3.381 1.00 74.62 383 VAL A N 1
ATOM 3047 C CA . VAL A 1 383 ? -22.558 -7.253 -4.493 1.00 74.62 383 VAL A CA 1
ATOM 3048 C C . VAL A 1 383 ? -21.376 -6.385 -4.065 1.00 74.62 383 VAL A C 1
ATOM 3050 O O . VAL A 1 383 ? -20.465 -6.166 -4.864 1.00 74.62 383 VAL A O 1
ATOM 3053 N N . PHE A 1 384 ? -21.325 -5.922 -2.814 1.00 77.88 384 PHE A N 1
ATOM 3054 C CA . PHE A 1 384 ? -20.236 -5.089 -2.315 1.00 77.88 384 PHE A CA 1
ATOM 3055 C C . PHE A 1 384 ? -18.950 -5.914 -2.143 1.00 77.88 384 PHE A C 1
ATOM 3057 O O . PHE A 1 384 ? -18.939 -6.883 -1.375 1.00 77.88 384 PHE A O 1
ATOM 3064 N N . PRO A 1 385 ? -17.820 -5.557 -2.787 1.00 65.00 385 PRO A N 1
ATOM 3065 C CA . PRO A 1 385 ? -17.513 -4.392 -3.629 1.00 65.00 385 PRO A CA 1
ATOM 3066 C C . PRO A 1 385 ? -17.222 -4.823 -5.085 1.00 65.00 385 PRO A C 1
ATOM 3068 O O . PRO A 1 385 ? -16.370 -4.242 -5.764 1.00 65.00 385 PRO A O 1
ATOM 3071 N N . CYS A 1 386 ? -17.814 -5.944 -5.502 1.00 55.16 386 CYS A N 1
ATOM 3072 C CA . CYS A 1 386 ? -17.517 -6.702 -6.712 1.00 55.16 386 CYS A CA 1
ATOM 3073 C C . CYS A 1 386 ? -17.886 -5.977 -8.002 1.00 55.16 386 CYS A C 1
ATOM 3075 O O . CYS A 1 386 ? -17.199 -6.157 -9.011 1.00 55.16 386 CYS A O 1
ATOM 3077 N N . THR A 1 387 ? -18.932 -5.153 -7.995 1.00 54.03 387 THR A N 1
ATOM 3078 C CA . THR A 1 387 ? -19.277 -4.311 -9.140 1.00 54.03 387 THR A CA 1
ATOM 3079 C C . THR A 1 387 ? -18.518 -2.999 -9.011 1.00 54.03 387 THR A C 1
ATOM 3081 O O . THR A 1 387 ? -18.782 -2.150 -8.171 1.00 54.03 387 THR A O 1
ATOM 3084 N N . GLY A 1 388 ? -17.469 -2.861 -9.818 1.00 47.03 388 GLY A N 1
ATOM 3085 C CA . GLY A 1 388 ? -16.606 -1.686 -9.795 1.00 47.03 388 GLY A CA 1
ATOM 3086 C C . GLY A 1 388 ? -17.218 -0.426 -10.408 1.00 47.03 388 GLY A C 1
ATOM 3087 O O . GLY A 1 388 ? -16.409 0.443 -10.706 1.00 47.03 388 GLY A O 1
ATOM 3088 N N . ASP A 1 389 ? -18.526 -0.399 -10.689 1.00 48.69 389 ASP A N 1
ATOM 3089 C CA . ASP A 1 389 ? -19.431 0.723 -11.014 1.00 48.69 389 ASP A CA 1
ATOM 3090 C C . ASP A 1 389 ? -20.889 0.134 -11.019 1.00 48.69 389 ASP A C 1
ATOM 3092 O O . ASP A 1 389 ? -21.058 -0.968 -11.548 1.00 48.69 389 ASP A O 1
ATOM 3096 N N . ASP A 1 390 ? -21.888 0.840 -10.442 1.00 45.62 390 ASP A N 1
ATOM 3097 C CA . ASP A 1 390 ? -23.362 0.577 -10.321 1.00 45.62 390 ASP A CA 1
ATOM 3098 C C . ASP A 1 390 ? -23.812 -0.389 -9.175 1.00 45.62 390 ASP A C 1
ATOM 3100 O O . ASP A 1 390 ? -23.349 -1.527 -9.118 1.00 45.62 390 ASP A O 1
ATOM 3104 N N . ILE A 1 391 ? -24.713 -0.095 -8.213 1.00 53.22 391 ILE A N 1
ATOM 3105 C CA . ILE A 1 391 ? -25.785 0.903 -7.987 1.00 53.22 391 ILE A CA 1
ATOM 3106 C C . ILE A 1 391 ? -25.864 1.094 -6.449 1.00 53.22 391 ILE A C 1
ATOM 3108 O O . ILE A 1 391 ? -26.275 0.149 -5.789 1.00 53.22 391 ILE A O 1
ATOM 3112 N N . HIS A 1 392 ? -25.467 2.250 -5.903 1.00 66.94 392 HIS A N 1
ATOM 3113 C CA . HIS A 1 392 ? -25.490 2.589 -4.462 1.00 66.94 392 HIS A CA 1
ATOM 3114 C C . HIS A 1 392 ? -24.653 1.674 -3.525 1.00 66.94 392 HIS A C 1
ATOM 3116 O O . HIS A 1 392 ? -24.838 0.463 -3.462 1.00 66.94 392 HIS A O 1
ATOM 3122 N N . ASP A 1 393 ? -23.694 2.241 -2.785 1.00 79.31 393 ASP A N 1
ATOM 3123 C CA . ASP A 1 393 ? -22.980 1.545 -1.694 1.00 79.31 393 ASP A CA 1
ATOM 3124 C C . ASP A 1 393 ? -23.117 2.263 -0.341 1.00 79.31 393 ASP A C 1
ATOM 3126 O O . ASP A 1 393 ? -22.445 1.915 0.634 1.00 79.31 393 ASP A O 1
ATOM 3130 N N . ASP A 1 394 ? -23.992 3.268 -0.286 1.00 87.44 394 ASP A N 1
ATOM 3131 C CA . ASP A 1 394 ? -24.122 4.208 0.823 1.00 87.44 394 ASP A CA 1
ATOM 3132 C C . ASP A 1 394 ? -24.719 3.541 2.072 1.00 87.44 394 ASP A C 1
ATOM 3134 O O . ASP A 1 394 ? -24.384 3.902 3.204 1.00 87.44 394 ASP A O 1
ATOM 3138 N N . LEU A 1 395 ? -25.615 2.558 1.904 1.00 92.19 395 LEU A N 1
ATOM 3139 C CA . LEU A 1 395 ? -26.248 1.877 3.035 1.00 92.19 395 LEU A CA 1
ATOM 3140 C C . LEU A 1 395 ? -25.248 0.926 3.699 1.00 92.19 395 LEU A C 1
ATOM 3142 O O . LEU A 1 395 ? -25.130 0.920 4.929 1.00 92.19 395 LEU A O 1
ATOM 3146 N N . ILE A 1 396 ? -24.513 0.131 2.914 1.00 91.06 396 ILE A N 1
ATOM 3147 C CA . ILE A 1 396 ? -23.495 -0.771 3.469 1.00 91.06 396 ILE A CA 1
ATOM 3148 C C . ILE A 1 396 ? -22.273 -0.004 3.995 1.00 91.06 396 ILE A C 1
ATOM 3150 O O . ILE A 1 396 ? -21.745 -0.376 5.048 1.00 91.06 396 ILE A O 1
ATOM 3154 N N . ASP A 1 397 ? -21.859 1.096 3.352 1.00 89.88 397 ASP A N 1
ATOM 3155 C CA . ASP A 1 397 ? -20.786 1.960 3.868 1.00 89.88 397 ASP A CA 1
ATOM 3156 C C . ASP A 1 397 ? -21.199 2.614 5.195 1.00 89.88 397 ASP A C 1
ATOM 3158 O O . ASP A 1 397 ? -20.407 2.637 6.137 1.00 89.88 397 ASP A O 1
ATOM 3162 N N . ASN A 1 398 ? -22.468 3.014 5.357 1.00 93.81 398 ASN A N 1
ATOM 3163 C CA . ASN A 1 398 ? -22.981 3.488 6.646 1.00 93.81 398 ASN A CA 1
ATOM 3164 C C . ASN A 1 398 ? -22.810 2.445 7.764 1.00 93.81 398 ASN A C 1
ATOM 3166 O O . ASN A 1 398 ? -22.315 2.767 8.850 1.00 93.81 398 ASN A O 1
ATOM 3170 N N . VAL A 1 399 ? -23.147 1.180 7.493 1.00 94.00 399 VAL A N 1
ATOM 3171 C CA . VAL A 1 399 ? -22.943 0.075 8.445 1.00 94.00 399 VAL A CA 1
ATOM 3172 C C . VAL A 1 399 ? -21.460 -0.111 8.766 1.00 94.00 399 VAL A C 1
ATOM 3174 O O . VAL A 1 399 ? -21.094 -0.252 9.936 1.00 94.00 399 VAL A O 1
ATOM 3177 N N . ILE A 1 400 ? -20.584 -0.068 7.760 1.00 90.62 400 ILE A N 1
ATOM 3178 C CA . ILE A 1 400 ? -19.131 -0.164 7.954 1.00 90.62 400 ILE A CA 1
ATOM 3179 C C . ILE A 1 400 ? -18.634 0.986 8.838 1.00 90.62 400 ILE A C 1
ATOM 3181 O O . ILE A 1 400 ? -17.944 0.737 9.830 1.00 90.62 400 ILE A O 1
ATOM 3185 N N . MET A 1 401 ? -19.042 2.225 8.549 1.00 91.06 401 MET A N 1
ATOM 3186 C CA . MET A 1 401 ? -18.712 3.411 9.342 1.00 91.06 401 MET A CA 1
ATOM 3187 C C . MET A 1 401 ? -19.205 3.288 10.787 1.00 91.06 401 MET A C 1
ATOM 3189 O O . MET A 1 401 ? -18.498 3.691 11.714 1.00 91.06 401 MET A O 1
ATOM 3193 N N . ALA A 1 402 ? -20.370 2.678 11.018 1.00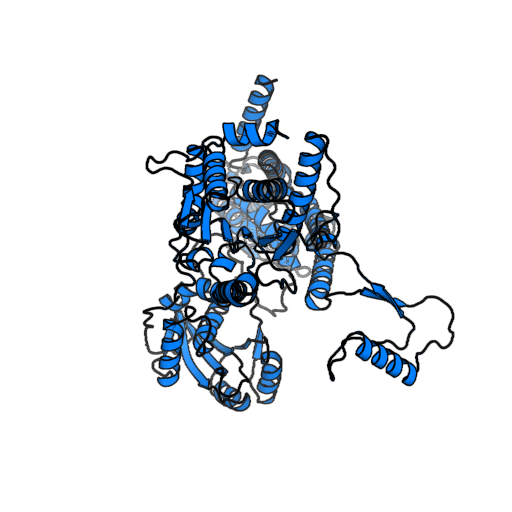 91.31 402 ALA A N 1
ATOM 3194 C CA . ALA A 1 402 ? -20.862 2.407 12.365 1.00 91.31 402 ALA A CA 1
ATOM 3195 C C . ALA A 1 402 ? -19.926 1.467 13.138 1.00 91.31 402 ALA A C 1
ATOM 3197 O O . ALA A 1 402 ? -19.612 1.741 14.298 1.00 91.31 402 ALA A O 1
ATOM 3198 N N . PHE A 1 403 ? -19.397 0.420 12.498 1.00 85.06 403 PHE A N 1
ATOM 3199 C CA . PHE A 1 403 ? -18.408 -0.473 13.111 1.00 85.06 403 PHE A CA 1
ATOM 3200 C C . PHE A 1 403 ? -17.028 0.164 13.296 1.00 85.06 403 PHE A C 1
ATOM 3202 O O . PHE A 1 403 ? -16.349 -0.129 14.277 1.00 85.06 403 PHE A O 1
ATOM 3209 N N . GLU A 1 404 ? -16.618 1.093 12.433 1.00 82.12 404 GLU A N 1
ATOM 3210 C CA . GLU A 1 404 ? -15.402 1.888 12.662 1.00 82.12 404 GLU A CA 1
ATOM 3211 C C . GLU A 1 404 ? -15.516 2.768 13.917 1.00 82.12 404 GLU A C 1
ATOM 3213 O O . GLU A 1 404 ? -14.518 3.053 14.587 1.00 82.12 404 GLU A O 1
ATOM 3218 N N . ARG A 1 405 ? -16.743 3.177 14.266 1.00 78.19 405 ARG A N 1
ATOM 3219 C CA . ARG A 1 405 ? -17.055 3.948 15.480 1.00 78.19 405 ARG A CA 1
ATOM 3220 C C . ARG A 1 405 ? -17.329 3.056 16.686 1.00 78.19 405 ARG A C 1
ATOM 3222 O O . ARG A 1 405 ? -17.025 3.439 17.819 1.00 78.19 405 ARG A O 1
ATOM 3229 N N . MET A 1 406 ? -17.831 1.848 16.458 1.00 66.81 406 MET A N 1
ATOM 3230 C CA . MET A 1 406 ? -17.987 0.813 17.465 1.00 66.81 406 MET A CA 1
ATOM 3231 C C . MET A 1 406 ? -16.626 0.161 17.735 1.00 66.81 406 MET A C 1
ATOM 3233 O O . MET A 1 406 ? -16.275 -0.864 17.160 1.00 66.81 406 MET A O 1
ATOM 3237 N N . LYS A 1 407 ? -15.833 0.714 18.657 1.00 48.97 407 LYS A N 1
ATOM 3238 C CA . LYS A 1 407 ? -14.672 -0.023 19.181 1.00 48.97 407 LYS A CA 1
ATOM 3239 C C . LYS A 1 407 ? -15.156 -1.289 19.909 1.00 48.97 407 LYS A C 1
ATOM 3241 O O . LYS A 1 407 ? -15.463 -1.232 21.098 1.00 48.97 407 LYS A O 1
ATOM 3246 N N . ILE A 1 408 ? -15.250 -2.418 19.201 1.00 36.00 408 ILE A N 1
ATOM 3247 C CA . ILE A 1 408 ? -15.443 -3.745 19.797 1.00 36.00 408 ILE A CA 1
ATOM 3248 C C . ILE A 1 408 ? -14.127 -4.120 20.489 1.00 36.00 408 ILE A C 1
ATOM 3250 O O . ILE A 1 408 ? -13.070 -4.062 19.852 1.00 36.00 408 ILE A O 1
ATOM 3254 N N . PRO A 1 409 ? -14.142 -4.516 21.772 1.00 27.89 409 PRO A N 1
ATOM 3255 C CA . PRO A 1 409 ? -12.949 -5.027 22.426 1.00 27.89 409 PRO A CA 1
ATOM 3256 C C . PRO A 1 409 ? -12.564 -6.371 21.789 1.00 27.89 409 PRO A C 1
ATOM 3258 O O . PRO A 1 409 ? -13.132 -7.414 22.108 1.00 27.89 409 PRO A O 1
ATOM 3261 N N . ARG A 1 410 ? -11.593 -6.368 20.867 1.00 24.41 410 ARG A N 1
ATOM 3262 C CA . ARG A 1 410 ? -10.982 -7.610 20.373 1.00 24.41 410 ARG A CA 1
ATOM 3263 C C . ARG A 1 410 ? -10.172 -8.246 21.504 1.00 24.41 410 ARG A C 1
ATOM 3265 O O . ARG A 1 410 ? -9.214 -7.661 22.006 1.00 24.41 410 ARG A O 1
ATOM 3272 N N . LYS A 1 411 ? -10.545 -9.467 21.894 1.00 25.83 411 LYS A N 1
ATOM 3273 C CA . LYS A 1 411 ? -9.731 -10.326 22.761 1.00 25.83 411 LYS A CA 1
ATOM 3274 C C . LYS A 1 411 ? -8.503 -10.816 21.971 1.00 25.83 411 LYS A C 1
ATOM 3276 O O . LYS A 1 411 ? -8.661 -11.575 21.026 1.00 25.83 411 LYS A O 1
ATOM 3281 N N . HIS A 1 412 ? -7.325 -10.431 22.474 1.00 23.12 412 HIS A N 1
ATOM 3282 C CA . HIS A 1 412 ? -5.954 -10.915 22.208 1.00 23.12 412 HIS A CA 1
ATOM 3283 C C . HIS A 1 412 ? -5.270 -10.456 20.906 1.00 23.12 412 HIS A C 1
ATOM 3285 O O . HIS A 1 412 ? -5.379 -11.100 19.875 1.00 23.12 412 HIS A O 1
ATOM 3291 N N . SER A 1 413 ? -4.456 -9.396 20.978 1.00 23.52 413 SER A N 1
ATOM 3292 C CA . SER A 1 413 ? -3.042 -9.476 21.398 1.00 23.52 413 SER A CA 1
ATOM 3293 C C . SER A 1 413 ? -2.465 -8.061 21.555 1.00 23.52 413 SER A C 1
ATOM 3295 O O . SER A 1 413 ? -2.447 -7.309 20.589 1.00 23.52 413 SER A O 1
ATOM 3297 N N . GLY A 1 414 ? -2.028 -7.711 22.771 1.00 28.55 414 GLY A N 1
ATOM 3298 C CA . GLY A 1 414 ? -1.111 -6.604 23.076 1.00 28.55 414 GLY A CA 1
ATOM 3299 C C . GLY A 1 414 ? -1.402 -5.244 22.436 1.00 28.55 414 GLY A C 1
ATOM 3300 O O . GLY A 1 414 ? -0.835 -4.943 21.403 1.00 28.55 414 GLY A O 1
ATOM 3301 N N . TYR A 1 415 ? -2.251 -4.438 23.076 1.00 25.55 415 TYR A N 1
ATOM 3302 C CA . TYR A 1 415 ? -2.128 -2.980 23.280 1.00 25.55 415 TYR A CA 1
ATOM 3303 C C . TYR A 1 415 ? -3.490 -2.493 23.789 1.00 25.55 415 TYR A C 1
ATOM 3305 O O . TYR A 1 415 ? -4.360 -2.071 23.029 1.00 25.55 415 TYR A O 1
ATOM 3313 N N . CYS A 1 416 ? -3.709 -2.617 25.100 1.00 24.14 416 CYS A N 1
ATOM 3314 C CA . CYS A 1 416 ? -4.860 -2.000 25.743 1.00 24.14 416 CYS A CA 1
ATOM 3315 C C . CYS A 1 416 ? -4.452 -0.586 26.153 1.00 24.14 416 CYS A C 1
ATOM 3317 O O . CYS A 1 416 ? -3.602 -0.405 27.024 1.00 24.14 416 CYS A O 1
ATOM 3319 N N . GLY A 1 417 ? -5.052 0.414 25.506 1.00 25.00 417 GLY A N 1
ATOM 3320 C CA . GLY A 1 417 ? -5.122 1.750 26.075 1.00 25.00 417 GLY A CA 1
ATOM 3321 C C . GLY A 1 417 ? -5.776 1.649 27.449 1.00 25.00 417 GLY A C 1
ATOM 3322 O O . GLY A 1 417 ? -6.848 1.063 27.595 1.00 25.00 417 GLY A O 1
ATOM 3323 N N . ILE A 1 418 ? -5.082 2.166 28.453 1.00 25.75 418 ILE A N 1
ATOM 3324 C CA . ILE A 1 418 ? -5.587 2.303 29.813 1.00 25.75 418 ILE A CA 1
ATOM 3325 C C . ILE A 1 418 ? -6.596 3.455 29.781 1.00 25.75 418 ILE A C 1
ATOM 3327 O O . ILE A 1 418 ? -6.196 4.611 29.859 1.00 25.75 418 ILE A O 1
ATOM 3331 N N . ASP A 1 419 ? -7.881 3.141 29.623 1.00 25.61 419 ASP A N 1
ATOM 3332 C CA . ASP A 1 419 ? -8.996 4.049 29.910 1.00 25.61 419 ASP A CA 1
ATOM 3333 C C . ASP A 1 419 ? -9.864 3.358 30.963 1.00 25.61 419 ASP A C 1
ATOM 3335 O O . ASP A 1 419 ? -10.757 2.562 30.678 1.00 25.61 419 ASP A O 1
ATOM 3339 N N . GLY A 1 420 ? -9.519 3.632 32.212 1.00 25.98 420 GLY A N 1
ATOM 3340 C CA . GLY A 1 420 ? -10.188 3.115 33.389 1.00 25.98 420 GLY A CA 1
ATOM 3341 C C . GLY A 1 420 ? -9.511 3.685 34.616 1.00 25.98 420 GLY A C 1
ATOM 3342 O O . GLY A 1 420 ? -8.897 2.924 35.342 1.00 25.98 420 GLY A O 1
ATOM 3343 N N . LEU A 1 421 ? -9.531 5.017 34.754 1.00 24.34 421 LEU A N 1
ATOM 3344 C CA . LEU A 1 421 ? -9.411 5.776 36.004 1.00 24.34 421 LEU A CA 1
ATOM 3345 C C . LEU A 1 421 ? -9.520 7.281 35.679 1.00 24.34 421 LEU A C 1
ATOM 3347 O O . LEU A 1 421 ? -8.806 7.790 34.818 1.00 24.34 421 LEU A O 1
ATOM 3351 N N . MET A 1 422 ? -10.396 7.960 36.424 1.00 23.84 422 MET A N 1
ATOM 3352 C CA . MET A 1 422 ? -10.597 9.417 36.531 1.00 23.84 422 MET A CA 1
ATOM 3353 C C . MET A 1 422 ? -11.440 10.103 35.438 1.00 23.84 422 MET A C 1
ATOM 3355 O O . MET A 1 422 ? -11.084 10.169 34.263 1.00 23.84 422 MET A O 1
ATOM 3359 N N . GLY A 1 423 ? -12.588 10.631 35.879 1.00 25.64 423 GLY A N 1
ATOM 3360 C CA . GLY A 1 423 ? -13.484 11.487 35.107 1.00 25.64 423 GLY A CA 1
ATOM 3361 C C . GLY A 1 423 ? -12.987 12.929 34.963 1.00 25.64 423 GLY A C 1
ATOM 3362 O O . GLY A 1 423 ? -11.953 13.304 35.506 1.00 25.64 423 GLY A O 1
ATOM 3363 N N . GLY A 1 424 ? -13.777 13.723 34.236 1.00 25.33 424 GLY A N 1
ATOM 3364 C CA . GLY A 1 424 ? -13.562 15.156 34.011 1.00 25.33 424 GLY A CA 1
ATOM 3365 C C . GLY A 1 424 ? -13.054 15.473 32.602 1.00 25.33 424 GLY A C 1
ATOM 3366 O O . GLY A 1 424 ? -11.963 15.060 32.227 1.00 25.33 424 GLY A O 1
ATOM 3367 N N . ASP A 1 425 ? -13.895 16.171 31.835 1.00 25.67 425 ASP A N 1
ATOM 3368 C CA . ASP A 1 425 ? -13.616 17.015 30.664 1.00 25.67 425 ASP A CA 1
ATOM 3369 C C . ASP A 1 425 ? -12.568 16.538 29.636 1.00 25.67 425 ASP A C 1
ATOM 3371 O O . ASP A 1 425 ? -11.356 16.686 29.787 1.00 25.67 425 ASP A O 1
ATOM 3375 N N . ARG A 1 426 ? -13.049 16.018 28.496 1.00 26.23 426 ARG A N 1
ATOM 3376 C CA . ARG A 1 426 ? -12.201 15.683 27.341 1.00 26.23 426 ARG A CA 1
ATOM 3377 C C . ARG A 1 426 ? -12.035 16.884 26.406 1.00 26.23 426 ARG A C 1
ATOM 3379 O O . ARG A 1 426 ? -12.779 17.026 25.439 1.00 26.23 426 ARG A O 1
ATOM 3386 N N . GLU A 1 427 ? -10.982 17.666 26.625 1.00 25.95 427 GLU A N 1
ATOM 3387 C CA . GLU A 1 427 ? -10.190 18.187 25.505 1.00 25.95 427 GLU A CA 1
ATOM 3388 C C . GLU A 1 427 ? -9.425 17.016 24.857 1.00 25.95 427 GLU A C 1
ATOM 3390 O O . GLU A 1 427 ? -8.923 16.120 25.545 1.00 25.95 427 GLU A O 1
ATOM 3395 N N . CYS A 1 428 ? -9.347 16.983 23.522 1.00 26.98 428 CYS A N 1
ATOM 3396 C CA . CYS A 1 428 ? -8.493 16.039 22.796 1.00 26.98 428 CYS A CA 1
ATOM 3397 C C . CYS A 1 428 ? -7.052 16.148 23.311 1.00 26.98 428 CYS A C 1
ATOM 3399 O O . CYS A 1 428 ? -6.406 17.177 23.130 1.00 26.98 428 CYS A O 1
ATOM 3401 N N . ARG A 1 429 ? -6.525 15.088 23.935 1.00 33.72 429 ARG A N 1
ATOM 3402 C CA . ARG A 1 429 ? -5.125 15.082 24.375 1.00 33.72 429 ARG A CA 1
ATOM 3403 C C . ARG A 1 429 ? -4.192 15.106 23.143 1.00 33.72 429 ARG A C 1
ATOM 3405 O O . ARG A 1 429 ? -4.427 14.334 22.212 1.00 33.72 429 ARG A O 1
ATOM 3412 N N . PRO A 1 430 ? -3.148 15.954 23.122 1.00 40.47 430 PRO A N 1
ATOM 3413 C CA . PRO A 1 430 ? -2.262 16.130 21.968 1.00 40.47 430 PRO A CA 1
ATOM 3414 C C . PRO A 1 430 ? -1.400 14.890 21.666 1.00 40.47 430 PRO A C 1
ATOM 3416 O O . PRO A 1 430 ? -0.973 14.172 22.572 1.00 40.47 430 PRO A O 1
ATOM 3419 N N . PHE A 1 431 ? -1.106 14.674 20.378 1.00 44.94 431 PHE A N 1
ATOM 3420 C CA . PHE A 1 431 ? -0.380 13.522 19.807 1.00 44.94 431 PHE A CA 1
ATOM 3421 C C . PHE A 1 431 ? 1.013 13.259 20.427 1.00 44.94 431 PHE A C 1
ATOM 3423 O O . PHE A 1 431 ? 1.488 12.126 20.419 1.00 44.94 431 PHE A O 1
ATOM 3430 N N . ALA A 1 432 ? 1.679 14.260 21.019 1.00 53.97 432 ALA A N 1
ATOM 3431 C CA . ALA A 1 432 ? 2.954 14.046 21.717 1.00 53.97 432 ALA A CA 1
ATOM 3432 C C . ALA A 1 432 ? 2.818 13.168 22.966 1.00 53.97 432 ALA A C 1
ATOM 3434 O O . ALA A 1 432 ? 3.752 12.458 23.338 1.00 53.97 432 ALA A O 1
ATOM 3435 N N . LYS A 1 433 ? 1.647 13.190 23.610 1.00 60.06 433 LYS A N 1
ATOM 3436 C CA . LYS A 1 433 ? 1.406 12.404 24.818 1.00 60.06 433 LYS A CA 1
ATOM 3437 C C . LYS A 1 433 ? 1.397 10.905 24.514 1.00 60.06 433 LYS A C 1
ATOM 3439 O O . LYS A 1 433 ? 1.954 10.143 25.292 1.00 60.06 433 LYS A O 1
ATOM 3444 N N . SER A 1 434 ? 0.877 10.492 23.353 1.00 61.25 434 SER A N 1
ATOM 3445 C CA . SER A 1 434 ? 0.899 9.082 22.941 1.00 61.25 434 SER A CA 1
ATOM 3446 C C . SER A 1 434 ? 2.300 8.563 22.619 1.00 61.25 434 SER A C 1
ATOM 3448 O O . SER A 1 434 ? 2.593 7.412 22.931 1.00 61.25 434 SER A O 1
ATOM 3450 N N . ASP A 1 435 ? 3.174 9.395 22.040 1.00 67.69 435 ASP A N 1
ATOM 3451 C CA . ASP A 1 435 ? 4.565 9.004 21.768 1.00 67.69 435 ASP A CA 1
ATOM 3452 C C . ASP A 1 435 ? 5.337 8.800 23.089 1.00 67.69 435 ASP A C 1
ATOM 3454 O O . ASP A 1 435 ? 6.032 7.799 23.261 1.00 67.69 435 ASP A O 1
ATOM 3458 N N . VAL A 1 436 ? 5.147 9.692 24.070 1.00 72.06 436 VAL A N 1
ATOM 3459 C CA . VAL A 1 436 ? 5.737 9.555 25.416 1.00 72.06 436 VAL A CA 1
ATOM 3460 C C . VAL A 1 436 ? 5.155 8.353 26.172 1.00 72.06 436 VAL A C 1
ATOM 3462 O O . VAL A 1 436 ? 5.907 7.580 26.766 1.00 72.06 436 VAL A O 1
ATOM 3465 N N . ASP A 1 437 ? 3.840 8.130 26.103 1.00 71.31 437 ASP A N 1
ATOM 3466 C CA . ASP A 1 437 ? 3.185 6.971 26.725 1.00 71.31 437 ASP A CA 1
ATOM 3467 C C . ASP A 1 437 ? 3.657 5.640 26.111 1.00 71.31 437 ASP A C 1
ATOM 3469 O O . ASP A 1 437 ? 3.790 4.637 26.822 1.00 71.31 437 ASP A O 1
ATOM 3473 N N . GLY A 1 438 ? 3.967 5.618 24.809 1.00 73.88 438 GLY A N 1
ATOM 3474 C CA . GLY A 1 438 ? 4.588 4.473 24.141 1.00 73.88 438 GLY A CA 1
ATOM 3475 C C . GLY A 1 438 ? 5.962 4.139 24.727 1.00 73.88 438 GLY A C 1
ATOM 3476 O O . GLY A 1 438 ? 6.245 2.976 25.022 1.00 73.88 438 GLY A O 1
ATOM 3477 N N . ILE A 1 439 ? 6.780 5.161 24.987 1.00 79.44 439 ILE A N 1
ATOM 3478 C CA . ILE A 1 439 ? 8.104 5.015 25.604 1.00 79.44 439 ILE A CA 1
ATOM 3479 C C . ILE A 1 439 ? 7.993 4.542 27.064 1.00 79.44 439 ILE A C 1
ATOM 3481 O O . ILE A 1 439 ? 8.699 3.617 27.470 1.00 79.44 439 ILE A O 1
ATOM 3485 N N . LEU A 1 440 ? 7.073 5.105 27.855 1.00 81.25 440 LEU A N 1
ATOM 3486 C CA . LEU A 1 440 ? 6.821 4.650 29.232 1.00 81.25 440 LEU A CA 1
ATOM 3487 C C . LEU A 1 440 ? 6.346 3.189 29.269 1.00 81.25 440 LEU A C 1
ATOM 3489 O O . LEU A 1 440 ? 6.767 2.415 30.131 1.00 81.25 440 LEU A O 1
ATOM 3493 N N . SER A 1 441 ? 5.541 2.778 28.287 1.00 80.94 441 SER A N 1
ATOM 3494 C CA . SER A 1 441 ? 5.103 1.386 28.138 1.00 80.94 441 SER A CA 1
ATOM 3495 C C . SER A 1 441 ? 6.275 0.446 27.831 1.00 80.94 441 SER A C 1
ATOM 3497 O O . SER A 1 441 ? 6.313 -0.672 28.340 1.00 80.94 441 SER A O 1
ATOM 3499 N N . MET A 1 442 ? 7.279 0.892 27.063 1.00 81.50 442 MET A N 1
ATOM 3500 C CA . MET A 1 442 ? 8.495 0.103 26.815 1.00 81.50 442 MET A CA 1
ATOM 3501 C C . MET A 1 442 ? 9.295 -0.173 28.093 1.00 81.50 442 MET A C 1
ATOM 3503 O O . MET A 1 442 ? 9.866 -1.262 28.210 1.00 81.50 442 MET A O 1
ATOM 3507 N N . ILE A 1 443 ? 9.353 0.791 29.020 1.00 84.00 443 ILE A N 1
ATOM 3508 C CA . ILE A 1 443 ? 9.975 0.608 30.339 1.00 84.00 443 ILE A CA 1
ATOM 3509 C C . ILE A 1 443 ? 9.137 -0.375 31.157 1.00 84.00 443 ILE A C 1
ATOM 3511 O O . ILE A 1 443 ? 9.663 -1.370 31.648 1.00 84.00 443 ILE A O 1
ATOM 3515 N N . SER A 1 444 ? 7.830 -0.126 31.262 1.00 82.12 444 SER A N 1
ATOM 3516 C CA . SER A 1 444 ? 6.930 -0.939 32.080 1.00 82.12 444 SER A CA 1
ATOM 3517 C C . SER A 1 444 ? 6.886 -2.406 31.645 1.00 82.12 444 SER A C 1
ATOM 3519 O O . SER A 1 444 ? 6.953 -3.286 32.498 1.00 82.12 444 SER A O 1
ATOM 3521 N N . ASN A 1 445 ? 6.860 -2.689 30.341 1.00 81.88 445 ASN A N 1
ATOM 3522 C CA . ASN A 1 445 ? 6.892 -4.065 29.842 1.00 81.88 445 ASN A CA 1
ATOM 3523 C C . ASN A 1 445 ? 8.178 -4.793 30.259 1.00 81.88 445 ASN A C 1
ATOM 3525 O O . ASN A 1 445 ? 8.144 -5.972 30.585 1.00 81.88 445 ASN A O 1
ATOM 3529 N N . ARG A 1 446 ? 9.321 -4.097 30.289 1.00 82.69 446 ARG A N 1
ATOM 3530 C CA . ARG A 1 446 ? 10.605 -4.690 30.699 1.00 82.69 446 ARG A CA 1
ATOM 3531 C C . ARG A 1 446 ? 10.741 -4.824 32.210 1.00 82.69 446 ARG A C 1
ATOM 3533 O O . ARG A 1 446 ? 11.422 -5.740 32.661 1.00 82.69 446 ARG A O 1
ATOM 3540 N N . MET A 1 447 ? 10.055 -3.972 32.972 1.00 82.06 447 MET A N 1
ATOM 3541 C CA . MET A 1 447 ? 9.907 -4.115 34.423 1.00 82.06 447 MET A CA 1
ATOM 3542 C C . MET A 1 447 ? 9.147 -5.389 34.812 1.00 82.06 447 MET A C 1
ATOM 3544 O O . MET A 1 447 ? 9.363 -5.885 35.910 1.00 82.06 447 MET A O 1
ATOM 3548 N N . GLN A 1 448 ? 8.342 -5.986 33.920 1.00 79.69 448 GLN A N 1
ATOM 3549 C CA . GLN A 1 448 ? 7.714 -7.290 34.191 1.00 79.69 448 GLN A CA 1
ATOM 3550 C C . GLN A 1 448 ? 8.742 -8.412 34.411 1.00 79.69 448 GLN A C 1
ATOM 3552 O O . GLN A 1 448 ? 8.448 -9.372 35.119 1.00 79.69 448 GLN A O 1
ATOM 3557 N N . ASN A 1 449 ? 9.953 -8.269 33.863 1.00 77.81 449 ASN A N 1
ATOM 3558 C CA . ASN A 1 449 ? 11.051 -9.222 34.040 1.00 77.81 449 ASN A CA 1
ATOM 3559 C C . ASN A 1 449 ? 11.844 -8.995 35.342 1.00 77.81 449 ASN A C 1
ATOM 3561 O O . ASN A 1 449 ? 12.780 -9.740 35.624 1.00 77.81 449 ASN A O 1
ATOM 3565 N N . VAL A 1 450 ? 11.499 -7.974 36.132 1.00 74.06 450 VAL A N 1
ATOM 3566 C CA . VAL A 1 450 ? 12.092 -7.727 37.451 1.00 74.06 450 VAL A CA 1
ATOM 3567 C C . VAL A 1 450 ? 11.315 -8.534 38.485 1.00 74.06 450 VAL A C 1
ATOM 3569 O O . VAL A 1 450 ? 10.109 -8.356 38.648 1.00 74.06 450 VAL A O 1
ATOM 3572 N N . VAL A 1 451 ? 12.005 -9.417 39.198 1.00 73.94 451 VAL A N 1
ATOM 3573 C CA . VAL A 1 451 ? 11.434 -10.246 40.260 1.00 73.94 451 VAL A CA 1
ATOM 3574 C C . VAL A 1 451 ? 11.930 -9.733 41.601 1.00 73.94 451 VAL A C 1
ATOM 3576 O O . VAL A 1 451 ? 13.125 -9.761 41.885 1.00 73.94 451 VAL A O 1
ATOM 3579 N N . PHE A 1 452 ? 11.005 -9.273 42.439 1.00 70.56 452 PHE A N 1
ATOM 3580 C CA . PHE A 1 452 ? 11.298 -8.870 43.812 1.00 70.56 452 PHE A CA 1
ATOM 3581 C C . PHE A 1 452 ? 11.373 -10.106 44.709 1.00 70.56 452 PHE A C 1
ATOM 3583 O O . PHE A 1 452 ? 10.492 -10.965 44.658 1.00 70.56 452 PHE A O 1
ATOM 3590 N N . GLN A 1 453 ? 12.420 -10.196 45.523 1.00 66.75 453 GLN A N 1
ATOM 3591 C CA . GLN A 1 453 ? 12.661 -11.318 46.423 1.00 66.75 453 GLN A CA 1
ATOM 3592 C C . GLN A 1 453 ? 12.896 -10.831 47.852 1.00 66.75 453 GLN A C 1
ATOM 3594 O O . GLN A 1 453 ? 13.435 -9.746 48.090 1.00 66.75 453 GLN A O 1
ATOM 3599 N N . SER A 1 454 ? 12.493 -11.666 48.807 1.00 65.25 454 SER A N 1
ATOM 3600 C CA . SER A 1 454 ? 12.811 -11.480 50.216 1.00 65.25 454 SER A CA 1
ATOM 3601 C C . SER A 1 454 ? 13.094 -12.820 50.886 1.00 65.25 454 SER A C 1
ATOM 3603 O O . SER A 1 454 ? 12.420 -13.805 50.599 1.00 65.25 454 SER A O 1
ATOM 3605 N N . ASP A 1 455 ? 14.056 -12.844 51.811 1.00 59.56 455 ASP A N 1
ATOM 3606 C CA . ASP A 1 455 ? 14.404 -14.033 52.611 1.00 59.56 455 ASP A CA 1
ATOM 3607 C C . ASP A 1 455 ? 13.308 -14.462 53.608 1.00 59.56 455 ASP A C 1
ATOM 3609 O O . ASP A 1 455 ? 13.421 -15.508 54.252 1.00 59.56 455 ASP A O 1
ATOM 3613 N N . VAL A 1 456 ? 12.254 -13.658 53.788 1.00 60.00 456 VAL A N 1
ATOM 3614 C CA . VAL A 1 456 ? 11.155 -13.947 54.716 1.00 60.00 456 VAL A CA 1
ATOM 3615 C C . VAL A 1 456 ? 9.818 -13.794 53.998 1.00 60.00 456 VAL A C 1
ATOM 3617 O O . VAL A 1 456 ? 9.359 -12.688 53.725 1.00 60.00 456 VAL A O 1
ATOM 3620 N N . GLU A 1 457 ? 9.155 -14.918 53.734 1.00 59.22 457 GLU A N 1
ATOM 3621 C CA . GLU A 1 457 ? 7.821 -14.944 53.132 1.00 59.22 457 GLU A CA 1
ATOM 3622 C C . GLU A 1 457 ? 6.740 -14.715 54.201 1.00 59.22 457 GLU A C 1
ATOM 3624 O O . GLU A 1 457 ? 6.210 -15.656 54.794 1.00 59.22 457 GLU A O 1
ATOM 3629 N N . THR A 1 458 ? 6.388 -13.454 54.465 1.00 66.25 458 THR A N 1
ATOM 3630 C CA . THR A 1 458 ? 5.078 -13.143 55.063 1.00 66.25 458 THR A CA 1
ATOM 3631 C C . THR A 1 458 ? 4.060 -12.834 53.961 1.00 66.25 458 THR A C 1
ATOM 3633 O O . THR A 1 458 ? 4.410 -12.395 52.858 1.00 66.25 458 THR A O 1
ATOM 3636 N N . ILE A 1 459 ? 2.777 -13.078 54.248 1.00 63.62 459 ILE A N 1
ATOM 3637 C CA . ILE A 1 459 ? 1.670 -12.822 53.309 1.00 63.62 459 ILE A CA 1
ATOM 3638 C C . ILE A 1 459 ? 1.632 -11.336 52.910 1.00 63.62 459 ILE A C 1
ATOM 3640 O O . ILE A 1 459 ? 1.389 -11.025 51.743 1.00 63.62 459 ILE A O 1
ATOM 3644 N N . ASP A 1 460 ? 1.953 -10.434 53.839 1.00 69.31 460 ASP A N 1
ATOM 3645 C CA . ASP A 1 460 ? 1.909 -8.985 53.622 1.00 69.31 460 ASP A CA 1
ATOM 3646 C C . ASP A 1 460 ? 3.080 -8.486 52.755 1.00 69.31 460 ASP A C 1
ATOM 3648 O O . ASP A 1 460 ? 2.862 -7.740 51.801 1.00 69.31 460 ASP A O 1
ATOM 3652 N N . ILE A 1 461 ? 4.303 -8.987 52.988 1.00 72.44 461 ILE A N 1
ATOM 3653 C CA . ILE A 1 461 ? 5.502 -8.705 52.165 1.00 72.44 461 ILE A CA 1
ATOM 3654 C C . ILE A 1 461 ? 5.270 -9.156 50.718 1.00 72.44 461 ILE A C 1
ATOM 3656 O O . ILE A 1 461 ? 5.502 -8.404 49.769 1.00 72.44 461 ILE A O 1
ATOM 3660 N N . THR A 1 462 ? 4.746 -10.371 50.544 1.00 74.75 462 THR A N 1
ATOM 3661 C CA . THR A 1 462 ? 4.463 -10.941 49.220 1.00 74.75 462 THR A CA 1
ATOM 3662 C C . THR A 1 462 ? 3.369 -10.157 48.490 1.00 74.75 462 THR A C 1
ATOM 3664 O O . THR A 1 462 ? 3.424 -9.987 47.271 1.00 74.75 462 THR A O 1
ATOM 3667 N N . SER A 1 463 ? 2.374 -9.656 49.225 1.00 79.69 463 SER A N 1
ATOM 3668 C CA . SER A 1 463 ? 1.271 -8.874 48.657 1.00 79.69 463 SER A CA 1
ATOM 3669 C C . SER A 1 463 ? 1.724 -7.487 48.204 1.00 79.69 463 SER A C 1
ATOM 3671 O O . SER A 1 463 ? 1.330 -7.063 47.121 1.00 79.69 463 SER A O 1
ATOM 3673 N N . ILE A 1 464 ? 2.607 -6.822 48.959 1.00 80.19 464 ILE A N 1
ATOM 3674 C CA . ILE A 1 464 ? 3.212 -5.541 48.553 1.00 80.19 464 ILE A CA 1
ATOM 3675 C C . ILE A 1 464 ? 4.090 -5.724 47.312 1.00 80.19 464 ILE A C 1
ATOM 3677 O O . ILE A 1 464 ? 3.966 -4.960 46.356 1.00 80.19 464 ILE A O 1
ATOM 3681 N N . ALA A 1 465 ? 4.939 -6.758 47.289 1.00 77.88 465 ALA A N 1
ATOM 3682 C CA . ALA A 1 465 ? 5.813 -7.040 46.148 1.00 77.88 465 ALA A CA 1
ATOM 3683 C C . ALA A 1 465 ? 4.998 -7.301 44.874 1.00 77.88 465 ALA A C 1
ATOM 3685 O O . ALA A 1 465 ? 5.284 -6.729 43.822 1.00 77.88 465 ALA A O 1
ATOM 3686 N N . ARG A 1 466 ? 3.938 -8.113 44.987 1.00 82.12 466 ARG A N 1
ATOM 3687 C CA . ARG A 1 466 ? 3.007 -8.379 43.886 1.00 82.12 466 ARG A CA 1
ATOM 3688 C C . ARG A 1 466 ? 2.298 -7.106 43.433 1.00 82.12 466 ARG A C 1
ATOM 3690 O O . ARG A 1 466 ? 2.238 -6.848 42.241 1.00 82.12 466 ARG A O 1
ATOM 3697 N N . LYS A 1 467 ? 1.821 -6.281 44.369 1.00 85.19 467 LYS A N 1
ATOM 3698 C CA . LYS A 1 467 ? 1.107 -5.041 44.047 1.00 85.19 467 LYS A CA 1
ATOM 3699 C C . LYS A 1 467 ? 1.986 -4.042 43.296 1.00 85.19 467 LYS A C 1
ATOM 3701 O O . LYS A 1 467 ? 1.542 -3.455 42.315 1.00 85.19 467 LYS A O 1
ATOM 3706 N N . LEU A 1 468 ? 3.235 -3.878 43.731 1.00 81.25 468 LEU A N 1
ATOM 3707 C CA . LEU A 1 468 ? 4.218 -3.043 43.042 1.00 81.25 468 LEU A CA 1
ATOM 3708 C C . LEU A 1 468 ? 4.533 -3.579 41.641 1.00 81.25 468 LEU A C 1
ATOM 3710 O O . LEU A 1 468 ? 4.643 -2.793 40.706 1.00 81.25 468 LEU A O 1
ATOM 3714 N N . HIS A 1 469 ? 4.650 -4.898 41.476 1.00 82.19 469 HIS A N 1
ATOM 3715 C CA . HIS A 1 469 ? 4.882 -5.515 40.168 1.00 82.19 469 HIS A CA 1
ATOM 3716 C C . HIS A 1 469 ? 3.687 -5.333 39.217 1.00 82.19 469 HIS A C 1
ATOM 3718 O O . HIS A 1 469 ? 3.866 -4.813 38.114 1.00 82.19 469 HIS A O 1
ATOM 3724 N N . ASP A 1 470 ? 2.476 -5.664 39.671 1.00 83.06 470 ASP A N 1
ATOM 3725 C CA . ASP A 1 470 ? 1.239 -5.590 38.883 1.00 83.06 470 ASP A CA 1
ATOM 3726 C C . ASP A 1 470 ? 0.934 -4.152 38.427 1.00 83.06 470 ASP A C 1
ATOM 3728 O O . ASP A 1 470 ? 0.530 -3.919 37.285 1.00 83.06 470 ASP A O 1
ATOM 3732 N N . ASP A 1 471 ? 1.183 -3.170 39.299 1.00 85.62 471 ASP A N 1
ATOM 3733 C CA . ASP A 1 471 ? 0.867 -1.765 39.038 1.00 85.62 471 ASP A CA 1
ATOM 3734 C C . ASP A 1 471 ? 2.062 -0.953 38.513 1.00 85.62 471 ASP A C 1
ATOM 3736 O O . ASP A 1 471 ? 1.966 0.274 38.391 1.00 85.62 471 ASP A O 1
ATOM 3740 N N . ALA A 1 472 ? 3.180 -1.600 38.158 1.00 83.25 472 ALA A N 1
ATOM 3741 C CA . ALA A 1 472 ? 4.415 -0.922 37.758 1.00 83.25 472 ALA A CA 1
ATOM 3742 C C . ALA A 1 472 ? 4.198 0.113 36.639 1.00 83.25 472 ALA A C 1
ATOM 3744 O O . ALA A 1 472 ? 4.774 1.201 36.674 1.00 83.25 472 ALA A O 1
ATOM 3745 N N . ALA A 1 473 ? 3.317 -0.184 35.677 1.00 82.25 473 ALA A N 1
ATOM 3746 C CA . ALA A 1 473 ? 2.942 0.737 34.602 1.00 82.25 473 ALA A CA 1
ATOM 3747 C C . ALA A 1 473 ? 2.330 2.044 35.126 1.00 82.25 473 ALA A C 1
ATOM 3749 O O . ALA A 1 473 ? 2.702 3.136 34.688 1.00 82.25 473 ALA A O 1
ATOM 3750 N N . SER A 1 474 ? 1.382 1.918 36.058 1.00 82.00 474 SER A N 1
ATOM 3751 C CA . SER A 1 474 ? 0.652 3.042 36.644 1.00 82.00 474 SER A CA 1
ATOM 3752 C C . SER A 1 474 ? 1.582 3.878 37.514 1.00 82.00 474 SER A C 1
ATOM 3754 O O . SER A 1 474 ? 1.652 5.094 37.354 1.00 82.00 474 SER A O 1
ATOM 3756 N N . VAL A 1 475 ? 2.371 3.217 38.363 1.00 84.12 475 VAL A N 1
ATOM 3757 C CA . VAL A 1 475 ? 3.337 3.868 39.254 1.00 84.12 475 VAL A CA 1
ATOM 3758 C C . VAL A 1 475 ? 4.380 4.657 38.460 1.00 84.12 475 VAL A C 1
ATOM 3760 O O . VAL A 1 475 ? 4.590 5.832 38.743 1.00 84.12 475 VAL A O 1
ATOM 3763 N N . ILE A 1 476 ? 4.998 4.068 37.428 1.00 86.44 476 ILE A N 1
ATOM 3764 C CA . ILE A 1 476 ? 6.005 4.758 36.599 1.00 86.44 476 ILE A CA 1
ATOM 3765 C C . ILE A 1 476 ? 5.397 5.978 35.898 1.00 86.44 476 ILE A C 1
ATOM 3767 O O . ILE A 1 476 ? 6.026 7.034 35.829 1.00 86.44 476 ILE A O 1
ATOM 3771 N N . ARG A 1 477 ? 4.162 5.855 35.400 1.00 84.06 477 ARG A N 1
ATOM 3772 C CA . ARG A 1 477 ? 3.453 6.950 34.733 1.00 84.06 477 ARG A CA 1
ATOM 3773 C C . ARG A 1 477 ? 3.170 8.107 35.690 1.00 84.06 477 ARG A C 1
ATOM 3775 O O . ARG A 1 477 ? 3.501 9.244 35.362 1.00 84.06 477 ARG A O 1
ATOM 3782 N N . HIS A 1 478 ? 2.599 7.827 36.857 1.00 82.31 478 HIS A N 1
ATOM 3783 C CA . HIS A 1 478 ? 2.287 8.855 37.850 1.00 82.31 478 HIS A CA 1
ATOM 3784 C C . HIS A 1 478 ? 3.559 9.474 38.449 1.00 82.31 478 HIS A C 1
ATOM 3786 O O . HIS A 1 478 ? 3.652 10.689 38.558 1.00 82.31 478 HIS A O 1
ATOM 3792 N N . MET A 1 479 ? 4.620 8.696 38.681 1.00 81.25 479 MET A N 1
ATOM 3793 C CA . MET A 1 479 ? 5.926 9.247 39.078 1.00 81.25 479 MET A CA 1
ATOM 3794 C C . MET A 1 479 ? 6.523 10.178 38.011 1.00 81.25 479 MET A C 1
ATOM 3796 O O . MET A 1 479 ? 7.163 11.176 38.341 1.00 81.25 479 MET A O 1
ATOM 3800 N N . PHE A 1 480 ? 6.312 9.888 36.724 1.00 82.25 480 PHE A N 1
ATOM 3801 C CA . PHE A 1 480 ? 6.801 10.724 35.627 1.00 82.25 480 PHE A CA 1
ATOM 3802 C C . PHE A 1 480 ? 6.031 12.049 35.488 1.00 82.25 480 PHE A C 1
ATOM 3804 O O . PHE A 1 480 ? 6.651 13.100 35.279 1.00 82.25 480 PHE A O 1
ATOM 3811 N N . TYR A 1 481 ? 4.699 12.003 35.577 1.00 79.62 481 TYR A N 1
ATOM 3812 C CA . TYR A 1 481 ? 3.835 13.170 35.375 1.00 79.62 481 TYR A CA 1
ATOM 3813 C C . TYR A 1 481 ? 3.622 13.994 36.646 1.00 79.62 481 TYR A C 1
ATOM 3815 O O . TYR A 1 481 ? 3.737 15.218 36.582 1.00 79.62 481 TYR A O 1
ATOM 3823 N N . ASP A 1 482 ? 3.399 13.326 37.776 1.00 76.94 482 ASP A N 1
ATOM 3824 C CA . ASP A 1 482 ? 2.929 13.922 39.032 1.00 76.94 482 ASP A CA 1
ATOM 3825 C C . ASP A 1 482 ? 4.029 13.971 40.111 1.00 76.94 482 ASP A C 1
ATOM 3827 O O . ASP A 1 482 ? 3.874 14.630 41.133 1.00 76.94 482 ASP A O 1
ATOM 3831 N N . GLY A 1 483 ? 5.167 13.296 39.896 1.00 74.88 483 GLY A N 1
ATOM 3832 C CA . GLY A 1 483 ? 6.362 13.384 40.749 1.00 74.88 483 GLY A CA 1
ATOM 3833 C C . GLY A 1 483 ? 6.279 12.644 42.089 1.00 74.88 483 GLY A C 1
ATOM 3834 O O . GLY A 1 483 ? 7.306 12.459 42.750 1.00 74.88 483 GLY A O 1
ATOM 3835 N N . SER A 1 484 ? 5.091 12.185 42.482 1.00 79.62 484 SER A N 1
ATOM 3836 C CA . SER A 1 484 ? 4.871 11.419 43.707 1.00 79.62 484 SER A CA 1
ATOM 3837 C C . SER A 1 484 ? 3.711 10.437 43.575 1.00 79.62 484 SER A C 1
ATOM 3839 O O . SER A 1 484 ? 2.839 10.591 42.720 1.00 79.62 484 SER A O 1
ATOM 3841 N N . VAL A 1 485 ? 3.718 9.412 44.426 1.00 84.50 485 VAL A N 1
ATOM 3842 C CA . VAL A 1 485 ? 2.658 8.402 44.532 1.00 84.50 485 VAL A CA 1
ATOM 3843 C C . VAL A 1 485 ? 2.471 8.017 45.996 1.00 84.50 485 VAL A C 1
ATOM 3845 O O . VAL A 1 485 ? 3.446 7.939 46.743 1.00 84.50 485 VAL A O 1
ATOM 3848 N N . SER A 1 486 ? 1.234 7.749 46.414 1.00 83.44 486 SER A N 1
ATOM 3849 C CA . SER A 1 486 ? 0.934 7.328 47.789 1.00 83.44 486 SER A CA 1
ATOM 3850 C C . SER A 1 486 ? 0.210 5.992 47.809 1.00 83.44 486 SER A C 1
ATOM 3852 O O . SER A 1 486 ? -0.682 5.762 46.997 1.00 83.44 486 SER A O 1
ATOM 3854 N N . MET A 1 487 ? 0.562 5.116 48.748 1.00 84.81 487 MET A N 1
ATOM 3855 C CA . MET A 1 487 ? -0.127 3.844 48.960 1.00 84.81 487 MET A CA 1
ATOM 3856 C C . MET A 1 487 ? -0.806 3.831 50.327 1.00 84.81 487 MET A C 1
ATOM 3858 O O . MET A 1 487 ? -0.166 4.090 51.345 1.00 84.81 487 MET A O 1
ATOM 3862 N N . HIS A 1 488 ? -2.097 3.507 50.343 1.00 85.62 488 HIS A N 1
ATOM 3863 C CA . HIS A 1 488 ? -2.826 3.206 51.569 1.00 85.62 488 HIS A CA 1
ATOM 3864 C C . HIS A 1 488 ? -2.466 1.791 52.016 1.00 85.62 488 HIS A C 1
ATOM 3866 O O . HIS A 1 488 ? -2.818 0.815 51.349 1.00 85.62 488 HIS A O 1
ATOM 3872 N N . MET A 1 489 ? -1.744 1.671 53.122 1.00 84.69 489 MET A N 1
ATOM 3873 C CA . MET A 1 489 ? -1.154 0.410 53.565 1.00 84.69 489 MET A CA 1
ATOM 3874 C C . MET A 1 489 ? -2.186 -0.650 53.984 1.00 84.69 489 MET A C 1
ATOM 3876 O O . MET A 1 489 ? -2.006 -1.806 53.600 1.00 84.69 489 MET A O 1
ATOM 3880 N N . PRO A 1 490 ? -3.297 -0.314 54.673 1.00 80.75 490 PRO A N 1
ATOM 3881 C CA . PRO A 1 490 ? -4.308 -1.305 55.046 1.00 80.75 490 PRO A CA 1
ATOM 3882 C C . PRO A 1 490 ? -5.024 -1.976 53.864 1.00 80.75 490 PRO A C 1
ATOM 3884 O O . PRO A 1 490 ? -5.415 -3.136 53.968 1.00 80.75 490 PRO A O 1
ATOM 3887 N N . THR A 1 491 ? -5.228 -1.265 52.748 1.00 81.38 491 THR A N 1
ATOM 3888 C CA . THR A 1 491 ? -5.974 -1.783 51.578 1.00 81.38 491 THR A CA 1
ATOM 3889 C C . THR A 1 491 ? -5.111 -2.000 50.339 1.00 81.38 491 THR A C 1
ATOM 3891 O O . THR A 1 491 ? -5.620 -2.500 49.337 1.00 81.38 491 THR A O 1
ATOM 3894 N N . LEU A 1 492 ? -3.828 -1.625 50.382 1.00 81.25 492 LEU A N 1
ATOM 3895 C CA . LEU A 1 492 ? -2.898 -1.636 49.247 1.00 81.25 492 LEU A CA 1
ATOM 3896 C C . LEU A 1 492 ? -3.458 -0.914 48.010 1.00 81.25 492 LEU A C 1
ATOM 3898 O O . LEU A 1 492 ? -3.322 -1.376 46.876 1.00 81.25 492 LEU A O 1
ATOM 3902 N N . THR A 1 493 ? -4.124 0.222 48.224 1.00 82.56 493 THR A N 1
ATOM 3903 C CA . THR A 1 493 ? -4.693 1.044 47.147 1.00 82.56 493 THR A CA 1
ATOM 3904 C C . THR A 1 493 ? -3.865 2.298 46.925 1.00 82.56 493 THR A C 1
ATOM 3906 O O . THR A 1 493 ? -3.489 2.975 47.882 1.00 82.56 493 THR A O 1
ATOM 3909 N N . TRP A 1 494 ? -3.616 2.626 45.661 1.00 81.75 494 TRP A N 1
ATOM 3910 C CA . TRP A 1 494 ? -2.881 3.826 45.280 1.00 81.75 494 TRP A CA 1
ATOM 3911 C C . TRP A 1 494 ? -3.751 5.081 45.321 1.00 81.75 494 TRP A C 1
ATOM 3913 O O . TRP A 1 494 ? -4.924 5.045 44.947 1.00 81.75 494 TRP A O 1
ATOM 3923 N N . SER A 1 495 ? -3.134 6.189 45.716 1.00 79.50 495 SER A N 1
ATOM 3924 C CA . SER A 1 495 ? -3.644 7.550 45.589 1.00 79.50 495 SER A CA 1
ATOM 3925 C C . SER A 1 495 ? -2.641 8.407 44.810 1.00 79.50 495 SER A C 1
ATOM 3927 O O . SER A 1 495 ? -1.422 8.266 44.968 1.00 79.50 495 SER A O 1
ATOM 3929 N N . TRP A 1 496 ? -3.177 9.285 43.964 1.00 71.06 496 TRP A N 1
ATOM 3930 C CA . TRP A 1 496 ? -2.440 10.121 43.018 1.00 71.06 496 TRP A CA 1
ATOM 3931 C C . TRP A 1 496 ? -2.939 11.567 43.162 1.00 71.06 496 TRP A C 1
ATOM 3933 O O . TRP A 1 496 ? -3.810 12.010 42.416 1.00 71.06 496 TRP A O 1
ATOM 3943 N N . GLU A 1 497 ? -2.472 12.291 44.174 1.00 56.59 497 GLU A N 1
ATOM 3944 C CA . GLU A 1 497 ? -2.880 13.683 44.407 1.00 56.59 497 GLU A CA 1
ATOM 3945 C C . GLU A 1 497 ? -1.781 14.654 43.954 1.00 56.59 497 GLU A C 1
ATOM 3947 O O . GLU A 1 497 ? -0.610 14.489 44.293 1.00 56.59 497 GLU A O 1
ATOM 3952 N N . LEU A 1 498 ? -2.170 15.662 43.164 1.00 46.00 498 LEU A N 1
ATOM 3953 C CA . LEU A 1 498 ? -1.317 16.767 42.719 1.00 46.00 498 LEU A CA 1
ATOM 3954 C C . LEU A 1 498 ? -1.303 17.866 43.790 1.00 46.00 498 LEU A C 1
ATOM 3956 O O . LEU A 1 498 ? -2.324 18.499 44.016 1.00 46.00 498 LEU A O 1
ATOM 3960 N N . ASP A 1 499 ? -0.136 18.061 44.402 1.00 39.97 499 ASP A N 1
ATOM 3961 C CA . ASP A 1 499 ? 0.380 19.239 45.116 1.00 39.97 499 ASP A CA 1
ATOM 3962 C C . ASP A 1 499 ? -0.563 20.175 45.916 1.00 39.97 499 ASP A C 1
ATOM 3964 O O . ASP A 1 499 ? -1.541 20.737 45.430 1.00 39.97 499 ASP A O 1
ATOM 3968 N N . SER A 1 500 ? -0.086 20.502 47.126 1.00 39.97 500 SER A N 1
ATOM 3969 C CA . SER A 1 500 ? -0.499 21.555 48.084 1.00 39.97 500 SER A CA 1
ATOM 3970 C C . SER A 1 500 ? -1.487 21.222 49.210 1.00 39.97 500 SER A C 1
ATOM 3972 O O . SER A 1 500 ? -1.504 21.959 50.195 1.00 39.97 500 SER A O 1
ATOM 3974 N N . GLU A 1 501 ? -2.170 20.075 49.189 1.00 41.78 501 GLU A N 1
ATOM 3975 C CA . GLU A 1 501 ? -2.980 19.592 50.328 1.00 41.78 501 GLU A CA 1
ATOM 3976 C C . GLU A 1 501 ? -2.603 18.170 50.771 1.00 41.78 501 GLU A C 1
ATOM 3978 O O . GLU A 1 501 ? -3.465 17.373 51.131 1.00 41.78 501 GLU A O 1
ATOM 3983 N N . ILE A 1 502 ? -1.307 17.828 50.814 1.00 45.25 502 ILE A N 1
ATOM 3984 C CA . ILE A 1 502 ? -0.880 16.617 51.536 1.00 45.25 502 ILE A CA 1
ATOM 3985 C C . ILE A 1 502 ? -1.096 16.872 53.036 1.00 45.25 502 ILE A C 1
ATOM 3987 O O . ILE A 1 502 ? -0.184 17.240 53.775 1.00 45.25 502 ILE A O 1
ATOM 3991 N N . SER A 1 503 ? -2.332 16.689 53.491 1.00 42.69 503 SER A N 1
ATOM 3992 C CA . SER A 1 503 ? -2.713 16.694 54.903 1.00 42.69 503 SER A CA 1
ATOM 3993 C C . SER A 1 503 ? -2.275 15.411 55.625 1.00 42.69 503 SER A C 1
ATOM 3995 O O . SER A 1 503 ? -2.434 15.304 56.838 1.00 42.69 503 SER A O 1
ATOM 3997 N N . HIS A 1 504 ? -1.625 14.483 54.912 1.00 47.56 504 HIS A N 1
ATOM 3998 C CA . HIS A 1 504 ? -1.232 13.166 55.414 1.00 47.56 504 HIS A CA 1
ATOM 3999 C C . HIS A 1 504 ? 0.281 12.982 55.617 1.00 47.56 504 HIS A C 1
ATOM 4001 O O . HIS A 1 504 ? 0.775 11.856 55.640 1.00 47.56 504 HIS A O 1
ATOM 4007 N N . TYR A 1 505 ? 1.047 14.060 55.825 1.00 41.41 505 TYR A N 1
ATOM 4008 C CA . TYR A 1 505 ? 2.385 13.924 56.413 1.00 41.41 505 TYR A CA 1
ATOM 4009 C C . TYR A 1 505 ? 2.203 13.546 57.897 1.00 41.41 505 TYR A C 1
ATOM 4011 O O . TYR A 1 505 ? 2.007 14.422 58.738 1.00 41.41 505 TYR A O 1
ATOM 4019 N N . ASN A 1 506 ? 2.236 12.239 58.192 1.00 44.12 506 ASN A N 1
ATOM 4020 C CA . ASN A 1 506 ? 1.878 11.568 59.460 1.00 44.12 506 ASN A CA 1
ATOM 4021 C C . ASN A 1 506 ? 0.421 11.095 59.608 1.00 44.12 506 ASN A C 1
ATOM 4023 O O . ASN A 1 506 ? -0.009 10.895 60.747 1.00 44.12 506 ASN A O 1
ATOM 4027 N N . ASP A 1 507 ? -0.336 10.873 58.527 1.00 53.19 507 ASP A N 1
ATOM 4028 C CA . ASP A 1 507 ? -1.532 10.040 58.693 1.00 53.19 507 ASP A CA 1
ATOM 4029 C C . ASP A 1 507 ? -1.092 8.581 58.728 1.00 53.19 507 ASP A C 1
ATOM 4031 O O . ASP A 1 507 ? -0.407 8.105 57.820 1.00 53.19 507 ASP A O 1
ATOM 4035 N N . GLY A 1 508 ? -1.398 7.908 59.832 1.00 63.31 508 GLY A N 1
ATOM 4036 C CA . GLY A 1 508 ? -0.735 6.680 60.262 1.00 63.31 508 GLY A CA 1
ATOM 4037 C C . GLY A 1 508 ? -0.846 5.505 59.299 1.00 63.31 508 GLY A C 1
ATOM 4038 O O . GLY A 1 508 ? -0.169 4.525 59.553 1.00 63.31 508 GLY A O 1
ATOM 4039 N N . ASP A 1 509 ? -1.617 5.616 58.212 1.00 76.69 509 ASP A N 1
ATOM 4040 C CA . ASP A 1 509 ? -1.990 4.545 57.282 1.00 76.69 509 ASP A CA 1
ATOM 4041 C C . ASP A 1 509 ? -1.466 4.707 55.840 1.00 76.69 509 ASP A C 1
ATOM 4043 O O . ASP A 1 509 ? -1.647 3.802 55.019 1.00 76.69 509 ASP A O 1
ATOM 4047 N N . PHE A 1 510 ? -0.798 5.818 55.503 1.00 78.62 510 PHE A N 1
ATOM 4048 C CA . PHE A 1 510 ? -0.303 6.077 54.144 1.00 78.62 510 PHE A CA 1
ATOM 4049 C C . PHE A 1 510 ? 1.222 6.135 54.058 1.00 78.62 510 PHE A C 1
ATOM 4051 O O . PHE A 1 510 ? 1.900 6.697 54.917 1.00 78.62 510 PHE A O 1
ATOM 4058 N N . VAL A 1 511 ? 1.761 5.603 52.959 1.00 81.25 511 VAL A N 1
ATOM 4059 C CA . VAL A 1 511 ? 3.177 5.720 52.593 1.00 81.25 511 VAL A CA 1
ATOM 4060 C C . VAL A 1 511 ? 3.281 6.482 51.277 1.00 81.25 511 VAL A C 1
ATOM 4062 O O . VAL A 1 511 ? 2.885 5.977 50.225 1.00 81.25 511 VAL A O 1
ATOM 4065 N N . THR A 1 512 ? 3.802 7.708 51.340 1.00 80.31 512 THR A N 1
ATOM 4066 C CA . THR A 1 512 ? 4.024 8.578 50.175 1.00 80.31 512 THR A CA 1
ATOM 4067 C C . THR A 1 512 ? 5.475 8.520 49.726 1.00 80.31 512 THR A C 1
ATOM 4069 O O . THR A 1 512 ? 6.402 8.697 50.516 1.00 80.31 512 THR A O 1
ATOM 4072 N N . MET A 1 513 ? 5.671 8.306 48.431 1.00 82.25 513 MET A N 1
ATOM 4073 C CA . MET A 1 513 ? 6.969 8.136 47.794 1.00 82.25 513 MET A CA 1
ATOM 4074 C C . MET A 1 513 ? 7.139 9.188 46.701 1.00 82.25 513 MET A C 1
ATOM 4076 O O . MET A 1 513 ? 6.198 9.515 45.979 1.00 82.25 513 MET A O 1
ATOM 4080 N N . TYR A 1 514 ? 8.355 9.717 46.578 1.00 79.25 514 TYR A N 1
ATOM 4081 C CA . TYR A 1 514 ? 8.683 10.806 45.657 1.00 79.25 514 TYR A CA 1
ATOM 4082 C C . TYR A 1 514 ? 9.759 10.375 44.670 1.00 79.25 514 TYR A C 1
ATOM 4084 O O . TYR A 1 514 ? 10.735 9.722 45.056 1.00 79.25 514 TYR A O 1
ATOM 4092 N N . ASP A 1 515 ? 9.619 10.800 43.414 1.00 79.12 515 ASP A N 1
ATOM 4093 C CA . ASP A 1 515 ? 10.723 10.753 42.464 1.00 79.12 515 ASP A CA 1
ATOM 4094 C C . ASP A 1 515 ? 11.842 11.680 42.962 1.00 79.12 515 ASP A C 1
ATOM 4096 O O . ASP A 1 515 ? 11.606 12.793 43.438 1.00 79.12 515 ASP A O 1
ATOM 4100 N N . GLU A 1 516 ? 13.087 11.216 42.895 1.00 73.69 516 GLU A N 1
ATOM 4101 C CA . GLU A 1 516 ? 14.215 11.959 43.464 1.00 73.69 516 GLU A CA 1
ATOM 4102 C C . GLU A 1 516 ? 14.500 13.258 42.709 1.00 73.69 516 GLU A C 1
ATOM 4104 O O . GLU A 1 516 ? 14.964 14.229 43.310 1.00 73.69 516 GLU A O 1
ATOM 4109 N N . VAL A 1 517 ? 14.192 13.310 41.409 1.00 72.00 517 VAL A N 1
ATOM 4110 C CA . VAL A 1 517 ? 14.305 14.541 40.625 1.00 72.00 517 VAL A CA 1
ATOM 4111 C C . VAL A 1 517 ? 13.249 15.531 41.097 1.00 72.00 517 VAL A C 1
ATOM 4113 O O . VAL A 1 517 ? 13.599 16.677 41.382 1.00 72.00 517 VAL A O 1
ATOM 4116 N N . TYR A 1 518 ? 12.004 15.081 41.271 1.00 76.56 518 TYR A N 1
ATOM 4117 C CA . TYR A 1 518 ? 10.929 15.914 41.809 1.00 76.56 518 TYR A CA 1
ATOM 4118 C C . TYR A 1 518 ? 11.258 16.441 43.209 1.00 76.56 518 TYR A C 1
ATOM 4120 O O . TYR A 1 518 ? 11.238 17.646 43.437 1.00 76.56 518 TYR A O 1
ATOM 4128 N N . ARG A 1 519 ? 11.686 15.569 44.128 1.00 74.50 519 ARG A N 1
ATOM 4129 C CA . ARG A 1 519 ? 12.032 15.955 45.506 1.00 74.50 519 ARG A CA 1
ATOM 4130 C C . ARG A 1 519 ? 13.152 16.995 45.577 1.00 74.50 519 ARG A C 1
ATOM 4132 O O . ARG A 1 519 ? 13.129 17.860 46.448 1.00 74.50 519 ARG A O 1
ATOM 4139 N N . ASN A 1 520 ? 14.141 16.895 44.691 1.00 72.44 520 ASN A N 1
ATOM 4140 C CA . ASN A 1 520 ? 15.304 17.781 44.705 1.00 72.44 520 ASN A CA 1
ATOM 4141 C C . ASN A 1 520 ? 15.068 19.104 43.968 1.00 72.44 520 ASN A C 1
ATOM 4143 O O . ASN A 1 520 ? 15.734 20.090 44.275 1.00 72.44 520 ASN A O 1
ATOM 4147 N N . THR A 1 521 ? 14.183 19.120 42.970 1.00 73.50 521 THR A N 1
ATOM 4148 C CA . THR A 1 521 ? 14.020 20.273 42.067 1.00 73.50 521 THR A CA 1
ATOM 4149 C C . THR A 1 521 ? 12.665 20.962 42.178 1.00 73.50 521 THR A C 1
ATOM 4151 O O . THR A 1 521 ? 12.543 22.099 41.738 1.00 73.50 521 THR A O 1
ATOM 4154 N N . GLY A 1 522 ? 11.662 20.304 42.764 1.00 70.44 522 GLY A N 1
ATOM 4155 C CA . GLY A 1 522 ? 10.267 20.748 42.746 1.00 70.44 522 GLY A CA 1
ATOM 4156 C C . GLY A 1 522 ? 9.595 20.614 41.376 1.00 70.44 522 GLY A C 1
ATOM 4157 O O . GLY A 1 522 ? 8.439 20.993 41.236 1.00 70.44 522 GLY A O 1
ATOM 4158 N N . GLU A 1 523 ? 10.295 20.086 40.365 1.00 74.00 523 GLU A N 1
ATOM 4159 C CA . GLU A 1 523 ? 9.784 19.921 39.004 1.00 74.00 523 GLU A CA 1
ATOM 4160 C C . GLU A 1 523 ? 9.678 18.439 38.635 1.00 74.00 523 GLU A C 1
ATOM 4162 O O . GLU A 1 523 ? 10.622 17.660 38.814 1.00 74.00 523 GLU A O 1
ATOM 4167 N N . THR A 1 524 ? 8.530 18.025 38.095 1.00 78.81 524 THR A N 1
ATOM 4168 C CA . THR A 1 524 ? 8.325 16.643 37.644 1.00 78.81 524 THR A CA 1
ATOM 4169 C C . THR A 1 524 ? 9.155 16.371 36.391 1.00 78.81 524 THR A C 1
ATOM 4171 O O . THR A 1 524 ? 9.532 17.283 35.648 1.00 78.81 524 THR A O 1
ATOM 4174 N N . ARG A 1 525 ? 9.444 15.098 36.098 1.00 77.38 525 ARG A N 1
ATOM 4175 C CA . ARG A 1 525 ? 10.188 14.739 34.876 1.00 77.38 525 ARG A CA 1
ATOM 4176 C C . ARG A 1 525 ? 9.488 15.254 33.621 1.00 77.38 525 ARG A C 1
ATOM 4178 O O . ARG A 1 525 ? 10.163 15.739 32.716 1.00 77.38 525 ARG A O 1
ATOM 4185 N N . SER A 1 526 ? 8.154 15.230 33.602 1.00 77.88 526 SER A N 1
ATOM 4186 C CA . SER A 1 526 ? 7.368 15.809 32.511 1.00 77.88 526 SER A CA 1
ATOM 4187 C C . SER A 1 526 ? 7.552 17.327 32.372 1.00 77.88 526 SER A C 1
ATOM 4189 O O . SER A 1 526 ? 7.683 17.817 31.252 1.00 77.88 526 SER A O 1
ATOM 4191 N N . GLN A 1 527 ? 7.650 18.069 33.483 1.00 74.12 527 GLN A N 1
ATOM 4192 C CA . GLN A 1 527 ? 7.923 19.511 33.474 1.00 74.12 527 GLN A CA 1
ATOM 4193 C C . GLN A 1 527 ? 9.343 19.816 32.984 1.00 74.12 527 GLN A C 1
ATOM 4195 O O . GLN A 1 527 ? 9.533 20.727 32.181 1.00 74.12 527 GLN A O 1
ATOM 4200 N N . ARG A 1 528 ? 10.338 19.008 33.364 1.00 74.75 528 ARG A N 1
ATOM 4201 C CA . ARG A 1 528 ? 11.724 19.170 32.882 1.00 74.75 528 ARG A CA 1
ATOM 4202 C C . ARG A 1 528 ? 11.887 18.804 31.405 1.00 74.75 528 ARG A C 1
ATOM 4204 O O . ARG A 1 528 ? 12.742 19.365 30.725 1.00 74.75 528 ARG A O 1
ATOM 4211 N N . MET A 1 529 ? 11.051 17.895 30.905 1.00 76.62 529 MET A N 1
ATOM 4212 C CA . MET A 1 529 ? 10.971 17.514 29.488 1.00 76.62 529 MET A CA 1
ATOM 4213 C C . MET A 1 529 ? 10.007 18.383 28.677 1.00 76.62 529 MET A C 1
ATOM 4215 O O . MET A 1 529 ? 9.833 18.157 27.476 1.00 76.62 529 MET A O 1
ATOM 4219 N N . LYS A 1 530 ? 9.378 19.379 29.308 1.00 72.62 530 LYS A N 1
ATOM 4220 C CA . LYS A 1 530 ? 8.417 20.269 28.664 1.00 72.62 530 LYS A CA 1
ATOM 4221 C C . LYS A 1 530 ? 8.966 20.910 27.384 1.00 72.62 530 LYS A C 1
ATOM 4223 O O . LYS A 1 530 ? 8.243 20.870 26.396 1.00 72.62 530 LYS A O 1
ATOM 4228 N N . PRO A 1 531 ? 10.222 21.396 27.308 1.00 69.75 531 PRO A N 1
ATOM 4229 C CA . PRO A 1 531 ? 10.754 21.961 26.067 1.00 69.75 531 PRO A CA 1
ATOM 4230 C C . PRO A 1 531 ? 10.803 20.961 24.902 1.00 69.75 531 PRO A C 1
ATOM 4232 O O . PRO A 1 531 ? 10.478 21.317 23.775 1.00 69.75 531 PRO A O 1
ATOM 4235 N N . GLN A 1 532 ? 11.183 19.706 25.153 1.00 75.38 532 GLN A N 1
ATOM 4236 C CA . GLN A 1 532 ? 11.258 18.652 24.136 1.00 75.38 532 GLN A CA 1
ATOM 4237 C C . GLN A 1 532 ? 9.863 18.176 23.718 1.00 75.38 532 GLN A C 1
ATOM 4239 O O . GLN A 1 532 ? 9.628 17.917 22.538 1.00 75.38 532 GLN A O 1
ATOM 4244 N N . ILE A 1 533 ? 8.934 18.091 24.673 1.00 69.56 533 ILE A N 1
ATOM 4245 C CA . ILE A 1 533 ? 7.530 17.740 24.432 1.00 69.56 533 ILE A CA 1
ATOM 4246 C C . ILE A 1 533 ? 6.832 18.855 23.641 1.00 69.56 533 ILE A C 1
ATOM 4248 O O . ILE A 1 533 ? 6.159 18.575 22.652 1.00 69.56 533 ILE A O 1
ATOM 4252 N N . ASP A 1 534 ? 7.043 20.118 24.014 1.00 64.19 534 ASP A N 1
ATOM 4253 C CA . ASP A 1 534 ? 6.504 21.291 23.322 1.00 64.19 534 ASP A CA 1
ATOM 4254 C C . ASP A 1 534 ? 7.133 21.443 21.926 1.00 64.19 534 ASP A C 1
ATOM 4256 O O . ASP A 1 534 ? 6.440 21.782 20.966 1.00 64.19 534 ASP A O 1
ATOM 4260 N N . PHE A 1 535 ? 8.416 21.100 21.761 1.00 65.56 535 PHE A N 1
ATOM 4261 C CA . PHE A 1 535 ? 9.063 21.022 20.449 1.00 65.56 535 PHE A CA 1
ATOM 4262 C C . PHE A 1 535 ? 8.446 19.930 19.563 1.00 65.56 535 PHE A C 1
ATOM 4264 O O . PHE A 1 535 ? 8.155 20.182 18.394 1.00 65.56 535 PHE A O 1
ATOM 4271 N N . LEU A 1 536 ? 8.175 18.744 20.117 1.00 64.31 536 LEU A N 1
ATOM 4272 C CA . LEU A 1 536 ? 7.492 17.661 19.404 1.00 64.31 536 LEU A CA 1
ATOM 4273 C C . LEU A 1 536 ? 6.048 18.045 19.029 1.00 64.31 536 LEU A C 1
ATOM 4275 O O . LEU A 1 536 ? 5.612 17.764 17.914 1.00 64.31 536 LEU A O 1
ATOM 4279 N N . ASN A 1 537 ? 5.336 18.754 19.912 1.00 60.78 537 ASN A N 1
ATOM 4280 C CA . ASN A 1 537 ? 4.024 19.345 19.619 1.00 60.78 537 ASN A CA 1
ATOM 4281 C C . ASN A 1 537 ? 4.106 20.370 18.474 1.00 60.78 537 ASN A C 1
ATOM 4283 O O . ASN A 1 537 ? 3.308 20.319 17.543 1.00 60.78 537 ASN A O 1
ATOM 4287 N N . THR A 1 538 ? 5.113 21.247 18.492 1.00 55.66 538 THR A N 1
ATOM 4288 C CA . THR A 1 538 ? 5.301 22.300 17.478 1.00 55.66 538 THR A CA 1
ATOM 4289 C C . THR A 1 538 ? 5.642 21.724 16.096 1.00 55.66 538 THR A C 1
ATOM 4291 O O . THR A 1 538 ? 5.145 22.213 15.079 1.00 55.66 538 THR A O 1
ATOM 4294 N N . ILE A 1 539 ? 6.468 20.671 16.032 1.00 55.72 539 ILE A N 1
ATOM 4295 C CA . ILE A 1 539 ? 6.743 19.940 14.781 1.00 55.72 539 ILE A CA 1
ATOM 4296 C C . ILE A 1 539 ? 5.450 19.331 14.246 1.00 55.72 539 ILE A C 1
ATOM 4298 O O . ILE A 1 539 ? 5.135 19.513 13.078 1.00 55.72 539 ILE A O 1
ATOM 4302 N N . ASN A 1 540 ? 4.666 18.676 15.102 1.00 53.78 540 ASN A N 1
ATOM 4303 C CA . ASN A 1 540 ? 3.434 18.027 14.670 1.00 53.78 540 ASN A CA 1
ATOM 4304 C C . ASN A 1 540 ? 2.420 19.032 14.110 1.00 53.78 540 ASN A C 1
ATOM 4306 O O . ASN A 1 540 ? 1.874 18.779 13.043 1.00 53.78 540 ASN A O 1
ATOM 4310 N N . ASP A 1 541 ? 2.225 20.187 14.750 1.00 43.94 541 ASP A N 1
ATOM 4311 C CA . ASP A 1 541 ? 1.306 21.216 14.250 1.00 43.94 541 ASP A CA 1
ATOM 4312 C C . ASP A 1 541 ? 1.816 21.892 12.970 1.00 43.94 541 ASP A C 1
ATOM 4314 O O . ASP A 1 541 ? 1.024 22.201 12.079 1.00 43.94 541 ASP A O 1
ATOM 4318 N N . SER A 1 542 ? 3.127 22.117 12.838 1.00 43.09 542 SER A N 1
ATOM 4319 C CA . SER A 1 542 ? 3.713 22.711 11.626 1.00 43.09 542 SER A CA 1
ATOM 4320 C C . SER A 1 542 ? 3.740 21.741 10.443 1.00 43.09 542 SER A C 1
ATOM 4322 O O . SER A 1 542 ? 3.417 22.160 9.333 1.00 43.09 542 SER A O 1
ATOM 4324 N N . ASP A 1 543 ? 4.013 20.456 10.674 1.00 48.22 543 ASP A N 1
ATOM 4325 C CA . ASP A 1 543 ? 4.014 19.399 9.660 1.00 48.22 543 ASP A CA 1
ATOM 4326 C C . ASP A 1 543 ? 2.586 19.038 9.230 1.00 48.22 543 ASP A C 1
ATOM 4328 O O . ASP A 1 543 ? 2.325 18.925 8.034 1.00 48.22 543 ASP A O 1
ATOM 4332 N N . LEU A 1 544 ? 1.627 18.946 10.166 1.00 39.78 544 LEU A N 1
ATOM 4333 C CA . LEU A 1 544 ? 0.201 18.815 9.840 1.00 39.78 544 LEU A CA 1
ATOM 4334 C C . LEU A 1 544 ? -0.303 20.033 9.070 1.00 39.78 544 LEU A C 1
ATOM 4336 O O . LEU A 1 544 ? -1.031 19.855 8.104 1.00 39.78 544 LEU A O 1
ATOM 4340 N N . ASN A 1 545 ? 0.100 21.257 9.422 1.00 40.97 545 ASN A N 1
ATOM 4341 C CA . ASN A 1 545 ? -0.270 22.444 8.647 1.00 40.97 545 ASN A CA 1
ATOM 4342 C C . ASN A 1 545 ? 0.408 22.486 7.269 1.00 40.97 545 ASN A C 1
ATOM 4344 O O . ASN A 1 545 ? -0.233 22.896 6.304 1.00 40.97 545 ASN A O 1
ATOM 4348 N N . LEU A 1 546 ? 1.660 22.043 7.130 1.00 42.09 546 LEU A N 1
ATOM 4349 C CA . LEU A 1 546 ? 2.318 21.940 5.824 1.00 42.09 546 LEU A CA 1
ATOM 4350 C C . LEU A 1 546 ? 1.608 20.907 4.938 1.00 42.09 546 LEU A C 1
ATOM 4352 O O . LEU A 1 546 ? 1.313 21.186 3.784 1.00 42.09 546 LEU A O 1
ATOM 4356 N N . ILE A 1 547 ? 1.286 19.739 5.496 1.00 38.44 547 ILE A N 1
ATOM 4357 C CA . ILE A 1 547 ? 0.653 18.624 4.783 1.00 38.44 547 ILE A CA 1
ATOM 4358 C C . ILE A 1 547 ? -0.824 18.917 4.470 1.00 38.44 547 ILE A C 1
ATOM 4360 O O . ILE A 1 547 ? -1.289 18.591 3.380 1.00 38.44 547 ILE A O 1
ATOM 4364 N N . MET A 1 548 ? -1.563 19.535 5.399 1.00 34.34 548 MET A N 1
ATOM 4365 C CA . MET A 1 548 ? -3.010 19.773 5.278 1.00 34.34 548 MET A CA 1
ATOM 4366 C C . MET A 1 548 ? -3.355 21.100 4.593 1.00 34.34 548 MET A C 1
ATOM 4368 O O . MET A 1 548 ? -4.337 21.150 3.857 1.00 34.34 548 MET A O 1
ATOM 4372 N N . ASN A 1 549 ? -2.580 22.171 4.814 1.00 33.62 549 ASN A N 1
ATOM 4373 C CA . ASN A 1 549 ? -2.903 23.508 4.293 1.00 33.62 549 ASN A CA 1
ATOM 4374 C C . ASN A 1 549 ? -2.033 23.947 3.106 1.00 33.62 549 ASN A C 1
ATOM 4376 O O . ASN A 1 549 ? -2.475 24.792 2.327 1.00 33.62 549 ASN A O 1
ATOM 4380 N N . TYR A 1 550 ? -0.828 23.394 2.923 1.00 38.94 550 TYR A N 1
ATOM 4381 C CA . TYR A 1 550 ? 0.103 23.869 1.901 1.00 38.94 550 TYR A CA 1
ATOM 4382 C C . TYR A 1 550 ? 0.707 22.738 1.068 1.00 38.94 550 TYR A C 1
ATOM 4384 O O . TYR A 1 550 ? 1.864 22.373 1.244 1.00 38.94 550 TYR A O 1
ATOM 4392 N N . GLY A 1 551 ? 0.027 22.319 0.004 1.00 40.62 551 GLY A N 1
ATOM 4393 C CA . GLY A 1 551 ? 0.760 21.906 -1.201 1.00 40.62 551 GLY A CA 1
ATOM 4394 C C . GLY A 1 551 ? 1.648 23.066 -1.695 1.00 40.62 551 GLY A C 1
ATOM 4395 O O . GLY A 1 551 ? 1.272 23.788 -2.614 1.00 40.62 551 GLY A O 1
ATOM 4396 N N . ALA A 1 552 ? 2.765 23.339 -1.014 1.00 36.59 552 ALA A N 1
ATOM 4397 C CA . ALA A 1 552 ? 3.403 24.647 -0.998 1.00 36.59 552 ALA A CA 1
ATOM 4398 C C . ALA A 1 552 ? 4.207 24.856 -2.279 1.00 36.59 552 ALA A C 1
ATOM 4400 O O . ALA A 1 552 ? 5.265 24.264 -2.463 1.00 36.59 552 ALA A O 1
ATOM 4401 N N . MET A 1 553 ? 3.738 25.750 -3.149 1.00 38.31 553 MET A N 1
ATOM 4402 C CA . MET A 1 553 ? 4.510 26.193 -4.312 1.00 38.31 553 MET A CA 1
ATOM 4403 C C . MET A 1 553 ? 5.579 27.248 -3.954 1.00 38.31 553 MET A C 1
ATOM 4405 O O . MET A 1 553 ? 6.433 27.527 -4.788 1.00 38.31 553 MET A O 1
ATOM 4409 N N . GLY A 1 554 ? 5.570 27.840 -2.748 1.00 43.19 554 GLY A N 1
ATOM 4410 C CA . GLY A 1 554 ? 6.556 28.840 -2.310 1.00 43.19 554 GLY A CA 1
ATOM 4411 C C . GLY A 1 554 ? 6.174 29.633 -1.049 1.00 43.19 554 GLY A C 1
ATOM 4412 O O . GLY A 1 554 ? 5.042 29.539 -0.581 1.00 43.19 554 GLY A O 1
ATOM 4413 N N . VAL A 1 555 ? 7.113 30.423 -0.513 1.00 41.69 555 VAL A N 1
ATOM 4414 C CA . VAL A 1 555 ? 6.959 31.334 0.641 1.00 41.69 555 VAL A CA 1
ATOM 4415 C C . VAL A 1 555 ? 6.864 32.784 0.157 1.00 41.69 555 VAL A C 1
ATOM 4417 O O . VAL A 1 555 ? 7.627 33.200 -0.714 1.00 41.69 555 VAL A O 1
ATOM 4420 N N . LEU A 1 556 ? 5.943 33.567 0.725 1.00 41.94 556 LEU A N 1
ATOM 4421 C CA . LEU A 1 556 ? 5.844 35.014 0.509 1.00 41.94 556 LEU A CA 1
ATOM 4422 C C . LEU A 1 556 ? 6.544 35.754 1.661 1.00 41.94 556 LEU A C 1
ATOM 4424 O O . LEU A 1 556 ? 6.119 35.638 2.808 1.00 41.94 556 LEU A O 1
ATOM 4428 N N . SER A 1 557 ? 7.591 36.523 1.352 1.00 43.66 557 SER A N 1
ATOM 4429 C CA . SER A 1 557 ? 8.412 37.254 2.334 1.00 43.66 557 SER A CA 1
ATOM 4430 C C . SER A 1 557 ? 8.351 38.769 2.085 1.00 43.66 557 SER A C 1
ATOM 4432 O O . SER A 1 557 ? 8.425 39.165 0.923 1.00 43.66 557 SER A O 1
ATOM 4434 N N . PRO A 1 558 ? 8.266 39.645 3.103 1.00 43.06 558 PRO A N 1
ATOM 4435 C CA . PRO A 1 558 ? 8.270 41.099 2.897 1.00 43.06 558 PRO A CA 1
ATOM 4436 C C . PRO A 1 558 ? 9.585 41.596 2.275 1.00 43.06 558 PRO A C 1
ATOM 4438 O O . PRO A 1 558 ? 10.666 41.182 2.703 1.00 43.06 558 PRO A O 1
ATOM 4441 N N . GLU A 1 559 ? 9.520 42.503 1.295 1.00 50.34 559 GLU A N 1
ATOM 4442 C CA . GLU A 1 559 ? 10.725 43.184 0.804 1.00 50.34 559 GLU A CA 1
ATOM 4443 C C . GLU A 1 559 ? 11.171 44.253 1.805 1.00 50.34 559 GLU A C 1
ATOM 4445 O O . GLU A 1 559 ? 10.616 45.349 1.881 1.00 50.34 559 GLU A O 1
ATOM 4450 N N . ASN A 1 560 ? 12.225 43.959 2.565 1.00 48.78 560 ASN A N 1
ATOM 4451 C CA . ASN A 1 560 ? 12.943 44.989 3.306 1.00 48.78 560 ASN A CA 1
ATOM 4452 C C . ASN A 1 560 ? 13.728 45.868 2.325 1.00 48.78 560 ASN A C 1
ATOM 4454 O O . ASN A 1 560 ? 14.904 45.613 2.075 1.00 48.78 560 ASN A O 1
ATOM 4458 N N . SER A 1 561 ? 13.083 46.885 1.748 1.00 41.50 561 SER A N 1
ATOM 4459 C CA . SER A 1 561 ? 13.693 48.198 1.467 1.00 41.50 561 SER A CA 1
ATOM 4460 C C . SER A 1 561 ? 12.725 49.177 0.781 1.00 41.50 561 SER A C 1
ATOM 4462 O O . SER A 1 561 ? 12.314 49.013 -0.362 1.00 41.50 561 SER A O 1
ATOM 4464 N N . SER A 1 562 ? 12.479 50.302 1.463 1.00 41.00 562 SER A N 1
ATOM 4465 C CA . SER A 1 562 ? 12.215 51.626 0.869 1.00 41.00 562 SER A CA 1
ATOM 4466 C C . SER A 1 562 ? 10.945 51.843 0.023 1.00 41.00 562 SER A C 1
ATOM 4468 O O . SER A 1 562 ? 11.024 52.290 -1.118 1.00 41.00 562 SER A O 1
ATOM 4470 N N . ARG A 1 563 ? 9.758 51.733 0.634 1.00 41.81 563 ARG A N 1
ATOM 4471 C CA . ARG A 1 563 ? 8.637 52.648 0.329 1.00 41.81 563 ARG A CA 1
ATOM 4472 C C . ARG A 1 563 ? 7.957 53.070 1.627 1.00 41.81 563 ARG A C 1
ATOM 4474 O O . ARG A 1 563 ? 7.388 52.241 2.323 1.00 41.81 563 ARG A O 1
ATOM 4481 N N . ALA A 1 564 ? 8.043 54.360 1.944 1.00 42.91 564 ALA A N 1
ATOM 4482 C CA . ALA A 1 564 ? 7.491 54.939 3.168 1.00 42.91 564 ALA A CA 1
ATOM 4483 C C . ALA A 1 564 ? 5.946 54.955 3.215 1.00 42.91 564 ALA A C 1
ATOM 4485 O O . ALA A 1 564 ? 5.409 55.214 4.278 1.00 42.91 564 ALA A O 1
ATOM 4486 N N . ASP A 1 565 ? 5.257 54.597 2.121 1.00 49.00 565 ASP A N 1
ATOM 4487 C CA . ASP A 1 565 ? 3.798 54.389 2.043 1.00 49.00 565 ASP A CA 1
ATOM 4488 C C . ASP A 1 565 ? 3.465 53.190 1.122 1.00 49.00 565 ASP A C 1
ATOM 4490 O O . ASP A 1 565 ? 2.790 53.305 0.101 1.00 49.00 565 ASP A O 1
ATOM 4494 N N . GLY A 1 566 ? 4.043 52.021 1.414 1.00 45.44 566 GLY A N 1
ATOM 4495 C CA . GLY A 1 566 ? 4.030 50.838 0.542 1.00 45.44 566 GLY A CA 1
ATOM 4496 C C . GLY A 1 566 ? 2.752 49.991 0.565 1.00 45.44 566 GLY A C 1
ATOM 4497 O O . GLY A 1 566 ? 2.847 48.804 0.867 1.00 45.44 566 GLY A O 1
ATOM 4498 N N . TYR A 1 567 ? 1.593 50.557 0.220 1.00 50.38 567 TYR A N 1
ATOM 4499 C CA . TYR A 1 567 ? 0.382 49.772 -0.051 1.00 50.38 567 TYR A CA 1
ATOM 4500 C C . TYR A 1 567 ? 0.131 49.653 -1.561 1.00 50.38 567 TYR A C 1
ATOM 4502 O O . TYR A 1 567 ? 0.129 50.661 -2.261 1.00 50.38 567 TYR A O 1
ATOM 4510 N N . LEU A 1 568 ? -0.084 48.431 -2.058 1.00 54.66 568 LEU A N 1
ATOM 4511 C CA . LEU A 1 568 ? -0.637 48.192 -3.397 1.00 54.66 568 LEU A CA 1
ATOM 4512 C C . LEU A 1 568 ? -2.064 48.746 -3.454 1.00 54.66 568 LEU A C 1
ATOM 4514 O O . LEU A 1 568 ? -2.860 48.464 -2.548 1.00 54.66 568 LEU A O 1
ATOM 4518 N N . ASP A 1 569 ? -2.388 49.511 -4.497 1.00 59.38 569 ASP A N 1
ATOM 4519 C CA . ASP A 1 569 ? -3.758 49.988 -4.691 1.00 59.38 569 ASP A CA 1
ATOM 4520 C C . ASP A 1 569 ? -4.669 48.887 -5.262 1.00 59.38 569 ASP A C 1
ATOM 4522 O O . ASP A 1 569 ? -4.211 47.883 -5.818 1.00 59.38 569 ASP A O 1
ATOM 4526 N N . ASP A 1 570 ? -5.983 49.046 -5.087 1.00 56.94 570 ASP A N 1
ATOM 4527 C CA . ASP A 1 570 ? -6.953 48.008 -5.453 1.00 56.94 570 ASP A CA 1
ATOM 4528 C C . ASP A 1 570 ? -6.947 47.716 -6.975 1.00 56.94 570 ASP A C 1
ATOM 4530 O O . ASP A 1 570 ? -7.189 46.582 -7.390 1.00 56.94 570 ASP A O 1
ATOM 4534 N N . THR A 1 571 ? -6.558 48.688 -7.807 1.00 64.69 571 THR A N 1
ATOM 4535 C CA . THR A 1 571 ? -6.420 48.552 -9.269 1.00 64.69 571 THR A CA 1
ATOM 4536 C C . THR A 1 571 ? -5.201 47.708 -9.649 1.00 64.69 571 THR A C 1
ATOM 4538 O O . THR A 1 571 ? -5.256 46.887 -10.569 1.00 64.69 571 THR A O 1
ATOM 4541 N N . GLU A 1 572 ? -4.082 47.890 -8.946 1.00 57.66 572 GLU A N 1
ATOM 4542 C CA . GLU A 1 572 ? -2.854 47.109 -9.134 1.00 57.66 572 GLU A CA 1
ATOM 4543 C C . GLU A 1 572 ? -3.042 45.653 -8.692 1.00 57.66 572 GLU A C 1
ATOM 4545 O O . GLU A 1 572 ? -2.601 44.725 -9.381 1.00 57.66 572 GLU A O 1
ATOM 4550 N N . ILE A 1 573 ? -3.763 45.452 -7.585 1.00 59.41 573 ILE A N 1
ATOM 4551 C CA . ILE A 1 573 ? -4.151 44.129 -7.088 1.00 59.41 573 ILE A CA 1
ATOM 4552 C C . ILE A 1 573 ? -5.040 43.416 -8.115 1.00 59.41 573 ILE A C 1
ATOM 4554 O O . ILE A 1 573 ? -4.771 42.262 -8.459 1.00 59.41 573 ILE A O 1
ATOM 4558 N N . GLU A 1 574 ? -6.059 44.088 -8.657 1.00 60.44 574 GLU A N 1
ATOM 4559 C CA . GLU A 1 574 ? -6.935 43.513 -9.686 1.00 60.44 574 GLU A CA 1
ATOM 4560 C C . GLU A 1 574 ? -6.180 43.163 -10.975 1.00 60.44 574 GLU A C 1
ATOM 4562 O O . GLU A 1 574 ? -6.404 42.098 -11.562 1.00 60.44 574 GLU A O 1
ATOM 4567 N N . LYS A 1 575 ? -5.229 44.005 -11.395 1.00 64.69 575 LYS A N 1
ATOM 4568 C CA . LYS A 1 575 ? -4.403 43.753 -12.581 1.00 64.69 575 LYS A CA 1
ATOM 4569 C C . LYS A 1 575 ? -3.508 42.522 -12.410 1.00 64.69 575 LYS A C 1
ATOM 4571 O O . LYS A 1 575 ? -3.500 41.658 -13.287 1.00 64.69 575 LYS A O 1
ATOM 4576 N N . MET A 1 576 ? -2.822 42.387 -11.271 1.00 57.88 576 MET A N 1
ATOM 4577 C CA . MET A 1 576 ? -2.008 41.198 -10.975 1.00 57.88 576 MET A CA 1
ATOM 4578 C C . MET A 1 576 ? -2.855 39.925 -10.907 1.00 57.88 576 MET A C 1
ATOM 4580 O O . MET A 1 576 ? -2.449 38.881 -11.421 1.00 57.88 576 MET A O 1
ATOM 4584 N N . GLN A 1 577 ? -4.054 40.003 -10.325 1.00 59.72 577 GLN A N 1
ATOM 4585 C CA . GLN A 1 577 ? -4.983 38.873 -10.292 1.00 59.72 577 GLN A CA 1
ATOM 4586 C C . GLN A 1 577 ? -5.454 38.471 -11.692 1.00 59.72 577 GLN A C 1
ATOM 4588 O O . GLN A 1 577 ? -5.553 37.279 -11.989 1.00 59.72 577 GLN A O 1
ATOM 4593 N N . SER A 1 578 ? -5.733 39.447 -12.558 1.00 58.53 578 SER A N 1
ATOM 4594 C CA . SER A 1 578 ? -6.134 39.207 -13.944 1.00 58.53 578 SER A CA 1
ATOM 4595 C C . SER A 1 578 ? -5.018 38.536 -14.752 1.00 58.53 578 SER A C 1
ATOM 4597 O O . SER A 1 578 ? -5.270 37.538 -15.430 1.00 58.53 578 SER A O 1
ATOM 4599 N N . ASP A 1 579 ? -3.777 39.015 -14.635 1.00 57.06 579 ASP A N 1
ATOM 4600 C CA . ASP A 1 579 ? -2.626 38.437 -15.342 1.00 57.06 579 ASP A CA 1
ATOM 4601 C C . ASP A 1 579 ? -2.330 37.002 -14.878 1.00 57.06 579 ASP A C 1
ATOM 4603 O O . ASP A 1 579 ? -2.056 36.119 -15.696 1.00 57.06 579 ASP A O 1
ATOM 4607 N N . TYR A 1 580 ? -2.476 36.721 -13.579 1.00 53.94 580 TYR A N 1
ATOM 4608 C CA . TYR A 1 580 ? -2.295 35.372 -13.037 1.00 53.94 580 TYR A CA 1
ATOM 4609 C C . TYR A 1 580 ? -3.405 34.407 -13.485 1.00 53.94 580 TYR A C 1
ATOM 4611 O O . TYR A 1 580 ? -3.124 33.275 -13.882 1.00 53.94 580 TYR A O 1
ATOM 4619 N N . ARG A 1 581 ? -4.669 34.859 -13.504 1.00 56.78 581 ARG A N 1
ATOM 4620 C CA . ARG A 1 581 ? -5.798 34.072 -14.039 1.00 56.78 581 ARG A CA 1
ATOM 4621 C C . ARG A 1 581 ? -5.608 33.745 -15.519 1.00 56.78 581 ARG A C 1
ATOM 4623 O O . ARG A 1 581 ? -5.900 32.624 -15.931 1.00 56.78 581 ARG A O 1
ATOM 4630 N N . LYS A 1 582 ? -5.098 34.700 -16.302 1.00 51.66 582 LYS A N 1
ATOM 4631 C CA . LYS A 1 582 ? -4.904 34.558 -17.749 1.00 51.66 582 LYS A CA 1
ATOM 4632 C C . LYS A 1 582 ? -3.752 33.614 -18.107 1.00 51.66 582 LYS A C 1
ATOM 4634 O O . LYS A 1 582 ? -3.888 32.850 -19.056 1.00 51.66 582 LYS A O 1
ATOM 4639 N N . ASN A 1 583 ? -2.660 33.633 -17.341 1.00 42.16 583 ASN A N 1
ATOM 4640 C CA . ASN A 1 583 ? -1.466 32.827 -17.625 1.00 42.16 583 ASN A CA 1
ATOM 4641 C C . ASN A 1 583 ? -1.505 31.412 -17.021 1.00 42.16 583 ASN A C 1
ATOM 4643 O O . ASN A 1 583 ? -0.864 30.517 -17.562 1.00 42.16 583 ASN A O 1
ATOM 4647 N N . TYR A 1 584 ? -2.258 31.195 -15.934 1.00 47.38 584 TYR A N 1
ATOM 4648 C CA . TYR A 1 584 ? -2.272 29.916 -15.202 1.00 47.38 584 TYR A CA 1
ATOM 4649 C C . TYR A 1 584 ? -3.653 29.229 -15.136 1.00 47.38 584 TYR A C 1
ATOM 4651 O O . TYR A 1 584 ? -3.798 28.201 -14.481 1.00 47.38 584 TYR A O 1
ATOM 4659 N N . GLY A 1 585 ? -4.671 29.751 -15.835 1.00 45.00 585 GLY A N 1
ATOM 4660 C CA . GLY A 1 585 ? -5.895 29.004 -16.174 1.00 45.00 585 GLY A CA 1
ATOM 4661 C C . GLY A 1 585 ? -6.878 28.719 -15.027 1.00 45.00 585 GLY A C 1
ATOM 4662 O O . GLY A 1 585 ? -7.626 27.742 -15.087 1.00 45.00 585 GLY A O 1
ATOM 4663 N N . VAL A 1 586 ? -6.905 29.541 -13.975 1.00 47.03 586 VAL A N 1
ATOM 4664 C CA . VAL A 1 586 ? -7.742 29.293 -12.785 1.00 47.03 586 VAL A CA 1
ATOM 4665 C C . VAL A 1 586 ? -9.218 29.652 -13.049 1.00 47.03 586 VAL A C 1
ATOM 4667 O O . VAL A 1 586 ? -9.524 30.762 -13.486 1.00 47.03 586 VAL A O 1
ATOM 4670 N N . ARG A 1 587 ? -10.147 28.717 -12.779 1.00 43.97 587 ARG A N 1
ATOM 4671 C CA . ARG A 1 587 ? -11.604 28.882 -12.992 1.00 43.97 587 ARG A CA 1
ATOM 4672 C C . ARG A 1 587 ? -12.223 29.970 -12.096 1.00 43.97 587 ARG A C 1
ATOM 4674 O O . ARG A 1 587 ? -11.770 30.215 -10.980 1.00 43.97 587 ARG A O 1
ATOM 4681 N N . PHE A 1 588 ? -13.302 30.582 -12.588 1.00 32.38 588 PHE A N 1
ATOM 4682 C CA . PHE A 1 588 ? -14.035 31.676 -11.939 1.00 32.38 588 PHE A CA 1
ATOM 4683 C C . PHE A 1 588 ? -14.594 31.256 -10.562 1.00 32.38 588 PHE A C 1
ATOM 4685 O O . PHE A 1 588 ? -15.278 30.240 -10.461 1.00 32.38 588 PHE A O 1
ATOM 4692 N N . GLY A 1 589 ? -14.320 32.040 -9.509 1.00 40.94 589 GLY A N 1
ATOM 4693 C CA . GLY A 1 589 ? -15.000 31.929 -8.206 1.00 40.94 589 GLY A CA 1
ATOM 4694 C C . GLY A 1 589 ? -14.219 31.333 -7.024 1.00 40.94 589 GLY A C 1
ATOM 4695 O O . GLY A 1 589 ? -14.777 31.268 -5.932 1.00 40.94 589 GLY A O 1
ATOM 4696 N N . LYS A 1 590 ? -12.944 30.939 -7.172 1.00 41.53 590 LYS A N 1
ATOM 4697 C CA . LYS A 1 590 ? -12.080 30.556 -6.033 1.00 41.53 590 LYS A CA 1
ATOM 4698 C C . LYS A 1 590 ? -10.882 31.500 -5.893 1.00 41.53 590 LYS A C 1
ATOM 4700 O O . LYS A 1 590 ? -10.188 31.773 -6.869 1.00 41.53 590 LYS A O 1
ATOM 4705 N N . TRP A 1 591 ? -10.626 31.968 -4.671 1.00 40.81 591 TRP A N 1
ATOM 4706 C CA . TRP A 1 591 ? -9.445 32.761 -4.322 1.00 40.81 591 TRP A CA 1
ATOM 4707 C C . TRP A 1 591 ? -8.345 31.807 -3.851 1.00 40.81 591 TRP A C 1
ATOM 4709 O O . TRP A 1 591 ? -8.393 31.320 -2.728 1.00 40.81 591 TRP A O 1
ATOM 4719 N N . ALA A 1 592 ? -7.389 31.493 -4.726 1.00 42.50 592 ALA A N 1
ATOM 4720 C CA . ALA A 1 592 ? -6.253 30.619 -4.405 1.00 42.50 592 ALA A CA 1
ATOM 4721 C C . ALA A 1 592 ? -4.976 31.396 -4.023 1.00 42.50 592 ALA A C 1
ATOM 4723 O O . ALA A 1 592 ? -3.936 30.789 -3.790 1.00 42.50 592 ALA A O 1
ATOM 4724 N N . LEU A 1 593 ? -5.038 32.732 -3.964 1.00 44.00 593 LEU A N 1
ATOM 4725 C CA . LEU A 1 593 ? -3.920 33.575 -3.547 1.00 44.00 593 LEU A CA 1
ATOM 4726 C C . LEU A 1 593 ? -4.412 34.706 -2.639 1.00 44.00 593 LEU A C 1
ATOM 4728 O O . LEU A 1 593 ? -5.319 35.453 -3.008 1.00 44.00 593 LEU A O 1
ATOM 4732 N N . MET A 1 594 ? -3.786 34.841 -1.470 1.00 43.22 594 MET A N 1
ATOM 4733 C CA . MET A 1 594 ? -3.962 35.976 -0.566 1.00 43.22 594 MET A CA 1
ATOM 4734 C C . MET A 1 594 ? -2.914 37.033 -0.930 1.00 43.22 594 MET A C 1
ATOM 4736 O O . MET A 1 594 ? -1.735 36.873 -0.626 1.00 43.22 594 MET A O 1
ATOM 4740 N N . ILE A 1 595 ? -3.325 38.089 -1.635 1.00 50.56 595 ILE A N 1
ATOM 4741 C CA . ILE A 1 595 ? -2.432 39.197 -1.998 1.00 50.56 595 ILE A CA 1
ATOM 4742 C C . ILE A 1 595 ? -2.516 40.238 -0.888 1.00 50.56 595 ILE A C 1
ATOM 4744 O O . ILE A 1 595 ? -3.551 40.874 -0.690 1.00 50.56 595 ILE A O 1
ATOM 4748 N N . THR A 1 596 ? -1.436 40.369 -0.123 1.00 49.06 596 THR A N 1
ATOM 4749 C CA . THR A 1 596 ? -1.343 41.379 0.933 1.00 49.06 596 THR A CA 1
ATOM 4750 C C . THR A 1 596 ? -1.055 42.734 0.302 1.00 49.06 596 THR A C 1
ATOM 4752 O O . THR A 1 596 ? -0.349 42.801 -0.701 1.00 49.06 596 THR A O 1
ATOM 4755 N N . ARG A 1 597 ? -1.550 43.821 0.899 1.00 46.97 597 ARG A N 1
ATOM 4756 C CA . ARG A 1 597 ? -1.250 45.167 0.394 1.00 46.97 597 ARG A CA 1
ATOM 4757 C C . ARG A 1 597 ? 0.228 45.554 0.560 1.00 46.97 597 ARG A C 1
ATOM 4759 O O . ARG A 1 597 ? 0.654 46.507 -0.072 1.00 46.97 597 ARG A O 1
ATOM 4766 N N . ASN A 1 598 ? 1.008 44.811 1.347 1.00 50.69 598 ASN A N 1
ATOM 4767 C CA . ASN A 1 598 ? 2.445 45.026 1.497 1.00 50.69 598 ASN A CA 1
ATOM 4768 C C . ASN A 1 598 ? 3.226 44.309 0.374 1.00 50.69 598 ASN A C 1
ATOM 4770 O O . ASN A 1 598 ? 2.880 43.173 0.034 1.00 50.69 598 ASN A O 1
ATOM 4774 N N . PRO A 1 599 ? 4.299 44.909 -0.179 1.00 50.31 599 PRO A N 1
ATOM 4775 C CA . PRO A 1 599 ? 5.135 44.265 -1.189 1.00 50.31 599 PRO A CA 1
ATOM 4776 C C . PRO A 1 599 ? 5.816 43.017 -0.611 1.00 50.31 599 PRO A C 1
ATOM 4778 O O . PRO A 1 599 ? 6.603 43.088 0.337 1.00 50.31 599 PRO A O 1
ATOM 4781 N N . VAL A 1 600 ? 5.492 41.858 -1.189 1.00 51.47 600 VAL A N 1
ATOM 4782 C CA . VAL A 1 600 ? 6.026 40.549 -0.800 1.00 51.47 600 VAL A CA 1
ATOM 4783 C C . VAL A 1 600 ? 6.686 39.863 -1.992 1.00 51.47 600 VAL A C 1
ATOM 4785 O O . VAL A 1 600 ? 6.135 39.806 -3.091 1.00 51.47 600 VAL A O 1
ATOM 4788 N N . LYS A 1 601 ? 7.875 39.308 -1.768 1.00 45.69 601 LYS A N 1
ATOM 4789 C CA . LYS A 1 601 ? 8.618 38.501 -2.729 1.00 45.69 601 LYS A CA 1
ATOM 4790 C C . LYS A 1 601 ? 8.224 37.037 -2.573 1.00 45.69 601 LYS A C 1
ATOM 4792 O O . LYS A 1 601 ? 8.339 36.471 -1.488 1.00 45.69 601 LYS A O 1
ATOM 4797 N N . PHE A 1 602 ? 7.788 36.424 -3.667 1.00 51.56 602 PHE A N 1
ATOM 4798 C CA . PHE A 1 602 ? 7.518 34.991 -3.733 1.00 51.56 602 PHE A CA 1
ATOM 4799 C C . PHE A 1 602 ? 8.819 34.218 -3.982 1.00 51.56 602 PHE A C 1
ATOM 4801 O O . PHE A 1 602 ? 9.476 34.414 -5.005 1.00 51.56 602 PHE A O 1
ATOM 4808 N N . GLN A 1 603 ? 9.196 33.342 -3.054 1.00 47.09 603 GLN A N 1
ATOM 4809 C CA . GLN A 1 603 ? 10.266 32.361 -3.225 1.00 47.09 603 GLN A CA 1
ATOM 4810 C C . GLN A 1 603 ? 9.662 30.978 -3.418 1.00 47.09 603 GLN A C 1
ATOM 4812 O O . GLN A 1 603 ? 9.032 30.438 -2.515 1.00 47.09 603 GLN A O 1
ATOM 4817 N N . LYS A 1 604 ? 9.875 30.396 -4.596 1.00 44.62 604 LYS A N 1
ATOM 4818 C CA . LYS A 1 604 ? 9.429 29.042 -4.916 1.00 44.62 604 LYS A CA 1
ATOM 4819 C C . LYS A 1 604 ? 10.217 28.014 -4.091 1.00 44.62 604 LYS A C 1
ATOM 4821 O O . LYS A 1 604 ? 11.437 28.126 -3.991 1.00 44.62 604 LYS A O 1
ATOM 4826 N N . ILE A 1 605 ? 9.537 27.026 -3.507 1.00 48.31 605 ILE A N 1
ATOM 4827 C CA . ILE A 1 605 ? 10.197 25.866 -2.888 1.00 48.31 605 ILE A CA 1
ATOM 4828 C C . ILE A 1 605 ? 10.367 24.822 -3.998 1.00 48.31 605 ILE A C 1
ATOM 4830 O O . ILE A 1 605 ? 9.388 24.241 -4.451 1.00 48.31 605 ILE A O 1
ATOM 4834 N N . ASP A 1 606 ? 11.598 24.622 -4.471 1.00 38.97 606 ASP A N 1
ATOM 4835 C CA . ASP A 1 606 ? 11.924 23.669 -5.550 1.00 38.97 606 ASP A CA 1
ATOM 4836 C C . ASP A 1 606 ? 12.305 22.263 -5.035 1.00 38.97 606 ASP A C 1
ATOM 4838 O O . ASP A 1 606 ? 12.770 21.425 -5.803 1.00 38.97 606 ASP A O 1
ATOM 4842 N N . MET A 1 607 ? 12.105 21.982 -3.744 1.00 41.38 607 MET A N 1
ATOM 4843 C CA . MET A 1 607 ? 12.489 20.712 -3.120 1.00 41.38 607 MET A CA 1
ATOM 4844 C C . MET A 1 607 ? 11.302 19.727 -3.067 1.00 41.38 607 MET A C 1
ATOM 4846 O O . MET A 1 607 ? 10.231 20.105 -2.584 1.00 41.38 607 MET A O 1
ATOM 4850 N N . PRO A 1 608 ? 11.452 18.466 -3.520 1.00 43.34 608 PRO A N 1
ATOM 4851 C CA . PRO A 1 608 ? 10.450 17.418 -3.324 1.00 43.34 608 PRO A CA 1
ATOM 4852 C C . PRO A 1 608 ? 10.117 17.225 -1.835 1.00 43.34 608 PRO A C 1
ATOM 4854 O O . PRO A 1 608 ? 10.999 17.326 -0.989 1.00 43.34 608 PRO A O 1
ATOM 4857 N N . ILE A 1 609 ? 8.871 16.865 -1.494 1.00 41.75 609 ILE A N 1
ATOM 4858 C CA . ILE A 1 609 ? 8.432 16.646 -0.093 1.00 41.75 609 ILE A CA 1
ATOM 4859 C C . ILE A 1 609 ? 9.337 15.642 0.652 1.00 41.75 609 ILE A C 1
ATOM 4861 O O . ILE A 1 609 ? 9.562 15.774 1.853 1.00 41.75 609 ILE A O 1
ATOM 4865 N N . ALA A 1 610 ? 9.913 14.674 -0.069 1.00 40.06 610 ALA A N 1
ATOM 4866 C CA . ALA A 1 610 ? 10.872 13.706 0.460 1.00 40.06 610 ALA A CA 1
ATOM 4867 C C . ALA A 1 610 ? 12.195 14.334 0.958 1.00 40.06 610 ALA A C 1
ATOM 4869 O O . ALA A 1 610 ? 12.830 13.778 1.850 1.00 40.06 610 ALA A O 1
ATOM 4870 N N . GLU A 1 611 ? 12.595 15.491 0.424 1.00 39.91 611 GLU A N 1
ATOM 4871 C CA . GLU A 1 611 ? 13.819 16.220 0.789 1.00 39.91 611 GLU A CA 1
ATOM 4872 C C . GLU A 1 611 ? 13.590 17.266 1.897 1.00 39.91 611 GLU A C 1
ATOM 4874 O O . GLU A 1 611 ? 14.548 17.815 2.433 1.00 39.91 611 GLU A O 1
ATOM 4879 N N . LEU A 1 612 ? 12.339 17.496 2.322 1.00 48.09 612 LEU A N 1
ATOM 4880 C CA . LEU A 1 612 ? 12.012 18.416 3.424 1.00 48.09 612 LEU A CA 1
ATOM 4881 C C . LEU A 1 612 ? 12.448 17.902 4.809 1.00 48.09 612 LEU A C 1
ATOM 4883 O O . LEU A 1 612 ? 12.313 18.630 5.794 1.00 48.09 612 LEU A O 1
ATOM 4887 N N . GLN A 1 613 ? 12.950 16.661 4.900 1.00 51.03 613 GLN A N 1
ATOM 4888 C CA . GLN A 1 613 ? 13.488 16.054 6.128 1.00 51.03 613 GLN A CA 1
ATOM 4889 C C . GLN A 1 613 ? 12.547 16.180 7.350 1.00 51.03 613 GLN A C 1
ATOM 4891 O O . GLN A 1 613 ? 12.990 16.209 8.499 1.00 51.03 613 GLN A O 1
ATOM 4896 N N . LEU A 1 614 ? 11.226 16.232 7.122 1.00 51.38 614 LEU A N 1
ATOM 4897 C CA . LEU A 1 614 ? 10.203 16.393 8.173 1.00 51.38 614 LEU A CA 1
ATOM 4898 C C . LEU A 1 614 ? 10.296 15.253 9.202 1.00 51.38 614 LEU A C 1
ATOM 4900 O O . LEU A 1 614 ? 10.312 15.462 10.415 1.00 51.38 614 LEU A O 1
ATOM 4904 N N . MET A 1 615 ? 10.525 14.035 8.701 1.00 54.56 615 MET A N 1
ATOM 4905 C CA . MET A 1 615 ? 10.770 12.857 9.531 1.00 54.56 615 MET A CA 1
ATOM 4906 C C . MET A 1 615 ? 12.085 12.931 10.314 1.00 54.56 615 MET A C 1
ATOM 4908 O O . MET A 1 615 ? 12.171 12.343 11.389 1.00 54.56 615 MET A O 1
ATOM 4912 N N . ASP A 1 616 ? 13.099 13.650 9.833 1.00 61.88 616 ASP A N 1
ATOM 4913 C CA . ASP A 1 616 ? 14.390 13.747 10.522 1.00 61.88 616 ASP A CA 1
ATOM 4914 C C . ASP A 1 616 ? 14.338 14.740 11.688 1.00 61.88 616 ASP A C 1
ATOM 4916 O O . ASP A 1 616 ? 14.943 14.486 12.730 1.00 61.88 616 ASP A O 1
ATOM 4920 N N . LYS A 1 617 ? 13.526 15.802 11.585 1.00 62.25 617 LYS A N 1
ATOM 4921 C CA . LYS A 1 617 ? 13.224 16.690 12.722 1.00 62.25 617 LYS A CA 1
ATOM 4922 C C . LYS A 1 617 ? 12.476 15.950 13.828 1.00 62.25 617 LYS A C 1
ATOM 4924 O O . LYS A 1 617 ? 12.852 16.050 14.997 1.00 62.25 617 LYS A O 1
ATOM 4929 N N . ARG A 1 618 ? 11.473 15.141 13.465 1.00 66.94 618 ARG A N 1
ATOM 4930 C CA . ARG A 1 618 ? 10.754 14.285 14.421 1.00 66.94 618 ARG A CA 1
ATOM 4931 C C . ARG A 1 618 ? 11.670 13.224 15.036 1.00 66.94 618 ARG A C 1
ATOM 4933 O O . ARG A 1 618 ? 11.658 13.049 16.252 1.00 66.94 618 ARG A O 1
ATOM 4940 N N . LYS A 1 619 ? 12.521 12.565 14.240 1.00 72.00 619 LYS A N 1
ATOM 4941 C CA . LYS A 1 619 ? 13.543 11.630 14.747 1.00 72.00 619 LYS A CA 1
ATOM 4942 C C . LYS A 1 619 ? 14.516 12.309 15.706 1.00 72.00 619 LYS A C 1
ATOM 4944 O O . LYS A 1 619 ? 14.877 11.699 16.708 1.00 72.00 619 LYS A O 1
ATOM 4949 N N . ALA A 1 620 ? 14.929 13.548 15.447 1.00 71.50 620 ALA A N 1
ATOM 4950 C CA . ALA A 1 620 ? 15.797 14.298 16.353 1.00 71.50 620 ALA A CA 1
ATOM 4951 C C . ALA A 1 620 ? 15.097 14.611 17.689 1.00 71.50 620 ALA A C 1
ATOM 4953 O O . ALA A 1 620 ? 15.681 14.389 18.750 1.00 71.50 620 ALA A O 1
ATOM 4954 N N . ALA A 1 621 ? 13.830 15.038 17.649 1.00 71.94 621 ALA A N 1
ATOM 4955 C CA . ALA A 1 621 ? 13.027 15.291 18.846 1.00 71.94 621 ALA A CA 1
ATOM 4956 C C . ALA A 1 621 ? 12.803 14.012 19.676 1.00 71.94 621 ALA A C 1
ATOM 4958 O O . ALA A 1 621 ? 13.085 14.000 20.875 1.00 71.94 621 ALA A O 1
ATOM 4959 N N . LEU A 1 622 ? 12.397 12.907 19.036 1.00 75.62 622 LEU A N 1
ATOM 4960 C CA . LEU A 1 622 ? 12.270 11.608 19.708 1.00 75.62 622 LEU A CA 1
ATOM 4961 C C . LEU A 1 622 ? 13.609 11.109 20.258 1.00 75.62 622 LEU A C 1
ATOM 4963 O O . LEU A 1 622 ? 13.646 10.592 21.368 1.00 75.62 622 LEU A O 1
ATOM 4967 N N . SER A 1 623 ? 14.713 11.287 19.527 1.00 80.44 623 SER A N 1
ATOM 4968 C CA . SER A 1 623 ? 16.046 10.898 20.012 1.00 80.44 623 SER A CA 1
ATOM 4969 C C . SER A 1 623 ? 16.422 11.651 21.288 1.00 80.44 623 SER A C 1
ATOM 4971 O O . SER A 1 623 ? 16.995 11.055 22.192 1.00 80.44 623 SER A O 1
ATOM 4973 N N . SER A 1 624 ? 16.069 12.937 21.390 1.00 78.38 624 SER A N 1
ATOM 4974 C CA . SER A 1 624 ? 16.314 13.737 22.595 1.00 78.38 624 SER A CA 1
ATOM 4975 C C . SER A 1 624 ? 15.476 13.263 23.788 1.00 78.38 624 SER A C 1
ATOM 4977 O O . SER A 1 624 ? 15.993 13.179 24.901 1.00 78.38 624 SER A O 1
ATOM 4979 N N . ILE A 1 625 ? 14.212 12.892 23.556 1.00 80.69 625 ILE A N 1
ATOM 4980 C CA . ILE A 1 625 ? 13.327 12.313 24.581 1.00 80.69 625 ILE A CA 1
ATOM 4981 C C . ILE A 1 625 ? 13.874 10.965 25.066 1.00 80.69 625 ILE A C 1
ATOM 4983 O O . ILE A 1 625 ? 14.003 10.746 26.269 1.00 80.69 625 ILE A O 1
ATOM 4987 N N . LEU A 1 626 ? 14.249 10.083 24.137 1.00 83.25 626 LEU A N 1
ATOM 4988 C CA . LEU A 1 626 ? 14.821 8.770 24.439 1.00 83.25 626 LEU A CA 1
ATOM 4989 C C . LEU A 1 626 ? 16.133 8.906 25.221 1.00 83.25 626 LEU A C 1
ATOM 4991 O O . LEU A 1 626 ? 16.304 8.242 26.239 1.00 83.25 626 LEU A O 1
ATOM 4995 N N . GLN A 1 627 ? 17.001 9.840 24.824 1.00 82.62 627 GLN A N 1
ATOM 4996 C CA . GLN A 1 627 ? 18.234 10.147 25.545 1.00 82.62 627 GLN A CA 1
ATOM 4997 C C . GLN A 1 627 ? 17.967 10.653 26.968 1.00 82.62 627 GLN A C 1
ATOM 4999 O O . GLN A 1 627 ? 18.636 10.211 27.895 1.00 82.62 627 GLN A O 1
ATOM 5004 N N . PHE A 1 628 ? 16.985 11.538 27.169 1.00 80.56 628 PHE A N 1
ATOM 5005 C CA . PHE A 1 628 ? 16.620 12.015 28.509 1.00 80.56 628 PHE A CA 1
ATOM 5006 C C . PHE A 1 628 ? 16.132 10.874 29.415 1.00 80.56 628 PHE A C 1
ATOM 5008 O O . PHE A 1 628 ? 16.385 10.871 30.618 1.00 80.56 628 PHE A O 1
ATOM 5015 N N . MET A 1 629 ? 15.448 9.886 28.837 1.00 80.06 629 MET A N 1
ATOM 5016 C CA . MET A 1 629 ? 14.966 8.697 29.547 1.00 80.06 629 MET A CA 1
ATOM 5017 C C . MET A 1 629 ? 16.012 7.569 29.630 1.00 80.06 629 MET A C 1
ATOM 5019 O O . MET A 1 629 ? 15.709 6.493 30.152 1.00 80.06 629 MET A O 1
ATOM 5023 N N . ASN A 1 630 ? 17.236 7.807 29.140 1.00 83.25 630 ASN A N 1
ATOM 5024 C CA . ASN A 1 630 ? 18.323 6.830 29.005 1.00 83.25 630 ASN A CA 1
ATOM 5025 C C . ASN A 1 630 ? 17.955 5.579 28.186 1.00 83.25 630 ASN A C 1
ATOM 5027 O O . ASN A 1 630 ? 18.531 4.513 28.379 1.00 83.25 630 ASN A O 1
ATOM 5031 N N . ILE A 1 631 ? 17.008 5.700 27.256 1.00 85.38 631 ILE A N 1
ATOM 5032 C CA . ILE A 1 631 ? 16.567 4.597 26.404 1.00 85.38 631 ILE A CA 1
ATOM 5033 C C . ILE A 1 631 ? 17.351 4.631 25.089 1.00 85.38 631 ILE A C 1
ATOM 5035 O O . ILE A 1 631 ? 17.317 5.641 24.379 1.00 85.38 631 ILE A O 1
ATOM 5039 N N . PRO A 1 632 ? 18.009 3.526 24.710 1.00 84.25 632 PRO A N 1
ATOM 5040 C CA . PRO A 1 632 ? 18.633 3.398 23.401 1.00 84.25 632 PRO A CA 1
ATOM 5041 C C . PRO A 1 632 ? 17.614 3.534 22.265 1.00 84.25 632 PRO A C 1
ATOM 5043 O O . PRO A 1 632 ? 16.573 2.868 22.240 1.00 84.25 632 PRO A O 1
ATOM 5046 N N . LYS A 1 633 ? 17.913 4.402 21.296 1.00 83.12 633 LYS A N 1
ATOM 5047 C CA . LYS A 1 633 ? 16.993 4.745 20.198 1.00 83.12 633 LYS A CA 1
ATOM 5048 C C . LYS A 1 633 ? 16.679 3.559 19.285 1.00 83.12 633 LYS A C 1
ATOM 5050 O O . LYS A 1 633 ? 15.593 3.492 18.720 1.00 83.12 633 LYS A O 1
ATOM 5055 N N . GLU A 1 634 ? 17.605 2.611 19.178 1.00 82.94 634 GLU A N 1
ATOM 5056 C CA . GLU A 1 634 ? 17.551 1.403 18.350 1.00 82.94 634 GLU A CA 1
ATOM 5057 C C . GLU A 1 634 ? 16.387 0.467 18.725 1.00 82.94 634 GLU A C 1
ATOM 5059 O O . GLU A 1 634 ? 15.963 -0.359 17.908 1.00 82.94 634 GLU A O 1
ATOM 5064 N N . LEU A 1 635 ? 15.862 0.606 19.949 1.00 76.56 635 LEU A N 1
ATOM 5065 C CA . LEU A 1 635 ? 14.726 -0.159 20.465 1.00 76.56 635 LEU A CA 1
ATOM 5066 C C . LEU A 1 635 ? 13.367 0.459 20.119 1.00 76.56 635 LEU A C 1
ATOM 5068 O O . LEU A 1 635 ? 12.338 -0.181 20.329 1.00 76.56 635 LEU A O 1
ATOM 5072 N N . HIS A 1 636 ? 13.341 1.690 19.608 1.00 77.81 636 HIS A N 1
ATOM 5073 C CA . HIS A 1 636 ? 12.109 2.388 19.268 1.00 77.81 636 HIS A CA 1
ATOM 5074 C C . HIS A 1 636 ? 11.751 2.187 17.783 1.00 77.81 636 HIS A C 1
ATOM 5076 O O . HIS A 1 636 ? 12.612 2.285 16.906 1.00 77.81 636 HIS A O 1
ATOM 5082 N N . ALA A 1 637 ? 10.468 1.943 17.480 1.00 66.44 637 ALA A N 1
ATOM 5083 C CA . ALA A 1 637 ? 9.983 1.566 16.140 1.00 66.44 637 ALA A CA 1
ATOM 5084 C C . ALA A 1 637 ? 10.338 2.584 15.032 1.00 66.44 637 ALA A C 1
ATOM 5086 O O . ALA A 1 637 ? 10.585 2.224 13.888 1.00 66.44 637 ALA A O 1
ATOM 5087 N N . PHE A 1 638 ? 10.467 3.869 15.375 1.00 65.19 638 PHE A N 1
ATOM 5088 C CA . PHE A 1 638 ? 10.890 4.914 14.427 1.00 65.19 638 PHE A CA 1
ATOM 5089 C C . PHE A 1 638 ? 12.352 4.801 13.929 1.00 65.19 638 PHE A C 1
ATOM 5091 O O . PHE A 1 638 ? 12.726 5.522 13.001 1.00 65.19 638 PHE A O 1
ATOM 5098 N N . PHE A 1 639 ? 13.180 3.925 14.516 1.00 69.50 639 PHE A N 1
ATOM 5099 C CA . PHE A 1 639 ? 14.609 3.764 14.196 1.00 69.50 639 PHE A CA 1
ATOM 5100 C C . PHE A 1 639 ? 14.965 2.340 13.721 1.00 69.50 639 PHE A C 1
ATOM 5102 O O . PHE A 1 639 ? 16.078 1.866 13.941 1.00 69.50 639 PHE A O 1
ATOM 5109 N N . GLU A 1 640 ? 14.039 1.662 13.033 1.00 56.12 640 GLU A N 1
ATOM 5110 C CA . GLU A 1 640 ? 14.085 0.243 12.619 1.00 56.12 640 GLU A CA 1
ATOM 5111 C C . GLU A 1 640 ? 15.293 -0.238 11.780 1.00 56.12 640 GLU A C 1
ATOM 5113 O O . GLU A 1 640 ? 15.409 -1.430 11.509 1.00 56.12 640 GLU A O 1
ATOM 5118 N N . ASN A 1 641 ? 16.253 0.627 11.445 1.00 54.56 641 ASN A N 1
ATOM 5119 C CA . ASN A 1 641 ? 17.445 0.280 10.658 1.00 54.56 641 ASN A CA 1
ATOM 5120 C C . ASN A 1 641 ? 18.626 -0.277 11.488 1.00 54.56 641 ASN A C 1
ATOM 5122 O O . ASN A 1 641 ? 19.752 -0.347 10.989 1.00 54.56 641 ASN A O 1
ATOM 5126 N N . ALA A 1 642 ? 18.416 -0.655 12.752 1.00 54.28 642 ALA A N 1
ATOM 5127 C CA . ALA A 1 642 ? 19.468 -1.207 13.608 1.00 54.28 642 ALA A CA 1
ATOM 5128 C C . ALA A 1 642 ? 19.708 -2.705 13.326 1.00 54.28 642 ALA A C 1
ATOM 5130 O O . ALA A 1 642 ? 18.769 -3.501 13.292 1.00 54.28 642 ALA A O 1
ATOM 5131 N N . LYS A 1 643 ? 20.977 -3.112 13.154 1.00 56.91 643 LYS A N 1
ATOM 5132 C CA . LYS A 1 643 ? 21.362 -4.532 13.023 1.00 56.91 643 LYS A CA 1
ATOM 5133 C C . LYS A 1 643 ? 20.956 -5.325 14.277 1.00 56.91 643 LYS A C 1
ATOM 5135 O O . LYS A 1 643 ? 20.905 -4.765 15.368 1.00 56.91 643 LYS A O 1
ATOM 5140 N N . TYR A 1 644 ? 20.738 -6.636 14.141 1.00 58.66 644 TYR A N 1
ATOM 5141 C CA . TYR A 1 644 ? 20.342 -7.515 15.257 1.00 58.66 644 TYR A CA 1
ATOM 5142 C C . TYR A 1 644 ? 21.334 -7.473 16.437 1.00 58.66 644 TYR A C 1
ATOM 5144 O O . TYR A 1 644 ? 20.909 -7.389 17.585 1.00 58.66 644 TYR A O 1
ATOM 5152 N N . SER A 1 645 ? 22.642 -7.418 16.157 1.00 56.59 645 SER A N 1
ATOM 5153 C CA . SER A 1 645 ? 23.692 -7.212 17.168 1.00 56.59 645 SER A CA 1
ATOM 5154 C C . SER A 1 645 ? 23.500 -5.909 17.951 1.00 56.59 645 SER A C 1
ATOM 5156 O O . SER A 1 645 ? 23.552 -5.907 19.176 1.00 56.59 645 SER A O 1
ATOM 5158 N N . ASN A 1 646 ? 23.195 -4.816 17.247 1.00 72.12 646 ASN A N 1
ATOM 5159 C CA . ASN A 1 646 ? 23.005 -3.494 17.841 1.00 72.12 646 ASN A CA 1
ATOM 5160 C C . ASN A 1 646 ? 21.739 -3.446 18.705 1.00 72.12 646 ASN A C 1
ATOM 5162 O O . ASN A 1 646 ? 21.708 -2.738 19.702 1.00 72.12 646 ASN A O 1
ATOM 5166 N N . ARG A 1 647 ? 20.690 -4.195 18.337 1.00 75.31 647 ARG A N 1
ATOM 5167 C CA . ARG A 1 647 ? 19.468 -4.294 19.148 1.00 75.31 647 ARG A CA 1
ATOM 5168 C C . ARG A 1 647 ? 19.692 -5.062 20.446 1.00 75.31 647 ARG A C 1
ATOM 5170 O O . ARG A 1 647 ? 19.188 -4.622 21.470 1.00 75.31 647 ARG A O 1
ATOM 5177 N N . ASN A 1 648 ? 20.466 -6.147 20.422 1.00 71.38 648 ASN A N 1
ATOM 5178 C CA . ASN A 1 648 ? 20.802 -6.888 21.643 1.00 71.38 648 ASN A CA 1
ATOM 5179 C C . ASN A 1 648 ? 21.675 -6.046 22.591 1.00 71.38 648 ASN A C 1
ATOM 5181 O O . ASN A 1 648 ? 21.464 -6.061 23.799 1.00 71.38 648 ASN A O 1
ATOM 5185 N N . GLU A 1 649 ? 22.631 -5.282 22.051 1.00 74.62 649 GLU A N 1
ATOM 5186 C CA . GLU A 1 649 ? 23.454 -4.350 22.835 1.00 74.62 649 GLU A CA 1
ATOM 5187 C C . GLU A 1 649 ? 22.609 -3.226 23.449 1.00 74.62 649 GLU A C 1
ATOM 5189 O O . GLU A 1 649 ? 22.673 -2.986 24.652 1.00 74.62 649 GLU A O 1
ATOM 5194 N N . ALA A 1 650 ? 21.730 -2.624 22.648 1.00 81.31 650 ALA A N 1
ATOM 5195 C CA . ALA A 1 650 ? 20.765 -1.636 23.110 1.00 81.31 650 ALA A CA 1
ATOM 5196 C C . ALA A 1 650 ? 19.814 -2.196 24.186 1.00 81.31 650 ALA A C 1
ATOM 5198 O O . ALA A 1 650 ? 19.433 -1.492 25.118 1.00 81.31 650 ALA A O 1
ATOM 5199 N N . GLU A 1 651 ? 19.421 -3.466 24.093 1.00 80.06 651 GLU A N 1
ATOM 5200 C CA . GLU A 1 651 ? 18.583 -4.112 25.103 1.00 80.06 651 GLU A CA 1
ATOM 5201 C C . GLU A 1 651 ? 19.319 -4.278 26.440 1.00 80.06 651 GLU A C 1
ATOM 5203 O O . GLU A 1 651 ? 18.761 -3.928 27.482 1.00 80.06 651 GLU A O 1
ATOM 5208 N N . LEU A 1 652 ? 20.585 -4.706 26.416 1.00 77.94 652 LEU A N 1
ATOM 5209 C CA . LEU A 1 652 ? 21.435 -4.760 27.612 1.00 77.94 652 LEU A CA 1
ATOM 5210 C C . LEU A 1 652 ? 21.620 -3.372 28.245 1.00 77.94 652 LEU A C 1
ATOM 5212 O O . LEU A 1 652 ? 21.456 -3.227 29.458 1.00 77.94 652 LEU A O 1
ATOM 5216 N N . ASP A 1 653 ? 21.882 -2.344 27.435 1.00 80.69 653 ASP A N 1
ATOM 5217 C CA . ASP A 1 653 ? 22.040 -0.965 27.910 1.00 80.69 653 ASP A CA 1
ATOM 5218 C C . ASP A 1 653 ? 20.752 -0.414 28.532 1.00 80.69 653 ASP A C 1
ATOM 5220 O O . ASP A 1 653 ? 20.796 0.272 29.557 1.00 80.69 653 ASP A O 1
ATOM 5224 N N . MET A 1 654 ? 19.587 -0.735 27.959 1.00 84.12 654 MET A N 1
ATOM 5225 C CA . MET A 1 654 ? 18.296 -0.345 28.529 1.00 84.12 654 MET A CA 1
ATOM 5226 C C . MET A 1 654 ? 18.066 -1.003 29.895 1.00 84.12 654 MET A C 1
ATOM 5228 O O . MET A 1 654 ? 17.592 -0.339 30.824 1.00 84.12 654 MET A O 1
ATOM 5232 N N . TYR A 1 655 ? 18.413 -2.286 30.042 1.00 81.75 655 TYR A N 1
ATOM 5233 C CA . TYR A 1 655 ? 18.308 -2.982 31.324 1.00 81.75 655 TYR A CA 1
ATOM 5234 C C . TYR A 1 655 ? 19.275 -2.413 32.372 1.00 81.75 655 TYR A C 1
ATOM 5236 O O . TYR A 1 655 ? 18.868 -2.162 33.511 1.00 81.75 655 TYR A O 1
ATOM 5244 N N . GLY A 1 656 ? 20.522 -2.142 31.983 1.00 76.88 656 GLY A N 1
ATOM 5245 C CA . GLY A 1 656 ? 21.551 -1.601 32.872 1.00 76.88 656 GLY A CA 1
ATOM 5246 C C . GLY A 1 656 ? 21.280 -0.168 33.333 1.00 76.88 656 GLY A C 1
ATOM 5247 O O . GLY A 1 656 ? 21.451 0.139 34.509 1.00 76.88 656 GLY A O 1
ATOM 5248 N N . ASN A 1 657 ? 20.814 0.704 32.435 1.00 78.69 657 ASN A N 1
ATOM 5249 C CA . ASN A 1 657 ? 20.713 2.138 32.719 1.00 78.69 657 ASN A CA 1
ATOM 5250 C C . ASN A 1 657 ? 19.304 2.586 33.126 1.00 78.69 657 ASN A C 1
ATOM 5252 O O . ASN A 1 657 ? 19.159 3.415 34.025 1.00 78.69 657 ASN A O 1
ATOM 5256 N N . THR A 1 658 ? 18.259 2.058 32.482 1.00 83.31 658 THR A N 1
ATOM 5257 C CA . THR A 1 658 ? 16.877 2.519 32.699 1.00 83.31 658 THR A CA 1
ATOM 5258 C C . THR A 1 658 ? 16.109 1.577 33.614 1.00 83.31 658 THR A C 1
ATOM 5260 O O . THR A 1 658 ? 15.551 2.023 34.614 1.00 83.31 658 THR A O 1
ATOM 5263 N N . VAL A 1 659 ? 16.075 0.277 33.312 1.00 84.44 659 VAL A N 1
ATOM 5264 C CA . VAL A 1 659 ? 15.283 -0.682 34.106 1.00 84.44 659 VAL A CA 1
ATOM 5265 C C . VAL A 1 659 ? 15.863 -0.825 35.511 1.00 84.44 659 VAL A C 1
ATOM 5267 O O . VAL A 1 659 ? 15.115 -0.741 36.477 1.00 84.44 659 VAL A O 1
ATOM 5270 N N . SER A 1 660 ? 17.187 -0.938 35.645 1.00 81.00 660 SER A N 1
ATOM 5271 C CA . SER A 1 660 ? 17.849 -1.008 36.956 1.00 81.00 660 SER A CA 1
ATOM 5272 C C . SER A 1 660 ? 17.583 0.229 37.822 1.00 81.00 660 SER A C 1
ATOM 5274 O O . SER A 1 660 ? 17.403 0.099 39.032 1.00 81.00 660 SER A O 1
ATOM 5276 N N . TYR A 1 661 ? 17.497 1.420 37.216 1.00 84.25 661 TYR A N 1
ATOM 5277 C CA . TYR A 1 661 ? 17.143 2.651 37.928 1.00 84.25 661 TYR A CA 1
ATOM 5278 C C . TYR A 1 661 ? 15.726 2.578 38.516 1.00 84.25 661 TYR A C 1
ATOM 5280 O O . TYR A 1 661 ? 15.535 2.795 39.714 1.00 84.25 661 TYR A O 1
ATOM 5288 N N . TRP A 1 662 ? 14.733 2.227 37.692 1.00 84.56 662 TRP A N 1
ATOM 5289 C CA . TRP A 1 662 ? 13.348 2.096 38.150 1.00 84.56 662 TRP A CA 1
ATOM 5290 C C . TRP A 1 662 ? 13.183 0.943 39.145 1.00 84.56 662 TRP A C 1
ATOM 5292 O O . TRP A 1 662 ? 12.483 1.101 40.140 1.00 84.56 662 TRP A O 1
ATOM 5302 N N . ALA A 1 663 ? 13.878 -0.177 38.954 1.00 83.00 663 ALA A N 1
ATOM 5303 C CA . ALA A 1 663 ? 13.880 -1.284 39.905 1.00 83.00 663 ALA A CA 1
ATOM 5304 C C . ALA A 1 663 ? 14.438 -0.864 41.274 1.00 83.00 663 ALA A C 1
ATOM 5306 O O . ALA A 1 663 ? 13.808 -1.128 42.296 1.00 83.00 663 ALA A O 1
ATOM 5307 N N . ALA A 1 664 ? 15.553 -0.127 41.311 1.00 81.50 664 ALA A N 1
ATOM 5308 C CA . ALA A 1 664 ? 16.100 0.418 42.554 1.00 81.50 664 ALA A CA 1
ATOM 5309 C C . ALA A 1 664 ? 15.114 1.369 43.255 1.00 81.50 664 ALA A C 1
ATOM 5311 O O . ALA A 1 664 ? 14.975 1.334 44.480 1.00 81.50 664 ALA A O 1
ATOM 5312 N N . MET A 1 665 ? 14.382 2.179 42.485 1.00 82.38 665 MET A N 1
ATOM 5313 C CA . MET A 1 665 ? 13.324 3.030 43.025 1.00 82.38 665 MET A CA 1
ATOM 5314 C C . MET A 1 665 ? 12.191 2.195 43.638 1.00 82.38 665 MET A C 1
ATOM 5316 O O . MET A 1 665 ? 11.769 2.476 44.753 1.00 82.38 665 MET A O 1
ATOM 5320 N N . PHE A 1 666 ? 11.750 1.125 42.975 1.00 84.00 666 PHE A N 1
ATOM 5321 C CA . PHE A 1 666 ? 10.713 0.231 43.499 1.00 84.00 666 PHE A CA 1
ATOM 5322 C C . PHE A 1 666 ? 11.169 -0.535 44.749 1.00 84.00 666 PHE A C 1
ATOM 5324 O O . PHE A 1 666 ? 10.364 -0.762 45.645 1.00 84.00 666 PHE A O 1
ATOM 5331 N N . VAL A 1 667 ? 12.456 -0.876 44.873 1.00 80.62 667 VAL A N 1
ATOM 5332 C CA . VAL A 1 667 ? 13.012 -1.431 46.124 1.00 80.62 667 VAL A CA 1
ATOM 5333 C C . VAL A 1 667 ? 12.911 -0.429 47.260 1.00 80.62 667 VAL A C 1
ATOM 5335 O O . VAL A 1 667 ? 12.559 -0.796 48.378 1.00 80.62 667 VAL A O 1
ATOM 5338 N N . LYS A 1 668 ? 13.233 0.838 46.994 1.00 81.31 668 LYS A N 1
ATOM 5339 C CA . LYS A 1 668 ? 13.100 1.901 47.989 1.00 81.31 668 LYS A CA 1
ATOM 5340 C C . LYS A 1 668 ? 11.639 2.063 48.408 1.00 81.31 668 LYS A C 1
ATOM 5342 O O . LYS A 1 668 ? 11.358 2.040 49.598 1.00 81.31 668 LYS A O 1
ATOM 5347 N N . MET A 1 669 ? 10.723 2.099 47.438 1.00 83.69 669 MET A N 1
ATOM 5348 C CA . MET A 1 669 ? 9.278 2.122 47.683 1.00 83.69 669 MET A CA 1
ATOM 5349 C C . MET A 1 669 ? 8.830 0.944 48.553 1.00 83.69 669 MET A C 1
ATOM 5351 O O . MET A 1 669 ? 8.127 1.118 49.545 1.00 83.69 669 MET A O 1
ATOM 5355 N N . PHE A 1 670 ? 9.296 -0.260 48.222 1.00 81.56 670 PHE A N 1
ATOM 5356 C CA . PHE A 1 670 ? 9.034 -1.461 48.999 1.00 81.56 670 PHE A CA 1
ATOM 5357 C C . PHE A 1 670 ? 9.550 -1.333 50.439 1.00 81.56 670 PHE A C 1
ATOM 5359 O O . PHE A 1 670 ? 8.827 -1.673 51.372 1.00 81.56 670 PHE A O 1
ATOM 5366 N N . ARG A 1 671 ? 10.773 -0.821 50.638 1.00 78.25 671 ARG A N 1
ATOM 5367 C CA . ARG A 1 671 ? 11.344 -0.597 51.978 1.00 78.25 671 ARG A CA 1
ATOM 5368 C C . ARG A 1 671 ? 10.538 0.406 52.792 1.00 78.25 671 ARG A C 1
ATOM 5370 O O . ARG A 1 671 ? 10.316 0.154 53.969 1.00 78.25 671 ARG A O 1
ATOM 5377 N N . ASP A 1 672 ? 10.074 1.491 52.181 1.00 81.06 672 ASP A N 1
ATOM 5378 C CA . ASP A 1 672 ? 9.264 2.497 52.874 1.00 81.06 672 ASP A CA 1
ATOM 5379 C C . ASP A 1 672 ? 7.925 1.889 53.343 1.00 81.06 672 ASP A C 1
ATOM 5381 O O . ASP A 1 672 ? 7.505 2.078 54.486 1.00 81.06 672 ASP A O 1
ATOM 5385 N N . CYS A 1 673 ? 7.299 1.062 52.497 1.00 80.69 673 CYS A N 1
ATOM 5386 C CA . CYS A 1 673 ? 6.086 0.310 52.838 1.00 80.69 673 CYS A CA 1
ATOM 5387 C C . CYS A 1 673 ? 6.339 -0.741 53.932 1.00 80.69 673 CYS A C 1
ATOM 5389 O O . CYS A 1 673 ? 5.517 -0.962 54.822 1.00 80.69 673 CYS A O 1
ATOM 5391 N N . TYR A 1 674 ? 7.497 -1.390 53.881 1.00 77.62 674 TYR A N 1
ATOM 5392 C CA . TYR A 1 674 ? 7.921 -2.378 54.860 1.00 77.62 674 TYR A CA 1
ATOM 5393 C C . TYR A 1 674 ? 8.198 -1.762 56.240 1.00 77.62 674 TYR A C 1
ATOM 5395 O O . TYR A 1 674 ? 7.731 -2.286 57.252 1.00 77.62 674 TYR A O 1
ATOM 5403 N N . GLU A 1 675 ? 8.902 -0.630 56.298 1.00 77.31 675 GLU A N 1
ATOM 5404 C CA . GLU A 1 675 ? 9.160 0.089 57.550 1.00 77.31 675 GLU A CA 1
ATOM 5405 C C . GLU A 1 675 ? 7.860 0.542 58.214 1.00 77.31 675 GLU A C 1
ATOM 5407 O O . GLU A 1 675 ? 7.714 0.443 59.435 1.00 77.31 675 GLU A O 1
ATOM 5412 N N . TRP A 1 676 ? 6.876 0.951 57.412 1.00 82.75 676 TRP A N 1
ATOM 5413 C CA . TRP A 1 676 ? 5.543 1.252 57.913 1.00 82.75 676 TRP A CA 1
ATOM 5414 C C . TRP A 1 676 ? 4.893 0.043 58.603 1.00 82.75 676 TRP A C 1
ATOM 5416 O O . TRP A 1 676 ? 4.392 0.182 59.723 1.00 82.75 676 TRP A O 1
ATOM 5426 N N . LEU A 1 677 ? 4.938 -1.149 57.986 1.00 77.44 677 LEU A N 1
ATOM 5427 C CA . LEU A 1 677 ? 4.410 -2.377 58.598 1.00 77.44 677 LEU A CA 1
ATOM 5428 C C . LEU A 1 677 ? 5.134 -2.679 59.912 1.00 77.44 677 LEU A C 1
ATOM 5430 O O . LEU A 1 677 ? 4.487 -2.910 60.933 1.00 77.44 677 LEU A O 1
ATOM 5434 N N . ARG A 1 678 ? 6.470 -2.589 59.906 1.00 75.31 678 ARG A N 1
ATOM 5435 C CA . ARG A 1 678 ? 7.321 -2.830 61.079 1.00 75.31 678 ARG A CA 1
ATOM 5436 C C . ARG A 1 678 ? 6.928 -1.982 62.282 1.00 75.31 678 ARG A C 1
ATOM 5438 O O . ARG A 1 678 ? 6.910 -2.485 63.407 1.00 75.31 678 ARG A O 1
ATOM 5445 N N . ILE A 1 679 ? 6.619 -0.711 62.048 1.00 78.62 679 ILE A N 1
ATOM 5446 C CA . ILE A 1 679 ? 6.235 0.241 63.094 1.00 78.62 679 ILE A CA 1
ATOM 5447 C C . ILE A 1 679 ? 4.805 -0.021 63.587 1.00 78.62 679 ILE A C 1
ATOM 5449 O O . ILE A 1 679 ? 4.574 -0.029 64.796 1.00 78.62 679 ILE A O 1
ATOM 5453 N N . ASN A 1 680 ? 3.856 -0.256 62.676 1.00 77.38 680 ASN A N 1
ATOM 5454 C CA . ASN A 1 680 ? 2.424 -0.299 62.999 1.00 77.38 680 ASN A CA 1
ATOM 5455 C C . ASN A 1 680 ? 1.898 -1.692 63.378 1.00 77.38 680 ASN A C 1
ATOM 5457 O O . ASN A 1 680 ? 0.841 -1.808 63.998 1.00 77.38 680 ASN A O 1
ATOM 5461 N N . GLN A 1 681 ? 2.637 -2.760 63.070 1.00 76.25 681 GLN A N 1
ATOM 5462 C CA . GLN A 1 681 ? 2.284 -4.137 63.427 1.00 76.25 681 GLN A CA 1
ATOM 5463 C C . GLN A 1 681 ? 3.444 -4.857 64.147 1.00 76.25 681 GLN A C 1
ATOM 5465 O O . GLN A 1 681 ? 3.920 -5.894 63.681 1.00 76.25 681 GLN A O 1
ATOM 5470 N N . PRO A 1 682 ? 3.908 -4.366 65.312 1.00 67.69 682 PRO A N 1
ATOM 5471 C CA . PRO A 1 682 ? 5.146 -4.819 65.964 1.00 67.69 682 PRO A CA 1
ATOM 5472 C C . PRO A 1 682 ? 5.116 -6.274 66.469 1.00 67.69 682 PRO A C 1
ATOM 5474 O O . PRO A 1 682 ? 6.142 -6.807 66.885 1.00 67.69 682 PRO A O 1
ATOM 5477 N N . THR A 1 683 ? 3.950 -6.923 66.467 1.00 67.12 683 THR A N 1
ATOM 5478 C CA . THR A 1 683 ? 3.775 -8.330 66.861 1.00 67.12 683 THR A CA 1
ATOM 5479 C C . THR A 1 683 ? 4.197 -9.325 65.775 1.00 67.12 683 THR A C 1
ATOM 5481 O O . THR A 1 683 ? 4.345 -10.513 66.072 1.00 67.12 683 THR A O 1
ATOM 5484 N N . MET A 1 684 ? 4.409 -8.870 64.536 1.00 65.00 684 MET A N 1
ATOM 5485 C CA . MET A 1 684 ? 4.917 -9.686 63.429 1.00 65.00 684 MET A CA 1
ATOM 5486 C C . MET A 1 684 ? 6.453 -9.792 63.460 1.00 65.00 684 MET A C 1
ATOM 5488 O O . MET A 1 684 ? 7.148 -8.967 64.053 1.00 65.00 684 MET A O 1
ATOM 5492 N N . ARG A 1 685 ? 7.010 -10.827 62.816 1.00 60.50 685 ARG A N 1
ATOM 5493 C CA . ARG A 1 685 ? 8.466 -10.959 62.633 1.00 60.50 685 ARG A CA 1
ATOM 5494 C C . ARG A 1 685 ? 8.911 -10.181 61.398 1.00 60.50 685 ARG A C 1
ATOM 5496 O O . ARG A 1 685 ? 8.441 -10.463 60.302 1.00 60.50 685 ARG A O 1
ATOM 5503 N N . TYR A 1 686 ? 9.869 -9.283 61.592 1.00 64.25 686 TYR A N 1
ATOM 5504 C CA . TYR A 1 686 ? 10.423 -8.410 60.559 1.00 64.25 686 TYR A CA 1
ATOM 5505 C C . TYR A 1 686 ? 11.888 -8.783 60.270 1.00 64.25 686 TYR A C 1
ATOM 5507 O O . TYR A 1 686 ? 12.669 -8.858 61.225 1.00 64.25 686 TYR A O 1
ATOM 5515 N N . PRO A 1 687 ? 12.282 -9.065 59.011 1.00 60.19 687 PRO A N 1
ATOM 5516 C CA . PRO A 1 687 ? 13.687 -9.229 58.636 1.00 60.19 687 PRO A CA 1
ATOM 5517 C C . PRO A 1 687 ? 14.572 -7.988 58.886 1.00 60.19 687 PRO A C 1
ATOM 5519 O O . PRO A 1 687 ? 14.093 -6.869 59.063 1.00 60.19 687 PRO A O 1
ATOM 5522 N N . THR A 1 688 ? 15.893 -8.192 58.880 1.00 56.66 688 THR A N 1
ATOM 5523 C CA . THR A 1 688 ? 16.905 -7.120 58.905 1.00 56.66 688 THR A CA 1
ATOM 5524 C C . THR A 1 688 ? 17.088 -6.485 57.516 1.00 56.66 688 THR A C 1
ATOM 5526 O O . THR A 1 688 ? 16.834 -7.133 56.502 1.00 56.66 688 THR A O 1
ATOM 5529 N N . ASP A 1 689 ? 17.574 -5.238 57.458 1.00 52.97 689 ASP A N 1
ATOM 5530 C CA . ASP A 1 689 ? 17.634 -4.358 56.265 1.00 52.97 689 ASP A CA 1
ATOM 5531 C C . ASP A 1 689 ? 18.256 -4.948 54.976 1.00 52.97 689 ASP A C 1
ATOM 5533 O O . ASP A 1 689 ? 18.040 -4.412 53.888 1.00 52.97 689 ASP A O 1
ATOM 5537 N N . ASN A 1 690 ? 19.006 -6.054 55.063 1.00 54.12 690 ASN A N 1
ATOM 5538 C CA . ASN A 1 690 ? 19.682 -6.694 53.924 1.00 54.12 690 ASN A CA 1
ATOM 5539 C C . ASN A 1 690 ? 18.886 -7.839 53.266 1.00 54.12 690 ASN A C 1
ATOM 5541 O O . ASN A 1 690 ? 19.389 -8.463 52.338 1.00 54.12 690 ASN A O 1
ATOM 5545 N N . ALA A 1 691 ? 17.668 -8.126 53.725 1.00 60.94 691 ALA A N 1
ATOM 5546 C CA . ALA A 1 691 ? 16.872 -9.282 53.295 1.00 60.94 691 ALA A CA 1
ATOM 5547 C C . ALA A 1 691 ? 15.904 -9.005 52.123 1.00 60.94 691 ALA A C 1
ATOM 5549 O O . ALA A 1 691 ? 15.000 -9.806 51.879 1.00 60.94 691 ALA A O 1
ATOM 5550 N N . ILE A 1 692 ? 16.013 -7.845 51.462 1.00 63.78 692 ILE A N 1
ATOM 5551 C CA . ILE A 1 692 ? 15.120 -7.414 50.374 1.00 63.78 692 ILE A CA 1
ATOM 5552 C C . ILE A 1 692 ? 15.966 -6.979 49.176 1.00 63.78 692 ILE A C 1
ATOM 5554 O O . ILE A 1 692 ? 16.721 -6.003 49.258 1.00 63.78 692 ILE A O 1
ATOM 5558 N N . TRP A 1 693 ? 15.799 -7.666 48.048 1.00 64.56 693 TRP A N 1
ATOM 5559 C CA . TRP A 1 693 ? 16.465 -7.346 46.784 1.00 64.56 693 TRP A CA 1
ATOM 5560 C C . TRP A 1 693 ? 15.564 -7.684 45.590 1.00 64.56 693 TRP A C 1
ATOM 5562 O O . TRP A 1 693 ? 14.434 -8.146 45.739 1.00 64.56 693 TRP A O 1
ATOM 5572 N N . PHE A 1 694 ? 16.053 -7.418 44.384 1.00 68.12 694 PHE A N 1
ATOM 5573 C CA . PHE A 1 694 ? 15.414 -7.837 43.143 1.00 68.12 694 PHE A CA 1
ATOM 5574 C C . PHE A 1 694 ? 16.431 -8.530 42.249 1.00 68.12 694 PHE A C 1
ATOM 5576 O O . PHE A 1 694 ? 17.633 -8.283 42.355 1.00 68.12 694 PHE A O 1
ATOM 5583 N N . ASP A 1 695 ? 15.923 -9.362 41.354 1.00 67.50 695 ASP A N 1
ATOM 5584 C CA . ASP A 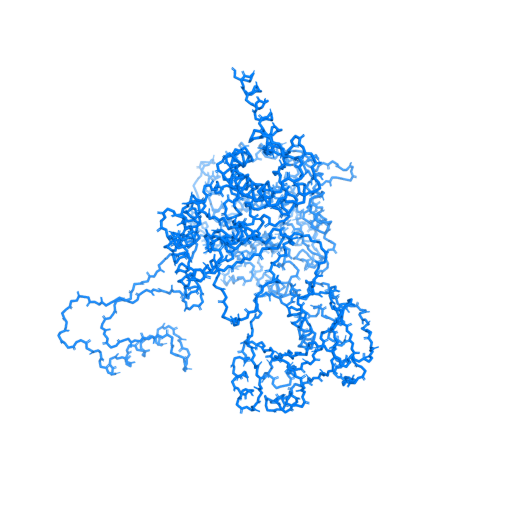1 695 ? 16.672 -9.940 40.249 1.00 67.50 695 ASP A CA 1
ATOM 5585 C C . ASP A 1 695 ? 15.999 -9.551 38.927 1.00 67.50 695 ASP A C 1
ATOM 5587 O O . ASP A 1 695 ? 14.783 -9.350 38.873 1.00 67.50 695 ASP A O 1
ATOM 5591 N N . ILE A 1 696 ? 16.778 -9.417 37.856 1.00 68.94 696 ILE A N 1
ATOM 5592 C CA . ILE A 1 696 ? 16.258 -9.156 36.513 1.00 68.94 696 ILE A CA 1
ATOM 5593 C C . ILE A 1 696 ? 16.385 -10.441 35.698 1.00 68.94 696 ILE A C 1
ATOM 5595 O O . ILE A 1 696 ? 17.451 -10.797 35.188 1.00 68.94 696 ILE A O 1
ATOM 5599 N N . VAL A 1 697 ? 15.261 -11.132 35.541 1.00 64.44 697 VAL A N 1
ATOM 5600 C CA . VAL A 1 697 ? 15.196 -12.424 34.862 1.00 64.44 697 VAL A CA 1
ATOM 5601 C C . VAL A 1 697 ? 15.448 -12.244 33.363 1.00 64.44 697 VAL A C 1
ATOM 5603 O O . VAL A 1 697 ? 14.838 -11.405 32.704 1.00 64.44 697 VAL A O 1
ATOM 5606 N N . GLY A 1 698 ? 16.353 -13.055 32.806 1.00 57.28 698 GLY A N 1
ATOM 5607 C CA . GLY A 1 698 ? 16.658 -13.088 31.368 1.00 57.28 698 GLY A CA 1
ATOM 5608 C C . GLY A 1 698 ? 17.853 -12.237 30.917 1.00 57.28 698 GLY A C 1
ATOM 5609 O O . GLY A 1 698 ? 18.370 -12.473 29.827 1.00 57.28 698 GLY A O 1
ATOM 5610 N N . VAL A 1 699 ? 18.369 -11.329 31.755 1.00 58.16 699 VAL A N 1
ATOM 5611 C CA . VAL A 1 699 ? 19.606 -10.572 31.468 1.00 58.16 699 VAL A CA 1
ATOM 5612 C C . VAL A 1 699 ? 20.861 -11.461 31.485 1.00 58.16 699 VAL A C 1
ATOM 5614 O O . VAL A 1 699 ? 21.664 -11.337 30.560 1.00 58.16 699 VAL A O 1
ATOM 5617 N N . PRO A 1 700 ? 21.028 -12.422 32.421 1.00 55.00 700 PRO A N 1
ATOM 5618 C CA . PRO A 1 700 ? 22.168 -13.343 32.398 1.00 55.00 700 PRO A CA 1
ATOM 5619 C C . PRO A 1 700 ? 22.258 -14.161 31.105 1.00 55.00 700 PRO A C 1
ATOM 5621 O O . PRO A 1 700 ? 23.337 -14.295 30.551 1.00 55.00 700 PRO A O 1
ATOM 5624 N N . ALA A 1 701 ? 21.129 -14.605 30.539 1.00 56.19 701 ALA A N 1
ATOM 5625 C CA . ALA A 1 701 ? 21.109 -15.341 29.270 1.00 56.19 701 ALA A CA 1
ATOM 5626 C C . ALA A 1 701 ? 21.545 -14.480 28.066 1.00 56.19 701 ALA A C 1
ATOM 5628 O O . ALA A 1 701 ? 22.182 -14.981 27.138 1.00 56.19 701 ALA A O 1
ATOM 5629 N N . LEU A 1 702 ? 21.227 -13.180 28.076 1.00 52.94 702 LEU A N 1
ATOM 5630 C CA . LEU A 1 702 ? 21.704 -12.218 27.075 1.00 52.94 702 LEU A CA 1
ATOM 5631 C C . LEU A 1 702 ? 23.202 -11.917 27.257 1.00 52.94 702 LEU A C 1
ATOM 5633 O O . LEU A 1 702 ? 23.935 -11.822 26.271 1.00 52.94 702 LEU A O 1
ATOM 5637 N N . GLN A 1 703 ? 23.665 -11.829 28.507 1.00 56.91 703 GLN A N 1
ATOM 5638 C CA . GLN A 1 703 ? 25.073 -11.646 28.861 1.00 56.91 703 GLN A CA 1
ATOM 5639 C C . GLN A 1 703 ? 25.922 -12.871 28.473 1.00 56.91 703 GLN A C 1
ATOM 5641 O O . GLN A 1 703 ? 26.986 -12.723 27.878 1.00 56.91 703 GLN A O 1
ATOM 5646 N N . ASP A 1 704 ? 25.428 -14.078 28.746 1.00 61.38 704 ASP A N 1
ATOM 5647 C CA . ASP A 1 704 ? 26.069 -15.352 28.415 1.00 61.38 704 ASP A CA 1
ATOM 5648 C C . ASP A 1 704 ? 26.145 -15.556 26.902 1.00 61.38 704 ASP A C 1
ATOM 5650 O O . ASP A 1 704 ? 27.186 -15.951 26.376 1.00 61.38 704 ASP A O 1
ATOM 5654 N N . LYS A 1 705 ? 25.076 -15.204 26.175 1.00 54.34 705 LYS A N 1
ATOM 5655 C CA . LYS A 1 705 ? 25.070 -15.207 24.708 1.00 54.34 705 LYS A CA 1
ATOM 5656 C C . LYS A 1 705 ? 26.115 -14.244 24.136 1.00 54.34 705 LYS A C 1
ATOM 5658 O O . LYS A 1 705 ? 26.843 -14.617 23.221 1.00 54.34 705 LYS A O 1
ATOM 5663 N N . LYS A 1 706 ? 26.246 -13.041 24.706 1.00 57.72 706 LYS A N 1
ATOM 5664 C CA . LYS A 1 706 ? 27.283 -12.067 24.326 1.00 57.72 706 LYS A CA 1
ATOM 5665 C C . LYS A 1 706 ? 28.691 -12.588 24.616 1.00 57.72 706 LYS A C 1
ATOM 5667 O O . LYS A 1 706 ? 29.571 -12.468 23.768 1.00 57.72 706 LYS A O 1
ATOM 5672 N N . ASN A 1 707 ? 28.908 -13.186 25.784 1.00 63.84 707 ASN A N 1
ATOM 5673 C CA . ASN A 1 707 ? 30.198 -13.775 26.138 1.00 63.84 707 ASN A CA 1
ATOM 5674 C C . ASN A 1 707 ? 30.573 -14.912 25.174 1.00 63.84 707 ASN A C 1
ATOM 5676 O O . ASN A 1 707 ? 31.717 -14.973 24.734 1.00 63.84 707 ASN A O 1
ATOM 5680 N N . ALA A 1 708 ? 29.605 -15.741 24.769 1.00 63.62 708 ALA A N 1
ATOM 5681 C CA . ALA A 1 708 ? 29.804 -16.786 23.766 1.00 63.62 708 ALA A CA 1
ATOM 5682 C C . ALA A 1 708 ? 30.113 -16.225 22.362 1.00 63.62 708 ALA A C 1
ATOM 5684 O O . ALA A 1 708 ? 30.967 -16.769 21.665 1.00 63.62 708 ALA A O 1
ATOM 5685 N N . GLU A 1 709 ? 29.464 -15.131 21.945 1.00 57.97 709 GLU A N 1
ATOM 5686 C CA . GLU A 1 709 ? 29.741 -14.447 20.669 1.00 57.97 709 GLU A CA 1
ATOM 5687 C C . GLU A 1 709 ? 31.138 -13.798 20.652 1.00 57.97 709 GLU A C 1
ATOM 5689 O O . GLU A 1 709 ? 31.853 -13.905 19.656 1.00 57.97 709 GLU A O 1
ATOM 5694 N N . ILE A 1 710 ? 31.567 -13.185 21.763 1.00 62.28 710 ILE A N 1
ATOM 5695 C CA . ILE A 1 710 ? 32.927 -12.641 21.924 1.00 62.28 710 ILE A CA 1
ATOM 5696 C C . ILE A 1 710 ? 33.963 -13.769 21.895 1.00 62.28 710 ILE A C 1
ATOM 5698 O O . ILE A 1 710 ? 34.982 -13.648 21.220 1.00 62.28 710 ILE A O 1
ATOM 5702 N N . GLU A 1 711 ? 33.703 -14.882 22.584 1.00 62.88 711 GLU A N 1
ATOM 5703 C CA . GLU A 1 711 ? 34.604 -16.037 22.597 1.00 62.88 711 GLU A CA 1
ATOM 5704 C C . GLU A 1 711 ? 34.714 -16.697 21.211 1.00 62.88 711 GLU A C 1
ATOM 5706 O O . GLU A 1 711 ? 35.799 -17.123 20.815 1.00 62.88 711 GLU A O 1
ATOM 5711 N N . ALA A 1 712 ? 33.617 -16.744 20.449 1.00 60.97 712 ALA A N 1
ATOM 5712 C CA . ALA A 1 712 ? 33.612 -17.214 19.067 1.00 60.97 712 ALA A CA 1
ATOM 5713 C C . ALA A 1 712 ? 34.417 -16.281 18.149 1.00 60.97 712 ALA A C 1
ATOM 5715 O O . ALA A 1 712 ? 35.285 -16.758 17.422 1.00 60.97 712 ALA A O 1
ATOM 5716 N N . ALA A 1 713 ? 34.210 -14.963 18.242 1.00 51.31 713 ALA A N 1
ATOM 5717 C CA . ALA A 1 713 ? 34.958 -13.976 17.463 1.00 51.31 713 ALA A CA 1
ATOM 5718 C C . ALA A 1 713 ? 36.459 -13.963 17.811 1.00 51.31 713 ALA A C 1
ATOM 5720 O O . ALA A 1 713 ? 37.295 -13.824 16.924 1.00 51.31 713 ALA A O 1
ATOM 5721 N N . SER A 1 714 ? 36.824 -14.164 19.084 1.00 52.09 714 SER A N 1
ATOM 5722 C CA . SER A 1 714 ? 38.222 -14.323 19.517 1.00 52.09 714 SER A CA 1
ATOM 5723 C C . SER A 1 714 ? 38.856 -15.661 19.129 1.00 52.09 714 SER A C 1
ATOM 5725 O O . SER A 1 714 ? 40.075 -15.759 19.164 1.00 52.09 714 SER A O 1
ATOM 5727 N N . LYS A 1 715 ? 38.066 -16.693 18.807 1.00 58.78 715 LYS A N 1
ATOM 5728 C CA . LYS A 1 715 ? 38.561 -17.951 18.215 1.00 58.78 715 LYS A CA 1
ATOM 5729 C C . LYS A 1 715 ? 38.717 -17.859 16.695 1.00 58.78 715 LYS A C 1
ATOM 5731 O O . LYS A 1 715 ? 39.431 -18.674 16.117 1.00 58.78 715 LYS A O 1
ATOM 5736 N N . GLU A 1 716 ? 37.994 -16.938 16.063 1.00 50.00 716 GLU A N 1
ATOM 5737 C CA . GLU A 1 716 ? 38.006 -16.699 14.617 1.00 50.00 716 GLU A CA 1
ATOM 5738 C C . GLU A 1 716 ? 39.129 -15.731 14.189 1.00 50.00 716 GLU A C 1
ATOM 5740 O O . GLU A 1 716 ? 39.669 -15.869 13.090 1.00 50.00 716 GLU A O 1
ATOM 5745 N N . LEU A 1 717 ? 39.489 -14.784 15.068 1.00 43.44 717 LEU A N 1
ATOM 5746 C CA . LEU A 1 717 ? 40.707 -13.955 15.023 1.00 43.44 717 LEU A CA 1
ATOM 5747 C C . LEU A 1 717 ? 41.945 -14.745 15.460 1.00 43.44 717 LEU A C 1
ATOM 5749 O O . LEU A 1 717 ? 43.012 -14.520 14.841 1.00 43.44 717 LEU A O 1
#

Nearest PDB structures (foldseek):
  4zni-assembly1_A  TM=6.111E-01  e=7.079E-06  Oshimavirus P7426
  6toa-assembly1_B  TM=5.634E-01  e=7.487E-06  Rhodobacter capsulatus DE442
  6tba-assembly1_1A  TM=5.510E-01  e=7.487E-06  Rhodobacter capsulatus SB 1003
  6toa-assembly1_A  TM=5.693E-01  e=1.241E-05  Rhodobacter capsulatus DE442
  6te8-assembly1_A  TM=5.569E-01  e=2.057E-05  Rhodobacter capsulatus DE442

Mean predicted aligned error: 21.32 Å

pLDDT: mean 75.57, std 18.44, range [23.12, 97.56]

Organism: Cylicocyclus nassatus (NCBI:txid53992)

Sequence (717 aa):
MRMQWRELCEQRPQLLDVAKIMDDFWNNGRTSDVLNISMPTRFGKSLLSTTFSVYLLTCDVHTRILRASYSAELAESFSYQVRNQLAAFCEKLGMQVATEGTRNRWRIAGNDMDNHAGVGVGGSITGFGFDIAIIDDTAKNMQDAMSAAYRRSLTSFRDSVLIGRMEGKKKILNVGTRWTVNDWFSLWPDAEEYMLPAMNDDGTSCCEAWKTTGELTIERNRISSEVWDAQYQQQPTATGRVCLFDGWRPITCAVPEDGDDFIIIDPSTEYGIDFFTAFHYRRKDGFLYLVDAFASPRAEPQDVAKWINRHDYTVCWCEANGVGASVIKKLRLYGVRSVASFATTSDKYGRAYVQRDNVLNYLRIGDGCDAEVVRELLREAEVFPCTGDDIHDDLIDNVIMAFERMKIPRKHSGYCGIDGLMGGDRECRPFAKSDVDGILSMISNRMQNVVFQSDVETIDITSIARKLHDDAASVIRHMFYDGSVSMHMPTLTWSWELDSEISHYNDGDFVTMYDEVYRNTGETRSQRMKPQIDFLNTINDSDLNLIMNYGAMGVLSPENSSRADGYLDDTEIEKMQSDYRKNYGVRFGKWALMITRNPVKFQKIDMPIAELQLMDKRKAALSSILQFMNIPKELHAFFENAKYSNRNEAELDMYGNTVSYWAAMFVKMFRDCYEWLRINQPTMRYPTDNAIWFDIVGVPALQDKKNAEIEAASKEL

Foldseek 3Di:
DCVVVVVLCVQVVVLVVVLVVLVCVPPVPDPDLEAAEAAFPPSCQLVSLLVVLLVVCVVPVQAAEEEEEQDQVVQLVSLQSSVVVNQVVQVVVVHGWDWDDDSQWIHTPPDPATRYGGGYQLGAPPPGAGQEYEYEYNADDLVLQQAPVNLVSLVCCVPVHQPVRYDDNRHYYYYYFFHAPSGNVVVCPVHHYDYDAQADPVQFGSGVSRPGSVRLVVVCVVDDPQCNCGNHGVHHPHHHQDLLQAVFDAAEDADDPDFAKEKEWEDDPQQPAEWGKIWIWGDDPLAIEGAEIDIDSHDDLLNVLVVQVVDDHDAYEYECPDCRVVSLVVSVVSPRPHYDYDYDDDDLSVLCNVCSVVCRPGYYYYPPYDPVLVVVLSVLSNCPPVPVDDGYNRSVSRVSVVVVVPPRPDPDDDDDDPDDDDDDDDDPDFPLVVLVLVVLVVLLVLLLLKQKFFPDDDPLLVVLRVLCNVCVSVQSVLCQPQFKKKAQLVVRDIDRDHDDPCVPPPPLGMFMAGDPCCVVPVAHNCRVCVVLSVLLRVLVVVVCCCVPPDPDQWDWAADPDDDPPQFDDPVNVVVVVVVCCVPPVDDPDDDPDDDGRGDIDTDGDPDDPVVVCSLVSNLVSSVVVCVSQQQDSCCDPSNVPDDPVRVLVSVLSCCVPRNVVSQVSSQVVSVSSLVSCCVPVVVDDHDDPVRIDMDRPPSVVSVVVVVVVVVVVVVVD

Radius of gyration: 34.49 Å; Cα contacts (8 Å, |Δi|>4): 1007; chains: 1; bounding box: 80×87×107 Å

InterPro domains:
  IPR006944 Bacteriophage/Gene transfer agent portal protein [PF04860] (520-671)
  IPR027417 P-loop containing nucleoside triphosphate hydrolase [G3DSA:3.40.50.300] (11-195)

Solvent-accessible surface area (backbone atoms only — not comparable to full-atom values): 40496 Å² total; per-residue (Å²): 106,76,59,61,57,50,54,48,33,72,60,34,54,66,57,49,52,52,50,52,52,54,47,42,52,72,74,70,62,52,102,41,59,31,39,38,39,31,38,32,79,92,74,48,66,72,57,51,55,37,52,47,54,33,50,49,42,72,76,38,72,81,49,17,38,34,34,34,16,46,39,46,69,61,12,23,51,48,37,42,47,30,54,53,51,40,36,60,49,33,47,75,72,77,40,85,66,59,70,46,78,53,64,32,42,27,20,51,63,93,55,95,60,64,25,39,37,25,32,16,65,72,54,87,63,85,95,58,63,21,29,31,39,42,37,41,35,81,50,89,47,68,68,52,49,38,30,57,69,50,48,48,42,51,51,47,31,44,62,72,50,48,63,78,29,56,34,91,77,48,32,37,38,40,39,33,56,40,56,25,55,66,30,80,68,58,78,42,82,73,36,47,79,45,75,44,38,46,51,43,97,89,66,41,37,62,41,60,77,79,45,38,43,68,56,52,53,53,49,56,75,73,48,54,68,51,55,39,30,2,34,30,48,50,50,33,72,40,73,50,64,66,43,74,34,55,88,68,77,77,52,72,39,84,67,74,96,67,63,54,34,34,31,42,31,40,66,43,85,50,75,75,68,36,42,28,30,42,38,33,33,33,39,48,97,84,30,41,30,39,51,40,60,45,69,35,37,78,55,50,64,66,56,53,26,58,58,54,72,75,56,84,62,72,40,29,40,31,41,36,58,90,61,12,58,58,47,54,55,51,24,47,75,62,65,42,70,57,74,42,77,44,72,86,90,70,57,70,65,63,56,40,61,75,38,38,68,52,53,73,72,30,45,32,39,22,69,79,33,50,67,67,55,53,52,49,33,52,54,31,30,40,44,31,67,53,53,81,72,82,79,56,60,46,58,44,47,44,54,42,53,48,49,74,68,49,80,69,87,76,86,83,78,92,84,80,80,88,82,85,80,86,84,82,84,87,71,85,78,61,73,50,57,58,59,52,51,53,53,54,47,58,53,32,63,56,48,68,38,48,45,76,48,56,86,65,90,43,76,65,60,54,49,52,52,48,50,53,59,76,40,37,55,58,53,54,50,37,33,35,63,60,15,34,44,29,33,34,63,92,77,71,42,80,47,81,78,78,81,91,74,80,82,53,85,82,40,93,56,56,45,76,48,65,35,68,61,19,74,76,67,78,42,22,59,47,63,74,41,36,67,54,48,52,48,44,43,51,50,50,56,50,50,48,43,40,71,74,75,37,91,60,65,50,49,78,41,74,63,94,72,92,60,100,77,53,60,62,50,74,69,58,52,51,49,54,52,50,52,50,37,70,76,68,69,62,69,93,92,69,86,90,71,88,83,64,49,52,65,58,48,78,45,70,55,89,68,57,78,86,72,66,46,64,67,54,55,51,48,52,42,51,45,52,54,29,53,76,60,47,37,49,57,55,78,38,80,96,39,72,85,53,54,72,70,54,38,55,52,36,49,52,47,26,46,66,57,34,46,46,50,54,50,54,51,50,50,49,52,50,48,55,53,47,53,50,47,54,70,75,47,67,90,58,92,74,83,63,96,83,45,64,54,70,47,62,64,66,52,63,62,54,51,51,51,49,52,51,52,52,52,49,52,64,71,73,105

Secondary structure (DSSP, 8-state):
-HHHHHHHHHH-HHHHHHHHHHHHHHHT--S-SEEEEE--TTSSHHHHHHHHHHHHHHH-TT--EEEEESSHHHHHHHHHHHHHHHHHHHHHTT----EEE-SSEEEETT-SS--EEEEETT---TT--EEEEEEE-S-SSHHHHH-HHHHHHHHHIIIIIIGGGEEEEEEEEEEE----TTSGGGG-TTSEEEE--SB-TTS-BS-TTTS-HHHHHHHHHHS-HHHHHHHTTS-----SS--TTTT--PEEEPPPSSSEEEEEEE---STTTS-EEEEEEEEETTEEEEEEEEEETT--HHHHHHHHTTS--SEEEEE-TTTHHHHHHHHHHTT--SEEEE---S-HHHHHHHHHHHHHHHEEEETTS-HHHHHHHHHHHHHTTT-SSSS--HHHHHHHHHHHHS-----SSS------S--S------HHHHHHHHHHHHHHHHHTTEEEEESS--HHHHHHHHHHHHTHHHHHHHHHHTSEEEEETTTTEEE---SS--TTTT-TTEEEEE-HHHHHHS--HHHHTHHHHHHHHHHHHHHHHHHHH---SEEEEE--S--TT-PPPHHHHHHHHHHHHHHH-PPTT-------SS-EEEEE--S-GGGS-HHHHHHHHHHHHHHHTT--GGGSGGGTT--HHHHHHHHHHHIIIIIHHHHHHHHHHHHHHHHHHHHH-TTS----TTSEEEEETTHHHHHHHHHHHHHHHHHH-